Protein AF-A0A933PGY2-F1 (afdb_monomer)

pLDDT: mean 75.65, std 18.83, range [30.23, 98.25]

Structure (mmCIF, N/CA/C/O backbone):
data_AF-A0A933PGY2-F1
#
_entry.id   AF-A0A933PGY2-F1
#
loop_
_atom_site.group_PDB
_atom_site.id
_atom_site.type_symbol
_atom_site.label_atom_id
_atom_site.label_alt_id
_atom_site.label_comp_id
_atom_site.label_asym_id
_atom_site.label_entity_id
_atom_site.label_seq_id
_atom_site.pdbx_PDB_ins_code
_atom_site.Cartn_x
_atom_site.Cartn_y
_atom_site.Cartn_z
_atom_site.occupancy
_atom_site.B_iso_or_equiv
_atom_site.auth_seq_id
_atom_site.auth_comp_id
_atom_site.auth_asym_id
_atom_site.auth_atom_id
_atom_site.pdbx_PDB_model_num
ATOM 1 N N . MET A 1 1 ? 14.911 -67.496 -85.168 1.00 50.09 1 MET A N 1
ATOM 2 C CA . MET A 1 1 ? 14.099 -66.765 -84.172 1.00 50.09 1 MET A CA 1
ATOM 3 C C . MET A 1 1 ? 14.972 -66.452 -82.970 1.00 50.09 1 MET A C 1
ATOM 5 O O . MET A 1 1 ? 15.179 -67.343 -82.163 1.00 50.09 1 MET A O 1
ATOM 9 N N . ALA A 1 2 ? 15.544 -65.248 -82.934 1.00 53.12 2 ALA A N 1
ATOM 10 C CA . ALA A 1 2 ? 16.122 -64.556 -81.772 1.00 53.12 2 ALA A CA 1
ATOM 11 C C . ALA A 1 2 ? 16.938 -63.377 -82.325 1.00 53.12 2 ALA A C 1
ATOM 13 O O . ALA A 1 2 ? 18.155 -63.457 -82.453 1.00 53.12 2 ALA A O 1
ATOM 14 N N . ALA A 1 3 ? 16.253 -62.328 -82.763 1.00 49.09 3 ALA A N 1
ATOM 15 C CA . ALA A 1 3 ? 16.863 -61.045 -83.087 1.00 49.09 3 ALA A CA 1
ATOM 16 C C . ALA A 1 3 ? 15.791 -59.966 -82.898 1.00 49.09 3 ALA A C 1
ATOM 18 O O . ALA A 1 3 ? 14.620 -60.232 -83.158 1.00 49.09 3 ALA A O 1
ATOM 19 N N . ASP A 1 4 ? 16.222 -58.800 -82.427 1.00 50.91 4 ASP A N 1
ATOM 20 C CA . ASP A 1 4 ? 15.459 -57.554 -82.264 1.00 50.91 4 ASP A CA 1
ATOM 21 C C . ASP A 1 4 ? 14.580 -57.379 -81.023 1.00 50.91 4 ASP A C 1
ATOM 23 O O . ASP A 1 4 ? 13.499 -56.811 -81.082 1.00 50.91 4 ASP A O 1
ATOM 27 N N . THR A 1 5 ? 15.090 -57.740 -79.844 1.00 53.91 5 THR A N 1
ATOM 28 C CA . THR A 1 5 ? 14.630 -57.107 -78.587 1.00 53.91 5 THR A CA 1
ATOM 29 C C . THR A 1 5 ? 15.646 -56.125 -78.012 1.00 53.91 5 THR A C 1
ATOM 31 O O . THR A 1 5 ? 15.284 -55.235 -77.250 1.00 53.91 5 THR A O 1
ATOM 34 N N . THR A 1 6 ? 16.921 -56.203 -78.393 1.00 57.50 6 THR A N 1
ATOM 35 C CA . THR A 1 6 ? 17.972 -55.320 -77.867 1.00 57.50 6 THR A CA 1
ATOM 36 C C . THR A 1 6 ? 17.942 -53.918 -78.472 1.00 57.50 6 THR A C 1
ATOM 38 O O . THR A 1 6 ? 18.179 -52.960 -77.741 1.00 57.50 6 THR A O 1
ATOM 41 N N . PHE A 1 7 ? 17.608 -53.762 -79.758 1.00 59.28 7 PHE A N 1
ATOM 42 C CA . PHE A 1 7 ? 17.605 -52.446 -80.410 1.00 59.28 7 PHE A CA 1
ATOM 43 C C . PHE A 1 7 ? 16.474 -51.541 -79.900 1.00 59.28 7 PHE A C 1
ATOM 45 O O . PHE A 1 7 ? 16.749 -50.428 -79.455 1.00 59.28 7 PHE A O 1
ATOM 52 N N . ASP A 1 8 ? 15.237 -52.041 -79.837 1.00 57.66 8 ASP A N 1
ATOM 53 C CA . ASP A 1 8 ? 14.093 -51.271 -79.323 1.00 57.66 8 ASP A CA 1
ATOM 54 C C . ASP A 1 8 ? 14.241 -50.919 -77.842 1.00 57.66 8 ASP A C 1
ATOM 56 O O . ASP A 1 8 ? 13.862 -49.829 -77.409 1.00 57.66 8 ASP A O 1
ATOM 60 N N . THR A 1 9 ? 14.880 -51.796 -77.065 1.00 61.41 9 THR A N 1
ATOM 61 C CA . THR A 1 9 ? 15.191 -51.501 -75.665 1.00 61.41 9 THR A CA 1
ATOM 62 C C . THR A 1 9 ? 16.215 -50.365 -75.578 1.00 61.41 9 THR A C 1
ATOM 64 O O . THR A 1 9 ? 16.015 -49.416 -74.825 1.00 61.41 9 THR A O 1
ATOM 67 N N . VAL A 1 10 ? 17.278 -50.388 -76.390 1.00 64.75 10 VAL A N 1
ATOM 68 C CA . VAL A 1 10 ? 18.311 -49.333 -76.404 1.00 64.75 10 VAL A CA 1
ATOM 69 C C . VAL A 1 10 ? 17.759 -47.992 -76.906 1.00 64.75 10 VAL A C 1
ATOM 71 O O . VAL A 1 10 ? 18.058 -46.956 -76.310 1.00 64.75 10 VAL A O 1
ATOM 74 N N . VAL A 1 11 ? 16.915 -47.990 -77.941 1.00 64.00 11 VAL A N 1
ATOM 75 C CA . VAL A 1 11 ? 16.271 -46.770 -78.462 1.00 64.00 11 VAL A CA 1
ATOM 76 C C . VAL A 1 11 ? 15.262 -46.208 -77.456 1.00 64.00 11 VAL A C 1
ATOM 78 O O . VAL A 1 11 ? 15.238 -44.997 -77.223 1.00 64.00 11 VAL A O 1
ATOM 81 N N . GLY A 1 12 ? 14.499 -47.073 -76.780 1.00 67.69 12 GLY A N 1
ATOM 82 C CA . GLY A 1 12 ? 13.608 -46.683 -75.687 1.00 67.69 12 GLY A CA 1
ATOM 83 C C . GLY A 1 12 ? 14.360 -46.029 -74.525 1.00 67.69 12 GLY A C 1
ATOM 84 O O . GLY A 1 12 ? 13.977 -44.951 -74.065 1.00 67.69 12 GLY A O 1
ATOM 85 N N . TRP A 1 13 ? 15.486 -46.611 -74.100 1.00 67.75 13 TRP A N 1
ATOM 86 C CA . TRP A 1 13 ? 16.320 -46.032 -73.043 1.00 67.75 13 TRP A CA 1
ATOM 87 C C . TRP A 1 13 ? 16.969 -44.711 -73.459 1.00 67.75 13 TRP A C 1
ATOM 89 O O . TRP A 1 13 ? 16.995 -43.778 -72.659 1.00 67.75 13 TRP A O 1
ATOM 99 N N . ALA A 1 14 ? 17.431 -44.577 -74.704 1.00 67.56 14 ALA A N 1
ATOM 100 C CA . ALA A 1 14 ? 17.996 -43.325 -75.205 1.00 67.56 14 ALA A CA 1
ATOM 101 C C . ALA A 1 14 ? 16.957 -42.189 -75.242 1.00 67.56 14 ALA A C 1
ATOM 103 O O . ALA A 1 14 ? 17.268 -41.061 -74.853 1.00 67.56 14 ALA A O 1
ATOM 104 N N . GLY A 1 15 ? 15.711 -42.485 -75.633 1.00 68.25 15 GLY A N 1
ATOM 105 C CA . GLY A 1 15 ? 14.613 -41.515 -75.609 1.00 68.25 15 GLY A CA 1
ATOM 106 C C . GLY A 1 15 ? 14.244 -41.078 -74.190 1.00 68.25 15 GLY A C 1
ATOM 107 O O . GLY A 1 15 ? 14.079 -39.883 -73.924 1.00 68.25 15 GLY A O 1
ATOM 108 N N . ILE A 1 16 ? 14.195 -42.023 -73.248 1.00 70.44 16 ILE A N 1
ATOM 109 C CA . ILE A 1 16 ? 13.917 -41.731 -71.836 1.00 70.44 16 ILE A CA 1
ATOM 110 C C . ILE A 1 16 ? 15.044 -40.882 -71.235 1.00 70.44 16 ILE A C 1
ATOM 112 O O . ILE A 1 16 ? 14.775 -39.843 -70.631 1.00 70.44 16 ILE A O 1
ATOM 116 N N . ILE A 1 17 ? 16.307 -41.259 -71.458 1.00 73.62 17 ILE A N 1
ATOM 117 C CA . ILE A 1 17 ? 17.475 -40.519 -70.957 1.00 73.62 17 ILE A CA 1
ATOM 118 C C . ILE A 1 17 ? 17.525 -39.109 -71.558 1.00 73.62 17 ILE A C 1
ATOM 120 O O . ILE A 1 17 ? 17.730 -38.139 -70.827 1.00 73.62 17 ILE A O 1
ATOM 124 N N . GLY A 1 18 ? 17.276 -38.966 -72.863 1.00 74.31 18 GLY A N 1
ATOM 125 C CA . GLY A 1 18 ? 17.233 -37.663 -73.529 1.00 74.31 18 GLY A CA 1
ATOM 126 C C . GLY A 1 18 ? 16.149 -36.746 -72.959 1.00 74.31 18 GLY A C 1
ATOM 127 O O . GLY A 1 18 ? 16.407 -35.572 -72.689 1.00 74.31 18 GLY A O 1
ATOM 128 N N . THR A 1 19 ? 14.961 -37.290 -72.689 1.00 68.44 19 THR A N 1
ATOM 129 C CA . THR A 1 19 ? 13.838 -36.530 -72.115 1.00 68.44 19 THR A CA 1
ATOM 130 C C . THR A 1 19 ? 14.133 -36.091 -70.678 1.00 68.44 19 THR A C 1
ATOM 132 O O . THR A 1 19 ? 13.871 -34.945 -70.311 1.00 68.44 19 THR A O 1
ATOM 135 N N . VAL A 1 20 ? 14.748 -36.965 -69.874 1.00 68.50 20 VAL A N 1
ATOM 136 C CA . VAL A 1 20 ? 15.164 -36.656 -68.497 1.00 68.50 20 VAL A CA 1
ATOM 137 C C . VAL A 1 20 ? 16.230 -35.560 -68.472 1.00 68.50 20 VAL A C 1
ATOM 139 O O . VAL A 1 20 ? 16.123 -34.623 -67.681 1.00 68.50 20 VAL A O 1
ATOM 142 N N . LEU A 1 21 ? 17.222 -35.622 -69.364 1.00 72.19 21 LEU A N 1
ATOM 143 C CA . LEU A 1 21 ? 18.267 -34.600 -69.464 1.00 72.19 21 LEU A CA 1
ATOM 144 C C . LEU A 1 21 ? 17.712 -33.245 -69.923 1.00 72.19 21 LEU A C 1
ATOM 146 O O . LEU A 1 21 ? 18.096 -32.214 -69.370 1.00 72.19 21 LEU A O 1
ATOM 150 N N . ALA A 1 22 ? 16.775 -33.232 -70.875 1.00 67.12 22 ALA A N 1
ATOM 151 C CA . ALA A 1 22 ? 16.119 -32.007 -71.329 1.00 67.12 22 ALA A CA 1
ATOM 152 C C . ALA A 1 22 ? 15.271 -31.359 -70.219 1.00 67.12 22 ALA A C 1
ATOM 154 O O . ALA A 1 22 ? 15.345 -30.146 -70.014 1.00 67.12 22 ALA A O 1
ATOM 155 N N . ALA A 1 23 ? 14.522 -32.158 -69.453 1.00 66.19 23 ALA A N 1
ATOM 156 C CA . ALA A 1 23 ? 13.752 -31.671 -68.310 1.00 66.19 23 ALA A CA 1
ATOM 157 C C . ALA A 1 23 ? 14.662 -31.103 -67.204 1.00 66.19 23 ALA A C 1
ATOM 159 O O . ALA A 1 23 ? 14.397 -30.021 -66.680 1.00 66.19 23 ALA A O 1
ATOM 160 N N . LEU A 1 24 ? 15.778 -31.777 -66.902 1.00 68.38 24 LEU A N 1
ATOM 161 C CA . LEU A 1 24 ? 16.793 -31.289 -65.961 1.00 68.38 24 LEU A CA 1
ATOM 162 C C . LEU A 1 24 ? 17.409 -29.965 -66.420 1.00 68.38 24 LEU A C 1
ATOM 164 O O . LEU A 1 24 ? 17.522 -29.034 -65.623 1.00 68.38 24 LEU A O 1
ATOM 168 N N . ALA A 1 25 ? 17.752 -29.847 -67.704 1.00 67.19 25 ALA A N 1
ATOM 169 C CA . ALA A 1 25 ? 18.282 -28.612 -68.270 1.00 67.19 25 ALA A CA 1
ATOM 170 C C . ALA A 1 25 ? 17.274 -27.454 -68.169 1.00 67.19 25 ALA A C 1
ATOM 172 O O . ALA A 1 25 ? 17.662 -26.338 -67.825 1.00 67.19 25 ALA A O 1
ATOM 173 N N . LEU A 1 26 ? 15.981 -27.718 -68.391 1.00 64.12 26 LEU A N 1
ATOM 174 C CA . LEU A 1 26 ? 14.922 -26.713 -68.276 1.00 64.12 26 LEU A CA 1
ATOM 175 C C . LEU A 1 26 ? 14.722 -26.252 -66.823 1.00 64.12 26 LEU A C 1
ATOM 177 O O . LEU A 1 26 ? 14.612 -25.054 -66.569 1.00 64.12 26 LEU A O 1
ATOM 181 N N . VAL A 1 27 ? 14.738 -27.181 -65.862 1.00 63.28 27 VAL A N 1
ATOM 182 C CA . VAL A 1 27 ? 14.637 -26.876 -64.422 1.00 63.28 27 VAL A CA 1
ATOM 183 C C . VAL A 1 27 ? 15.848 -26.073 -63.948 1.00 63.28 27 VAL A C 1
ATOM 185 O O . VAL A 1 27 ? 15.691 -25.092 -63.221 1.00 63.28 27 VAL A O 1
ATOM 188 N N . VAL A 1 28 ? 17.054 -26.425 -64.403 1.00 65.31 28 VAL A N 1
ATOM 189 C CA . VAL A 1 28 ? 18.275 -25.662 -64.109 1.00 65.31 28 VAL A CA 1
ATOM 190 C C . VAL A 1 28 ? 18.210 -24.268 -64.739 1.00 65.31 28 VAL A C 1
ATOM 192 O O . VAL A 1 28 ? 18.498 -23.284 -64.060 1.00 65.31 28 VAL A O 1
ATOM 195 N N . ALA A 1 29 ? 17.770 -24.141 -65.994 1.00 53.88 29 ALA A N 1
ATOM 196 C CA . ALA A 1 29 ? 17.619 -22.849 -66.664 1.00 53.88 29 ALA A CA 1
ATOM 197 C C . ALA A 1 29 ? 16.578 -21.949 -65.970 1.00 53.88 29 ALA A C 1
ATOM 199 O O . ALA A 1 29 ? 16.827 -20.755 -65.775 1.00 53.88 29 ALA A O 1
ATOM 200 N N . LEU A 1 30 ? 15.451 -22.515 -65.525 1.00 54.88 30 LEU A N 1
ATOM 201 C CA . LEU A 1 30 ? 14.408 -21.807 -64.777 1.00 54.88 30 LEU A CA 1
ATOM 202 C C . LEU A 1 30 ? 14.895 -21.379 -63.380 1.00 54.88 30 LEU A C 1
ATOM 204 O O . LEU A 1 30 ? 14.650 -20.251 -62.949 1.00 54.88 30 LEU A O 1
ATOM 208 N N . ALA A 1 31 ? 15.656 -22.234 -62.691 1.00 53.50 31 ALA A N 1
ATOM 209 C CA . ALA A 1 31 ? 16.261 -21.917 -61.397 1.00 53.50 31 ALA A CA 1
ATOM 210 C C . ALA A 1 31 ? 17.336 -20.820 -61.513 1.00 53.50 31 ALA A C 1
ATOM 212 O O . ALA A 1 31 ? 17.415 -19.925 -60.669 1.00 53.50 31 ALA A O 1
ATOM 213 N N . VAL A 1 32 ? 18.143 -20.840 -62.578 1.00 55.09 32 VAL A N 1
ATOM 214 C CA . VAL A 1 32 ? 19.176 -19.825 -62.839 1.00 55.09 32 VAL A CA 1
ATOM 215 C C . VAL A 1 32 ? 18.550 -18.474 -63.206 1.00 55.09 32 VAL A C 1
ATOM 217 O O . VAL A 1 32 ? 18.981 -17.441 -62.689 1.00 55.09 32 VAL A O 1
ATOM 220 N N . THR A 1 33 ? 17.508 -18.456 -64.041 1.00 50.53 33 THR A N 1
ATOM 221 C CA . THR A 1 33 ? 16.830 -17.213 -64.462 1.00 50.53 33 THR A CA 1
ATOM 222 C C . THR A 1 33 ? 16.031 -16.554 -63.336 1.00 50.53 33 THR A C 1
ATOM 224 O O . THR A 1 33 ? 16.137 -15.339 -63.150 1.00 50.53 33 THR A O 1
ATOM 227 N N . THR A 1 34 ? 15.320 -17.327 -62.512 1.00 48.16 34 THR A N 1
ATOM 228 C CA . THR A 1 34 ? 14.623 -16.798 -61.322 1.00 48.16 34 THR A CA 1
ATOM 229 C C . THR A 1 34 ? 15.605 -16.285 -60.263 1.00 48.16 34 THR A C 1
ATOM 231 O O . THR A 1 34 ? 15.417 -15.188 -59.730 1.00 48.16 34 THR A O 1
ATOM 234 N N . SER A 1 35 ? 16.721 -16.989 -60.042 1.00 48.16 35 SER A N 1
ATOM 235 C CA . SER A 1 35 ? 17.784 -16.551 -59.124 1.00 48.16 35 SER A CA 1
ATOM 236 C C . SER A 1 35 ? 18.461 -15.254 -59.580 1.00 48.16 35 SER A C 1
ATOM 238 O O . SER A 1 35 ? 18.724 -14.372 -58.762 1.00 48.16 35 SER A O 1
ATOM 240 N N . LEU A 1 36 ? 18.718 -15.085 -60.884 1.00 49.12 36 LEU A N 1
ATOM 241 C CA . LEU A 1 36 ? 19.297 -13.853 -61.437 1.00 49.12 36 LEU A CA 1
ATOM 242 C C . LEU A 1 36 ? 18.333 -12.660 -61.353 1.00 49.12 36 LEU A C 1
ATOM 244 O O . LEU A 1 36 ? 18.772 -11.540 -61.073 1.00 49.12 36 LEU A O 1
ATOM 248 N N . PHE A 1 37 ? 17.029 -12.884 -61.537 1.00 48.38 37 PHE A N 1
ATOM 249 C CA . PHE A 1 37 ? 16.007 -11.842 -61.410 1.00 48.38 37 PHE A CA 1
ATOM 250 C C . PHE A 1 37 ? 15.837 -11.374 -59.956 1.00 48.38 37 PHE A C 1
ATOM 252 O O . PHE A 1 37 ? 15.903 -10.173 -59.679 1.00 48.38 37 PHE A O 1
ATOM 259 N N . GLN A 1 38 ? 15.726 -12.309 -59.006 1.00 47.50 38 GLN A N 1
ATOM 260 C CA . GLN A 1 38 ? 15.663 -12.007 -57.570 1.00 47.50 38 GLN A CA 1
ATOM 261 C C . GLN A 1 38 ? 16.933 -11.292 -57.087 1.00 47.50 38 GLN A C 1
ATOM 263 O O . GLN A 1 38 ? 16.863 -10.311 -56.340 1.00 47.50 38 GLN A O 1
ATOM 268 N N . TRP A 1 39 ? 18.101 -11.719 -57.579 1.00 46.25 39 TRP A N 1
ATOM 269 C CA . TRP A 1 39 ? 19.382 -11.081 -57.286 1.00 46.25 39 TRP A CA 1
ATOM 270 C C . TRP A 1 39 ? 19.435 -9.627 -57.789 1.00 46.25 39 TRP A C 1
ATOM 272 O O . TRP A 1 39 ? 19.853 -8.726 -57.057 1.00 46.25 39 TRP A O 1
ATOM 282 N N . SER A 1 40 ? 18.937 -9.374 -59.001 1.00 47.72 40 SER A N 1
ATOM 283 C CA . SER A 1 40 ? 18.881 -8.036 -59.608 1.00 47.72 40 SER A CA 1
ATOM 284 C C . SER A 1 40 ? 17.891 -7.110 -58.887 1.00 47.72 40 SER A C 1
ATOM 286 O O . SER A 1 40 ? 18.197 -5.939 -58.646 1.00 47.72 40 SER A O 1
ATOM 288 N N . ALA A 1 41 ? 16.738 -7.636 -58.465 1.00 48.88 41 ALA A N 1
ATOM 289 C CA . ALA A 1 41 ? 15.724 -6.894 -57.717 1.00 48.88 41 ALA A CA 1
ATOM 290 C C . ALA A 1 41 ? 16.208 -6.489 -56.312 1.00 48.88 41 ALA A C 1
ATOM 292 O O . ALA A 1 41 ? 16.012 -5.344 -55.894 1.00 48.88 41 ALA A O 1
ATOM 293 N N . LEU A 1 42 ? 16.901 -7.384 -55.597 1.00 46.81 42 LEU A N 1
ATOM 294 C CA . LEU A 1 42 ? 17.490 -7.089 -54.285 1.00 46.81 42 LEU A CA 1
ATOM 295 C C . LEU A 1 42 ? 18.633 -6.069 -54.381 1.00 46.81 42 LEU A C 1
ATOM 297 O O . LEU A 1 42 ? 18.724 -5.173 -53.536 1.00 46.81 42 LEU A O 1
ATOM 301 N N . LEU A 1 43 ? 19.461 -6.151 -55.428 1.00 47.94 43 LEU A N 1
ATOM 302 C CA . LEU A 1 43 ? 20.531 -5.186 -55.690 1.00 47.94 43 LEU A CA 1
ATOM 303 C C . LEU A 1 43 ? 19.961 -3.785 -55.974 1.00 47.94 43 LEU A C 1
ATOM 305 O O . LEU A 1 43 ? 20.381 -2.811 -55.347 1.00 47.94 43 LEU A O 1
ATOM 309 N N . LEU A 1 44 ? 18.956 -3.684 -56.851 1.00 49.84 44 LEU A N 1
ATOM 310 C CA . LEU A 1 44 ? 18.274 -2.424 -57.176 1.00 49.84 44 LEU A CA 1
ATOM 311 C C . LEU A 1 44 ? 17.541 -1.830 -55.965 1.00 49.84 44 LEU A C 1
ATOM 313 O O . LEU A 1 44 ? 17.537 -0.612 -55.780 1.00 49.84 44 LEU A O 1
ATOM 317 N N . ARG A 1 45 ? 16.956 -2.669 -55.104 1.00 54.03 45 ARG A N 1
ATOM 318 C CA . ARG A 1 45 ? 16.264 -2.229 -53.885 1.00 54.03 45 ARG A CA 1
ATOM 319 C C . ARG A 1 45 ? 17.246 -1.701 -52.839 1.00 54.03 45 ARG A C 1
ATOM 321 O O . ARG A 1 45 ? 17.021 -0.619 -52.304 1.00 54.03 45 ARG A O 1
ATOM 328 N N . ARG A 1 46 ? 18.373 -2.389 -52.620 1.00 46.19 46 ARG A N 1
ATOM 329 C CA . ARG A 1 46 ? 19.441 -1.935 -51.710 1.00 46.19 46 ARG A CA 1
ATOM 330 C C . ARG A 1 46 ? 20.103 -0.643 -52.210 1.00 46.19 46 ARG A C 1
ATOM 332 O O . ARG A 1 46 ? 20.382 0.239 -51.403 1.00 46.19 46 ARG A O 1
ATOM 339 N N . LEU A 1 47 ? 20.259 -0.489 -53.530 1.00 49.25 47 LEU A N 1
ATOM 340 C CA . LEU A 1 47 ? 20.715 0.752 -54.171 1.00 49.25 47 LEU A CA 1
ATOM 341 C C . LEU A 1 47 ? 19.740 1.924 -53.964 1.00 49.25 47 LEU A C 1
ATOM 343 O O . LEU A 1 47 ? 20.192 3.046 -53.755 1.00 49.25 47 LEU A O 1
ATOM 347 N N . ARG A 1 48 ? 18.417 1.695 -53.971 1.00 54.19 48 ARG A N 1
ATOM 348 C CA . ARG A 1 48 ? 17.418 2.749 -53.688 1.00 54.19 48 ARG A CA 1
ATOM 349 C C . ARG A 1 48 ? 17.405 3.169 -52.219 1.00 54.19 48 ARG A C 1
ATOM 351 O O . ARG A 1 48 ? 17.339 4.362 -51.941 1.00 54.19 48 ARG A O 1
ATOM 358 N N . THR A 1 49 ? 17.491 2.218 -51.289 1.00 48.09 49 THR A N 1
ATOM 359 C CA . THR A 1 49 ? 17.538 2.520 -49.849 1.00 48.09 49 THR A CA 1
ATOM 360 C C . THR A 1 49 ? 18.835 3.238 -49.477 1.00 48.09 49 THR A C 1
ATOM 362 O O . THR A 1 49 ? 18.798 4.216 -48.739 1.00 48.09 49 THR A O 1
ATOM 365 N N . MET A 1 50 ? 19.967 2.836 -50.065 1.00 44.97 50 MET A N 1
ATOM 366 C CA . MET A 1 50 ? 21.234 3.547 -49.877 1.00 44.97 50 MET A CA 1
ATOM 367 C C . MET A 1 50 ? 21.271 4.898 -50.578 1.00 44.97 50 MET A C 1
ATOM 369 O O . MET A 1 50 ? 21.800 5.824 -49.997 1.00 44.97 50 MET A O 1
ATOM 373 N N . ARG A 1 51 ? 20.661 5.086 -51.757 1.00 47.69 51 ARG A N 1
ATOM 374 C CA . ARG A 1 51 ? 20.533 6.435 -52.347 1.00 47.69 51 ARG A CA 1
ATOM 375 C C . ARG A 1 51 ? 19.797 7.412 -51.427 1.00 47.69 51 ARG A C 1
ATOM 377 O O . ARG A 1 51 ? 20.130 8.589 -51.429 1.00 47.69 51 ARG A O 1
ATOM 384 N N . ARG A 1 52 ? 18.837 6.929 -50.629 1.00 48.78 52 ARG A N 1
ATOM 385 C CA . ARG A 1 52 ? 18.151 7.741 -49.611 1.00 48.78 52 ARG A CA 1
ATOM 386 C C . ARG A 1 52 ? 19.029 7.993 -48.378 1.00 48.78 52 ARG A C 1
ATOM 388 O O . ARG A 1 52 ? 19.084 9.127 -47.932 1.00 48.78 52 ARG A O 1
ATOM 395 N N . ALA A 1 53 ? 19.768 6.987 -47.903 1.00 38.84 53 ALA A N 1
ATOM 396 C CA . ALA A 1 53 ? 20.689 7.120 -46.763 1.00 38.84 53 ALA A CA 1
ATOM 397 C C . ALA A 1 53 ? 21.985 7.908 -47.081 1.00 38.84 53 ALA A C 1
ATOM 399 O O . ALA A 1 53 ? 22.556 8.566 -46.221 1.00 38.84 53 ALA A O 1
ATOM 400 N N . ILE A 1 54 ? 22.441 7.879 -48.333 1.00 42.94 54 ILE A N 1
ATOM 401 C CA . ILE A 1 54 ? 23.569 8.673 -48.846 1.00 42.94 54 ILE A CA 1
ATOM 402 C C . ILE A 1 54 ? 23.105 10.107 -49.140 1.00 42.94 54 ILE A C 1
ATOM 404 O O . ILE A 1 54 ? 23.877 11.043 -48.990 1.00 42.94 54 ILE A O 1
ATOM 408 N N . GLY A 1 55 ? 21.822 10.312 -49.471 1.00 45.56 55 GLY A N 1
ATOM 409 C CA . GLY A 1 55 ? 21.219 11.648 -49.523 1.00 45.56 55 GLY A CA 1
ATOM 410 C C . GLY A 1 55 ? 21.222 12.373 -48.169 1.00 45.56 55 GLY A C 1
ATOM 411 O O . GLY A 1 55 ? 21.248 13.600 -48.151 1.00 45.56 55 GLY A O 1
ATOM 412 N N . THR A 1 56 ? 21.246 11.628 -47.057 1.00 42.44 56 THR A N 1
ATOM 413 C CA . THR A 1 56 ? 21.348 12.160 -45.686 1.00 42.44 56 THR A CA 1
ATOM 414 C C . THR A 1 56 ? 22.783 12.310 -45.172 1.00 42.44 56 THR A C 1
ATOM 416 O O . THR A 1 56 ? 22.990 13.014 -44.192 1.00 42.44 56 THR A O 1
ATOM 419 N N . VAL A 1 57 ? 23.780 11.712 -45.834 1.00 41.47 57 VAL A N 1
ATOM 420 C CA . VAL A 1 57 ? 25.206 11.842 -45.485 1.00 41.47 57 VAL A CA 1
ATOM 421 C C . VAL A 1 57 ? 25.927 12.496 -46.666 1.00 41.47 57 VAL A C 1
ATOM 423 O O . VAL A 1 57 ? 26.595 11.848 -47.471 1.00 41.47 57 VAL A O 1
ATOM 426 N N . ARG A 1 58 ? 25.726 13.810 -46.812 1.00 41.81 58 ARG A N 1
ATOM 427 C CA . ARG A 1 58 ? 26.539 14.662 -47.690 1.00 41.81 58 ARG A CA 1
ATOM 428 C C . ARG A 1 58 ? 27.914 14.815 -47.036 1.00 41.81 58 ARG A C 1
ATOM 430 O O . ARG A 1 58 ? 28.041 15.667 -46.175 1.00 41.81 58 ARG A O 1
ATOM 437 N N . ASP A 1 59 ? 28.876 13.951 -47.368 1.00 45.19 59 ASP A N 1
ATOM 438 C CA . ASP A 1 59 ? 30.245 14.400 -47.714 1.00 45.19 59 ASP A CA 1
ATOM 439 C C . ASP A 1 59 ? 31.280 13.291 -47.944 1.00 45.19 59 ASP A C 1
ATOM 441 O O . ASP A 1 59 ? 32.329 13.562 -48.525 1.00 45.19 59 ASP A O 1
ATOM 445 N N . GLU A 1 60 ? 31.002 12.022 -47.651 1.00 44.53 60 GLU A N 1
ATOM 446 C CA . GLU A 1 60 ? 31.976 10.968 -47.961 1.00 44.53 60 GLU A CA 1
ATOM 447 C C . GLU A 1 60 ? 31.668 10.276 -49.293 1.00 44.53 60 GLU A C 1
ATOM 449 O O . GLU A 1 60 ? 30.662 9.582 -49.467 1.00 44.53 60 GLU A O 1
ATOM 454 N N . ARG A 1 61 ? 32.565 10.463 -50.273 1.00 46.31 61 ARG A N 1
ATOM 455 C CA . ARG A 1 61 ? 32.562 9.750 -51.560 1.00 46.31 61 ARG A CA 1
ATOM 456 C C . ARG A 1 61 ? 32.868 8.268 -51.337 1.00 46.31 61 ARG A C 1
ATOM 458 O O . ARG A 1 61 ? 33.970 7.798 -51.609 1.00 46.31 61 ARG A O 1
ATOM 465 N N . ILE A 1 62 ? 31.877 7.509 -50.883 1.00 49.22 62 ILE A N 1
ATOM 466 C CA . ILE A 1 62 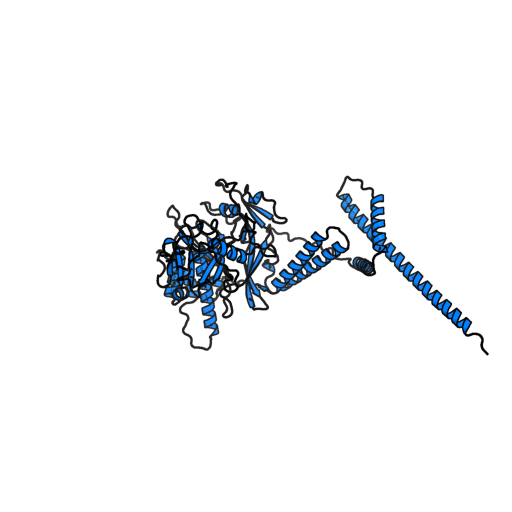? 31.956 6.051 -50.837 1.00 49.22 62 ILE A CA 1
ATOM 467 C C . ILE A 1 62 ? 32.113 5.550 -52.278 1.00 49.22 62 ILE A C 1
ATOM 469 O O . ILE A 1 62 ? 31.221 5.715 -53.118 1.00 49.22 62 ILE A O 1
ATOM 473 N N . ALA A 1 63 ? 33.256 4.931 -52.580 1.00 51.12 63 ALA A N 1
ATOM 474 C CA . ALA A 1 63 ? 33.501 4.307 -53.872 1.00 51.12 63 ALA A CA 1
ATOM 475 C C . ALA A 1 63 ? 32.524 3.130 -54.055 1.00 51.12 63 ALA A C 1
ATOM 477 O O . ALA A 1 63 ? 32.712 2.032 -53.532 1.00 51.12 63 ALA A O 1
ATOM 478 N N . LEU A 1 64 ? 31.449 3.372 -54.808 1.00 46.75 64 LEU A N 1
ATOM 479 C CA . LEU A 1 64 ? 30.337 2.437 -55.010 1.00 46.75 64 LEU A CA 1
ATOM 480 C C . LEU A 1 64 ? 30.791 1.088 -55.609 1.00 46.75 64 LEU A C 1
ATOM 482 O O . LEU A 1 64 ? 30.195 0.045 -55.352 1.00 46.75 64 LEU A O 1
ATOM 486 N N . GLY A 1 65 ? 31.856 1.099 -56.418 1.00 51.31 65 GLY A N 1
ATOM 487 C CA . GLY A 1 65 ? 32.349 -0.062 -57.166 1.00 51.31 65 GLY A CA 1
ATOM 488 C C . GLY A 1 65 ? 32.930 -1.195 -56.302 1.00 51.31 65 GLY A C 1
ATOM 489 O O . GLY A 1 65 ? 32.496 -2.338 -56.465 1.00 51.31 65 GLY A O 1
ATOM 490 N N . PRO A 1 66 ? 33.909 -0.927 -55.416 1.00 50.22 66 PRO A N 1
ATOM 491 C CA . PRO A 1 66 ? 34.445 -1.911 -54.467 1.00 50.22 66 PRO A CA 1
ATOM 492 C C . PRO A 1 66 ? 33.376 -2.513 -53.545 1.00 50.22 66 PRO A C 1
ATOM 494 O O . PRO A 1 66 ? 33.260 -3.732 -53.441 1.00 50.22 66 PRO A O 1
ATOM 497 N N . PHE A 1 67 ? 32.505 -1.672 -52.989 1.00 44.22 67 PHE A N 1
ATOM 498 C CA . PHE A 1 67 ? 31.430 -2.092 -52.090 1.00 44.22 67 PHE A CA 1
ATOM 499 C C . PHE A 1 67 ? 30.381 -2.991 -52.773 1.00 44.22 67 PHE A C 1
ATOM 501 O O . PHE A 1 67 ? 29.938 -4.006 -52.218 1.00 44.22 67 PHE A O 1
ATOM 508 N N . LEU A 1 68 ? 29.995 -2.662 -54.014 1.00 45.94 68 LEU A N 1
ATOM 509 C CA . LEU A 1 68 ? 29.106 -3.509 -54.815 1.00 45.94 68 LEU A CA 1
ATOM 510 C C . LEU A 1 68 ? 29.761 -4.850 -55.163 1.00 45.94 68 LEU A C 1
ATOM 512 O O . LEU A 1 68 ? 29.064 -5.864 -55.221 1.00 45.94 68 LEU A O 1
ATOM 516 N N . ARG A 1 69 ? 31.085 -4.879 -55.362 1.00 53.25 69 ARG A N 1
ATOM 517 C CA . ARG A 1 69 ? 31.846 -6.114 -55.595 1.00 53.25 69 ARG A CA 1
ATOM 518 C C . ARG A 1 69 ? 31.867 -7.017 -54.361 1.00 53.25 69 ARG A C 1
ATOM 520 O O . ARG A 1 69 ? 31.546 -8.196 -54.497 1.00 53.25 69 ARG A O 1
ATOM 527 N N . GLU A 1 70 ? 32.145 -6.479 -53.177 1.00 48.97 70 GLU A N 1
ATOM 528 C CA . GLU A 1 70 ? 32.150 -7.248 -51.922 1.00 48.97 70 GLU A CA 1
ATOM 529 C C . GLU A 1 70 ? 30.757 -7.760 -51.549 1.00 48.97 70 GLU A C 1
ATOM 531 O O . GLU A 1 70 ? 30.574 -8.938 -51.239 1.00 48.97 70 GLU A O 1
ATOM 536 N N . THR A 1 71 ? 29.734 -6.914 -51.692 1.00 44.34 71 THR A N 1
ATOM 537 C CA . THR A 1 71 ? 28.337 -7.307 -51.466 1.00 44.34 71 THR A CA 1
ATOM 538 C C . THR A 1 71 ? 27.896 -8.409 -52.438 1.00 44.34 71 THR A C 1
ATOM 540 O O . THR A 1 71 ? 27.199 -9.349 -52.048 1.00 44.34 71 THR A O 1
ATOM 543 N N . ARG A 1 72 ? 28.323 -8.326 -53.705 1.00 48.00 72 ARG A N 1
ATOM 544 C CA . ARG A 1 72 ? 28.055 -9.336 -54.740 1.00 48.00 72 ARG A CA 1
ATOM 545 C C . ARG A 1 72 ? 28.776 -10.653 -54.459 1.00 48.00 72 ARG A C 1
ATOM 547 O O . ARG A 1 72 ? 28.167 -11.703 -54.654 1.00 48.00 72 ARG A O 1
ATOM 554 N N . ALA A 1 73 ? 30.017 -10.611 -53.978 1.00 51.34 73 ALA A N 1
ATOM 555 C CA . ALA A 1 73 ? 30.774 -11.795 -53.578 1.00 51.34 73 ALA A CA 1
ATOM 556 C C . ALA A 1 73 ? 30.141 -12.494 -52.361 1.00 51.34 73 ALA A C 1
ATOM 558 O O . ALA A 1 73 ? 29.953 -13.709 -52.376 1.00 51.34 73 ALA A O 1
ATOM 559 N N . LEU A 1 74 ? 29.719 -11.726 -51.353 1.00 47.00 74 LEU A N 1
ATOM 560 C CA . LEU A 1 74 ? 29.116 -12.242 -50.122 1.00 47.00 74 LEU A CA 1
ATOM 561 C C . LEU A 1 74 ? 27.722 -12.851 -50.358 1.00 47.00 74 LEU A C 1
ATOM 563 O O . LEU A 1 74 ? 27.423 -13.931 -49.847 1.00 47.00 74 LEU A O 1
ATOM 567 N N . LEU A 1 75 ? 26.890 -12.210 -51.189 1.00 45.88 75 LEU A N 1
ATOM 568 C CA . LEU A 1 75 ? 25.589 -12.752 -51.601 1.00 45.88 75 LEU A CA 1
ATOM 569 C C . LEU A 1 75 ? 25.733 -13.998 -52.481 1.00 45.88 75 LEU A C 1
ATOM 571 O O . LEU A 1 75 ? 25.019 -14.969 -52.254 1.00 45.88 75 LEU A O 1
ATOM 575 N N . ARG A 1 76 ? 26.672 -14.015 -53.441 1.00 49.59 76 ARG A N 1
ATOM 576 C CA . ARG A 1 76 ? 26.954 -15.220 -54.245 1.00 49.59 76 ARG A CA 1
ATOM 577 C C . ARG A 1 76 ? 27.390 -16.392 -53.375 1.00 49.59 76 ARG A C 1
ATOM 579 O O . ARG A 1 76 ? 26.925 -17.502 -53.601 1.00 49.59 76 ARG A O 1
ATOM 586 N N . ARG A 1 77 ? 28.232 -16.143 -52.368 1.00 49.09 77 ARG A N 1
ATOM 587 C CA . ARG A 1 77 ? 28.697 -17.178 -51.439 1.00 49.09 77 ARG A CA 1
ATOM 588 C C . ARG A 1 77 ? 27.539 -17.751 -50.618 1.00 49.09 77 ARG A C 1
ATOM 590 O O . ARG A 1 77 ? 27.415 -18.961 -50.542 1.00 49.09 77 ARG A O 1
ATOM 597 N N . ARG A 1 78 ? 26.648 -16.903 -50.090 1.00 47.50 78 ARG A N 1
ATOM 598 C CA . ARG A 1 78 ? 25.483 -17.340 -49.293 1.00 47.50 78 ARG A CA 1
ATOM 599 C C . ARG A 1 78 ? 24.380 -18.022 -50.108 1.00 47.50 78 ARG A C 1
ATOM 601 O O . ARG A 1 78 ? 23.748 -18.940 -49.602 1.00 47.50 78 ARG A O 1
ATOM 608 N N . VAL A 1 79 ? 24.156 -17.598 -51.353 1.00 49.44 79 VAL A N 1
ATOM 609 C CA . VAL A 1 79 ? 23.189 -18.233 -52.268 1.00 49.44 79 VAL A CA 1
ATOM 610 C C . VAL A 1 79 ? 23.731 -19.560 -52.809 1.00 49.44 79 VAL A C 1
ATOM 612 O O . VAL A 1 79 ? 22.974 -20.514 -52.942 1.00 49.44 79 VAL A O 1
ATOM 615 N N . GLY A 1 80 ? 25.038 -19.650 -53.071 1.00 48.25 80 GLY A N 1
ATOM 616 C CA . GLY A 1 80 ? 25.677 -20.867 -53.579 1.00 48.25 80 GLY A CA 1
ATOM 617 C C . GLY A 1 80 ? 25.799 -22.005 -52.559 1.00 48.25 80 GLY A C 1
ATOM 618 O O . GLY A 1 80 ? 25.911 -23.155 -52.967 1.00 48.25 80 GLY A O 1
ATOM 619 N N . THR A 1 81 ? 25.766 -21.712 -51.254 1.00 46.28 81 THR A N 1
ATOM 620 C CA . THR A 1 81 ? 25.947 -22.712 -50.180 1.00 46.28 81 THR A CA 1
ATOM 621 C C . THR A 1 81 ? 24.717 -22.893 -49.280 1.00 46.28 81 THR A C 1
ATOM 623 O O . THR A 1 81 ? 24.785 -23.633 -48.302 1.00 46.28 81 THR A O 1
ATOM 626 N N . GLY A 1 82 ? 23.610 -22.194 -49.547 1.00 43.78 82 GLY A N 1
ATOM 627 C CA . GLY A 1 82 ? 22.393 -22.251 -48.731 1.00 43.78 82 GLY A CA 1
ATOM 628 C C . GLY A 1 82 ? 21.476 -23.421 -49.108 1.00 43.78 82 GLY A C 1
ATOM 629 O O . GLY A 1 82 ? 21.148 -23.602 -50.282 1.00 43.78 82 GLY A O 1
ATOM 630 N N . GLY A 1 83 ? 21.036 -24.200 -48.114 1.00 48.81 83 GLY A N 1
ATOM 631 C CA . GLY A 1 83 ? 20.057 -25.284 -48.287 1.00 48.81 83 GLY A CA 1
ATOM 632 C C . GLY A 1 83 ? 18.660 -24.799 -48.712 1.00 48.81 83 GLY A C 1
ATOM 633 O O . GLY A 1 83 ? 18.409 -23.598 -48.807 1.00 48.81 83 GLY A O 1
ATOM 634 N N . ALA A 1 84 ? 17.736 -25.736 -48.965 1.00 44.97 84 ALA A N 1
ATOM 635 C CA . ALA A 1 84 ? 16.383 -25.478 -49.491 1.00 44.97 84 ALA A CA 1
ATOM 636 C C . ALA A 1 84 ? 15.595 -24.395 -48.719 1.00 44.97 84 ALA A C 1
ATOM 638 O O . ALA A 1 84 ? 14.904 -23.581 -49.328 1.00 44.97 84 ALA A O 1
ATOM 639 N N . THR A 1 85 ? 15.818 -24.289 -47.410 1.00 39.97 85 THR A N 1
ATOM 640 C CA . THR A 1 85 ? 15.224 -23.288 -46.509 1.00 39.97 85 THR A CA 1
ATOM 641 C C . THR A 1 85 ? 15.583 -21.838 -46.875 1.00 39.97 85 THR A C 1
ATOM 643 O O . THR A 1 85 ? 14.793 -20.928 -46.654 1.00 39.97 85 THR A O 1
ATOM 646 N N . VAL A 1 86 ? 16.754 -21.601 -47.486 1.00 41.12 86 VAL A N 1
ATOM 647 C CA . VAL A 1 86 ? 17.189 -20.268 -47.958 1.00 41.12 86 VAL A CA 1
ATOM 648 C C . VAL A 1 86 ? 16.465 -19.870 -49.251 1.00 41.12 86 VAL A C 1
ATOM 650 O O . VAL A 1 86 ? 16.236 -18.685 -49.493 1.00 41.12 86 VAL A O 1
ATOM 653 N N . ARG A 1 87 ? 16.073 -20.853 -50.074 1.00 46.12 87 ARG A N 1
ATOM 654 C CA . ARG A 1 87 ? 15.273 -20.641 -51.291 1.00 46.12 87 ARG A CA 1
ATOM 655 C C . ARG A 1 87 ? 13.803 -20.357 -50.962 1.00 46.12 87 ARG A C 1
ATOM 657 O O . ARG A 1 87 ? 13.258 -19.413 -51.524 1.00 46.12 87 ARG A O 1
ATOM 664 N N . GLU A 1 88 ? 13.209 -21.072 -50.002 1.00 44.56 88 GLU A N 1
ATOM 665 C CA . GLU A 1 88 ? 11.838 -20.807 -49.521 1.00 44.56 88 GLU A CA 1
ATOM 666 C C . GLU A 1 88 ? 11.693 -19.424 -48.853 1.00 44.56 88 GLU A C 1
ATOM 668 O O . GLU A 1 88 ? 10.693 -18.735 -49.056 1.00 44.56 88 GLU A O 1
ATOM 673 N N . GLU A 1 89 ? 12.710 -18.961 -48.115 1.00 39.94 89 GLU A N 1
ATOM 674 C CA . GLU A 1 89 ? 12.740 -17.624 -47.492 1.00 39.94 89 GLU A CA 1
ATOM 675 C C . GLU A 1 89 ? 12.781 -16.491 -48.534 1.00 39.94 89 GLU A C 1
ATOM 677 O O . GLU A 1 89 ? 12.081 -15.488 -48.392 1.00 39.94 89 GLU A O 1
ATOM 682 N N . LEU A 1 90 ? 13.534 -16.657 -49.628 1.00 42.25 90 LEU A N 1
ATOM 683 C CA . LEU A 1 90 ? 13.561 -15.688 -50.734 1.00 42.25 90 LEU A CA 1
ATOM 684 C C . LEU A 1 90 ? 12.218 -15.625 -51.480 1.00 42.25 90 LEU A C 1
ATOM 686 O O . LEU A 1 90 ? 11.799 -14.548 -51.913 1.00 42.25 90 LEU A O 1
ATOM 690 N N . GLU A 1 91 ? 11.514 -16.753 -51.571 1.00 41.16 91 GLU A N 1
ATOM 691 C CA . GLU A 1 91 ? 10.180 -16.864 -52.165 1.00 41.16 91 GLU A CA 1
ATOM 692 C C . GLU A 1 91 ? 9.071 -16.307 -51.246 1.00 41.16 91 GLU A C 1
ATOM 694 O O . GLU A 1 91 ? 8.066 -15.771 -51.716 1.00 41.16 91 GLU A O 1
ATOM 699 N N . TRP A 1 92 ? 9.246 -16.372 -49.921 1.00 40.69 92 TRP A N 1
ATOM 700 C CA . TRP A 1 92 ? 8.349 -15.761 -48.930 1.00 40.69 92 TRP A CA 1
ATOM 701 C C . TRP A 1 92 ? 8.554 -14.240 -48.800 1.00 40.69 92 TRP A C 1
ATOM 703 O O . TRP A 1 92 ? 7.580 -13.486 -48.795 1.00 40.69 92 TRP A O 1
ATOM 713 N N . VAL A 1 93 ? 9.802 -13.752 -48.818 1.00 37.91 93 VAL A N 1
ATOM 714 C CA . VAL A 1 93 ? 10.135 -12.309 -48.863 1.00 37.91 93 VAL A CA 1
ATOM 715 C C . VAL A 1 93 ? 9.616 -11.641 -50.145 1.00 37.91 93 VAL A C 1
ATOM 717 O O . VAL A 1 93 ? 9.279 -10.455 -50.132 1.00 37.91 93 VAL A O 1
ATOM 720 N N . GLY A 1 94 ? 9.500 -12.395 -51.243 1.00 37.56 94 GLY A N 1
ATOM 721 C CA . GLY A 1 94 ? 8.840 -11.954 -52.475 1.00 37.56 94 GLY A CA 1
ATOM 722 C C . GLY A 1 94 ? 7.316 -11.796 -52.362 1.00 37.56 94 GLY A C 1
ATOM 723 O O . GLY A 1 94 ? 6.739 -11.032 -53.131 1.00 37.56 94 GLY A O 1
ATOM 724 N N . ARG A 1 95 ? 6.672 -12.466 -51.393 1.00 37.38 95 ARG A N 1
ATOM 725 C CA . ARG A 1 95 ? 5.210 -12.458 -51.184 1.00 37.38 95 ARG A CA 1
ATOM 726 C C . ARG A 1 95 ? 4.721 -11.385 -50.201 1.00 37.38 95 ARG A C 1
ATOM 728 O O . ARG A 1 95 ? 3.564 -10.992 -50.270 1.00 37.38 95 ARG A O 1
ATOM 735 N N . LEU A 1 96 ? 5.587 -10.850 -49.336 1.00 36.66 96 LEU A N 1
ATOM 736 C CA . LEU A 1 96 ? 5.253 -9.807 -48.348 1.00 36.66 96 LEU A CA 1
ATOM 737 C C . LEU A 1 96 ? 5.377 -8.378 -48.911 1.00 36.66 96 LEU A C 1
ATOM 739 O O . LEU A 1 96 ? 6.135 -7.535 -48.423 1.00 36.66 96 LEU A O 1
ATOM 743 N N . VAL A 1 97 ? 4.604 -8.101 -49.962 1.00 41.75 97 VAL A N 1
ATOM 744 C CA . VAL A 1 97 ? 4.228 -6.736 -50.349 1.00 41.75 97 VAL A CA 1
ATOM 745 C C . VAL A 1 97 ? 2.947 -6.388 -49.592 1.00 41.75 97 VAL A C 1
ATOM 747 O O . VAL A 1 97 ? 1.933 -7.043 -49.788 1.00 41.75 97 VAL A O 1
ATOM 750 N N . GLY A 1 98 ? 2.996 -5.354 -48.748 1.00 36.16 98 GLY A N 1
ATOM 751 C CA . GLY A 1 98 ? 1.796 -4.754 -48.151 1.00 36.16 98 GLY A CA 1
ATOM 752 C C . GLY A 1 98 ? 1.741 -4.767 -46.625 1.00 36.16 98 GLY A C 1
ATOM 753 O O . GLY A 1 98 ? 0.792 -5.278 -46.052 1.00 36.16 98 GLY A O 1
ATOM 754 N N . ALA A 1 99 ? 2.729 -4.181 -45.952 1.00 31.53 99 ALA A N 1
ATOM 755 C CA . ALA A 1 99 ? 2.560 -3.733 -44.567 1.00 31.53 99 ALA A CA 1
ATOM 756 C C . ALA A 1 99 ? 3.431 -2.494 -44.329 1.00 31.53 99 ALA A C 1
ATOM 758 O O . ALA A 1 99 ? 4.418 -2.512 -43.601 1.00 31.53 99 ALA A O 1
ATOM 759 N N . THR A 1 100 ? 3.105 -1.416 -45.035 1.00 36.12 100 THR A N 1
ATOM 760 C CA . THR A 1 100 ? 3.471 -0.061 -44.620 1.00 36.12 100 THR A CA 1
ATOM 761 C C . THR A 1 100 ? 2.250 0.533 -43.939 1.00 36.12 100 THR A C 1
ATOM 763 O O . THR A 1 100 ? 1.438 1.176 -44.598 1.00 36.12 100 THR A O 1
ATOM 766 N N . ALA A 1 101 ? 2.102 0.281 -42.643 1.00 32.38 101 ALA A N 1
ATOM 767 C CA . ALA A 1 101 ? 1.288 1.126 -41.785 1.00 32.38 101 ALA A CA 1
ATOM 768 C C . ALA A 1 101 ? 2.267 2.032 -41.034 1.00 32.38 101 ALA A C 1
ATOM 770 O O . ALA A 1 101 ? 3.042 1.568 -40.201 1.00 32.38 101 ALA A O 1
ATOM 771 N N . ALA A 1 102 ? 2.307 3.305 -41.417 1.00 31.84 102 ALA A N 1
ATOM 772 C CA . ALA A 1 102 ? 2.767 4.342 -40.512 1.00 31.84 102 ALA A CA 1
ATOM 773 C C . ALA A 1 102 ? 1.631 4.527 -39.505 1.00 31.84 102 ALA A C 1
ATOM 775 O O . ALA A 1 102 ? 0.534 4.908 -39.910 1.00 31.84 102 ALA A O 1
ATOM 776 N N . GLU A 1 103 ? 1.856 4.187 -38.239 1.00 30.23 103 GLU A N 1
ATOM 777 C CA . GLU A 1 103 ? 0.903 4.513 -37.182 1.00 30.23 103 GLU A CA 1
ATOM 778 C C . GLU A 1 103 ? 0.993 6.021 -36.909 1.00 30.23 103 GLU A C 1
ATOM 780 O O . GLU A 1 103 ? 2.068 6.512 -36.548 1.00 30.23 103 GLU A O 1
ATOM 785 N N . PRO A 1 104 ? -0.087 6.793 -37.115 1.00 30.44 104 PRO A N 1
ATOM 786 C CA . PRO A 1 104 ? -0.144 8.146 -36.601 1.00 30.44 104 PRO A CA 1
ATOM 787 C C . PRO A 1 104 ? -0.265 8.049 -35.079 1.00 30.44 104 PRO A C 1
ATOM 789 O O . PRO A 1 104 ? -1.245 7.518 -34.559 1.00 30.44 104 PRO A O 1
ATOM 792 N N . GLY A 1 105 ? 0.754 8.531 -34.366 1.00 32.53 105 GLY A N 1
ATOM 793 C CA . GLY A 1 105 ? 0.695 8.656 -32.913 1.00 32.53 105 GLY A CA 1
ATOM 794 C C . GLY A 1 105 ? -0.478 9.555 -32.493 1.00 32.53 105 GLY A C 1
ATOM 795 O O . GLY A 1 105 ? -0.805 10.501 -33.217 1.00 32.53 105 GLY A O 1
ATOM 796 N N . PRO A 1 106 ? -1.127 9.285 -31.349 1.00 31.92 106 PRO A N 1
ATOM 797 C CA . PRO A 1 106 ? -2.196 10.135 -30.849 1.00 31.92 106 PRO A CA 1
ATOM 798 C C . PRO A 1 106 ? -1.654 11.535 -30.541 1.00 31.92 106 PRO A C 1
ATOM 800 O O . PRO A 1 106 ? -0.798 11.734 -29.683 1.00 31.92 106 PRO A O 1
ATOM 803 N N . THR A 1 107 ? -2.172 12.519 -31.267 1.00 33.56 107 THR A N 1
ATOM 804 C CA . THR A 1 107 ? -2.014 13.943 -30.982 1.00 33.56 107 THR A CA 1
ATOM 805 C C . THR A 1 107 ? -3.000 14.347 -29.886 1.00 33.56 107 THR A C 1
ATOM 807 O O . THR A 1 107 ? -4.197 14.455 -30.145 1.00 33.56 107 THR A O 1
ATOM 810 N N . GLY A 1 108 ? -2.506 14.579 -28.670 1.00 37.06 108 GLY A N 1
ATOM 811 C CA . GLY A 1 108 ? -3.277 15.152 -27.563 1.00 37.06 108 GLY A CA 1
ATOM 812 C C . GLY A 1 108 ? -2.508 15.036 -26.251 1.00 37.06 108 GLY A C 1
ATOM 813 O O . GLY A 1 108 ? -2.198 13.936 -25.811 1.00 37.06 108 GLY A O 1
ATOM 814 N N . ALA A 1 109 ? -2.134 16.172 -25.667 1.00 39.44 109 ALA A N 1
ATOM 815 C CA . ALA A 1 109 ? -1.166 16.267 -24.583 1.00 39.44 109 ALA A CA 1
ATOM 816 C C . ALA A 1 109 ? -1.702 15.755 -23.232 1.00 39.44 109 ALA A C 1
ATOM 818 O O . ALA A 1 109 ? -2.317 16.491 -22.468 1.00 39.44 109 ALA A O 1
ATOM 819 N N . THR A 1 110 ? -1.350 14.517 -22.903 1.00 38.41 110 THR A N 1
ATOM 820 C CA . THR A 1 110 ? -0.664 14.206 -21.640 1.00 38.41 110 THR A CA 1
ATOM 821 C C . THR A 1 110 ? 0.786 13.921 -22.018 1.00 38.41 110 THR A C 1
ATOM 823 O O . THR A 1 110 ? 1.018 13.089 -22.892 1.00 38.41 110 THR A O 1
ATOM 826 N N . THR A 1 111 ? 1.765 14.621 -21.439 1.00 51.47 111 THR A N 1
ATOM 827 C CA . THR A 1 111 ? 3.181 14.551 -21.871 1.00 51.47 111 THR A CA 1
ATOM 828 C C . THR A 1 111 ? 3.780 13.146 -21.780 1.00 51.47 111 THR A C 1
ATOM 830 O O . THR A 1 111 ? 4.776 12.868 -22.441 1.00 51.47 111 THR A O 1
ATOM 833 N N . VAL A 1 112 ? 3.151 12.247 -21.018 1.00 50.69 112 VAL A N 1
ATOM 834 C CA . VAL A 1 112 ? 3.518 10.839 -20.914 1.00 50.69 112 VAL A CA 1
ATOM 835 C C . VAL A 1 112 ? 2.238 9.991 -20.878 1.00 50.69 112 VAL A C 1
ATOM 837 O O . VAL A 1 112 ? 1.376 10.212 -20.030 1.00 50.69 112 VAL A O 1
ATOM 840 N N . ALA A 1 113 ? 2.080 9.052 -21.816 1.00 55.59 113 ALA A N 1
ATOM 841 C CA . ALA A 1 113 ? 0.909 8.174 -21.877 1.00 55.59 113 ALA A CA 1
ATOM 842 C C . ALA A 1 113 ? 0.943 7.126 -20.753 1.00 55.59 113 ALA A C 1
ATOM 844 O O . ALA A 1 113 ? 1.992 6.527 -20.527 1.00 55.59 113 ALA A O 1
ATOM 845 N N . VAL A 1 114 ? -0.202 6.881 -20.102 1.00 56.34 114 VAL A N 1
ATOM 846 C CA . VAL A 1 114 ? -0.393 5.780 -19.136 1.00 56.34 114 VAL A CA 1
ATOM 847 C C . VAL A 1 114 ? -0.061 4.444 -19.817 1.00 56.34 114 VAL A C 1
ATOM 849 O O . VAL A 1 114 ? -0.421 4.278 -20.991 1.00 56.34 114 VAL A O 1
ATOM 852 N N . PRO A 1 115 ? 0.572 3.470 -19.128 1.00 59.38 115 PRO A N 1
ATOM 853 C CA . PRO A 1 115 ? 0.902 2.190 -19.741 1.00 59.38 115 PRO A CA 1
ATOM 854 C C . PRO A 1 115 ? -0.355 1.532 -20.311 1.00 59.38 115 PRO A C 1
ATOM 856 O O . PRO A 1 115 ? -1.405 1.533 -19.671 1.00 59.38 115 PRO A O 1
ATOM 859 N N . PHE A 1 116 ? -0.265 0.935 -21.502 1.00 57.25 116 PHE A N 1
ATOM 860 C CA . PHE A 1 116 ? -1.408 0.274 -22.151 1.00 57.25 116 PHE A CA 1
ATOM 861 C C . PHE A 1 116 ? -2.064 -0.782 -21.246 1.00 57.25 116 PHE A C 1
ATOM 863 O O . PHE A 1 116 ? -3.282 -0.925 -21.215 1.00 57.25 116 PHE A O 1
ATOM 870 N N . THR A 1 117 ? -1.248 -1.471 -20.449 1.00 57.94 117 THR A N 1
ATOM 871 C CA . THR A 1 117 ? -1.658 -2.463 -19.446 1.00 57.94 117 THR A CA 1
ATOM 872 C C . THR A 1 117 ? -2.544 -1.878 -18.353 1.00 57.94 117 THR A C 1
ATOM 874 O O . THR A 1 117 ? -3.305 -2.616 -17.731 1.00 57.94 117 THR A O 1
ATOM 877 N N . PHE A 1 118 ? -2.499 -0.561 -18.167 1.00 65.19 118 PHE A N 1
ATOM 878 C CA . PHE A 1 118 ? -3.229 0.202 -17.165 1.00 65.19 118 PHE A CA 1
ATOM 879 C C . PHE A 1 118 ? -4.258 1.181 -17.762 1.00 65.19 118 PHE A C 1
ATOM 881 O O . PHE A 1 118 ? -5.102 1.708 -17.043 1.00 65.19 118 PHE A O 1
ATOM 888 N N . ALA A 1 119 ? -4.243 1.408 -19.077 1.00 58.81 119 ALA A N 1
ATOM 889 C CA . ALA A 1 119 ? -5.096 2.390 -19.738 1.00 58.81 119 ALA A CA 1
ATOM 890 C C . ALA A 1 119 ? -6.597 2.126 -19.491 1.00 58.81 119 ALA A C 1
ATOM 892 O O . ALA A 1 119 ? -7.148 1.100 -19.896 1.00 58.81 119 ALA A O 1
ATOM 893 N N . ALA A 1 120 ? -7.271 3.095 -18.863 1.00 53.31 120 ALA A N 1
ATOM 894 C CA . ALA A 1 120 ? -8.684 3.013 -18.485 1.00 53.31 120 ALA A CA 1
ATOM 895 C C . ALA A 1 120 ? -9.637 2.842 -19.688 1.00 53.31 120 ALA A C 1
ATOM 897 O O . ALA A 1 120 ? -10.687 2.218 -19.569 1.00 53.31 120 ALA A O 1
ATOM 898 N N . GLY A 1 121 ? -9.249 3.329 -20.874 1.00 52.16 121 GLY A N 1
ATOM 899 C CA . GLY A 1 121 ? -10.066 3.271 -22.096 1.00 52.16 121 GLY A CA 1
ATOM 900 C C . GLY A 1 121 ? -10.278 1.872 -22.691 1.00 52.16 121 GLY A C 1
ATOM 901 O O . GLY A 1 121 ? -11.053 1.727 -23.634 1.00 52.16 121 GLY A O 1
ATOM 902 N N . LEU A 1 122 ? -9.612 0.842 -22.159 1.00 56.38 122 LEU A N 1
ATOM 903 C CA . LEU A 1 122 ? -9.810 -0.554 -22.564 1.00 56.38 122 LEU A CA 1
ATOM 904 C C . LEU A 1 122 ? -10.799 -1.312 -21.669 1.00 56.38 122 LEU A C 1
ATOM 906 O O . LEU A 1 122 ? -11.031 -2.490 -21.928 1.00 56.38 122 LEU A O 1
ATOM 910 N N . ALA A 1 123 ? -11.370 -0.669 -20.643 1.00 58.12 123 ALA A N 1
ATOM 911 C CA . ALA A 1 123 ? -12.225 -1.311 -19.647 1.00 58.12 123 ALA A CA 1
ATOM 912 C C . ALA A 1 123 ? -13.343 -2.184 -20.260 1.00 58.12 123 ALA A C 1
ATOM 914 O O . ALA A 1 123 ? -13.942 -1.864 -21.290 1.00 58.12 12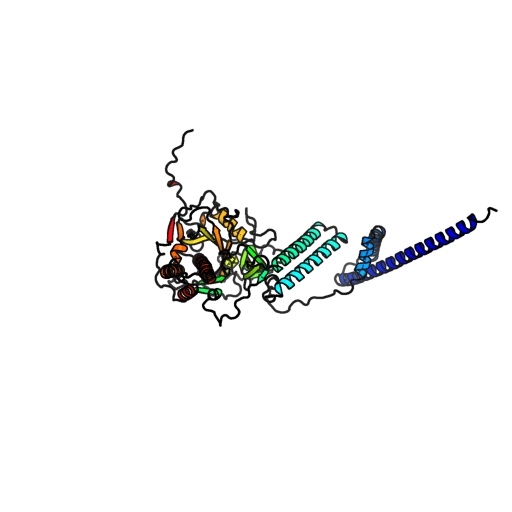3 ALA A O 1
ATOM 915 N N . GLY A 1 124 ? -13.624 -3.311 -19.599 1.00 65.44 124 GLY A N 1
ATOM 916 C CA . GLY A 1 124 ? -14.648 -4.276 -20.004 1.00 65.44 124 GLY A CA 1
ATOM 917 C C . GLY A 1 124 ? -14.136 -5.373 -20.943 1.00 65.44 124 GLY A C 1
ATOM 918 O O . GLY A 1 124 ? -12.986 -5.804 -20.875 1.00 65.44 124 GLY A O 1
ATOM 919 N N . THR A 1 125 ? -15.004 -5.863 -21.831 1.00 67.06 125 THR A N 1
ATOM 920 C CA . THR A 1 125 ? -14.746 -7.059 -22.661 1.00 67.06 125 THR A CA 1
ATOM 921 C C . THR A 1 125 ? -13.612 -6.894 -23.677 1.00 67.06 125 THR A C 1
ATOM 923 O O . THR A 1 125 ? -13.102 -7.889 -24.189 1.00 67.06 125 THR A O 1
ATOM 926 N N . ARG A 1 126 ? -13.186 -5.656 -23.961 1.00 76.75 126 ARG A N 1
ATOM 927 C CA . ARG A 1 126 ? -12.078 -5.360 -24.883 1.00 76.75 126 ARG A CA 1
ATOM 928 C C . ARG A 1 126 ? -10.699 -5.457 -24.229 1.00 76.75 126 ARG A C 1
ATOM 930 O O . ARG A 1 126 ? -9.724 -5.615 -24.958 1.00 76.75 126 ARG A O 1
ATOM 937 N N . TYR A 1 127 ? -10.610 -5.415 -22.897 1.00 79.50 127 TYR A N 1
ATOM 938 C CA . TYR A 1 127 ? -9.332 -5.458 -22.183 1.00 79.50 127 TYR A CA 1
ATOM 939 C C . TYR A 1 127 ? -8.572 -6.782 -22.407 1.00 79.50 127 TYR A C 1
ATOM 941 O O . TYR A 1 127 ? -7.455 -6.729 -22.933 1.00 79.50 127 TYR A O 1
ATOM 949 N N . PRO A 1 128 ? -9.166 -7.972 -22.155 1.00 82.81 128 PRO A N 1
ATOM 950 C CA . PRO A 1 128 ? -8.492 -9.248 -22.419 1.00 82.81 128 PRO A CA 1
ATOM 951 C C . PRO A 1 128 ? -8.087 -9.432 -23.884 1.00 82.81 128 PRO A C 1
ATOM 953 O O . PRO A 1 128 ? -7.003 -9.939 -24.183 1.00 82.81 128 PRO A O 1
ATOM 956 N N . ALA A 1 129 ? -8.955 -9.005 -24.807 1.00 83.06 129 ALA A N 1
ATOM 957 C CA . ALA A 1 129 ? -8.716 -9.114 -26.241 1.00 83.06 129 ALA A CA 1
ATOM 958 C C . ALA A 1 129 ? -7.525 -8.245 -26.672 1.00 83.06 129 ALA A C 1
ATOM 960 O O . ALA A 1 129 ? -6.603 -8.753 -27.307 1.00 83.06 129 ALA A O 1
ATOM 961 N N . GLY A 1 130 ? -7.489 -6.976 -26.251 1.00 80.44 130 GLY A N 1
ATOM 962 C CA . GLY A 1 130 ? -6.394 -6.057 -26.566 1.00 80.44 130 GLY A CA 1
ATOM 963 C C . GLY A 1 130 ? -5.042 -6.527 -26.022 1.00 80.44 130 GLY A C 1
ATOM 964 O O . GLY A 1 130 ? -4.044 -6.495 -26.740 1.00 80.44 130 GLY A O 1
ATOM 965 N N . LEU A 1 131 ? -4.999 -7.038 -24.785 1.00 81.50 131 LEU A N 1
ATOM 966 C CA . LEU A 1 131 ? -3.773 -7.617 -24.222 1.00 81.50 131 LEU A CA 1
ATOM 967 C C . LEU A 1 131 ? -3.323 -8.881 -24.964 1.00 81.50 131 LEU A C 1
ATOM 969 O O . LEU A 1 131 ? -2.130 -9.059 -25.210 1.00 81.50 131 LEU A O 1
ATOM 973 N N . SER A 1 132 ? -4.264 -9.740 -25.360 1.00 82.88 132 SER A N 1
ATOM 974 C CA . SER A 1 132 ? -3.969 -10.955 -26.131 1.00 82.88 132 SER A CA 1
ATOM 975 C C . SER A 1 132 ? -3.432 -10.632 -27.529 1.00 82.88 132 SER A C 1
ATOM 977 O O . SER A 1 132 ? -2.474 -11.258 -27.991 1.00 82.88 132 SER A O 1
ATOM 979 N N . GLU A 1 133 ? -4.008 -9.631 -28.196 1.00 79.94 133 GLU A N 1
ATOM 980 C CA . GLU A 1 133 ? -3.537 -9.134 -29.491 1.00 79.94 133 GLU A CA 1
ATOM 981 C C . GLU A 1 133 ? -2.131 -8.531 -29.389 1.00 79.94 133 GLU A C 1
ATOM 983 O O . GLU A 1 133 ? -1.269 -8.836 -30.224 1.00 79.94 133 GLU A O 1
ATOM 988 N N . LEU A 1 134 ? -1.870 -7.742 -28.341 1.00 75.94 134 LEU A N 1
ATOM 989 C CA . LEU A 1 134 ? -0.554 -7.166 -28.071 1.00 75.94 134 LEU A CA 1
ATOM 990 C C . LEU A 1 134 ? 0.481 -8.253 -27.750 1.00 75.94 134 LEU A C 1
ATOM 992 O O . LEU A 1 134 ? 1.591 -8.222 -28.282 1.00 75.94 134 LEU A O 1
ATOM 996 N N . ALA A 1 135 ? 0.112 -9.267 -26.964 1.00 77.50 135 ALA A N 1
ATOM 997 C CA . ALA A 1 135 ? 0.972 -10.417 -26.703 1.00 77.50 135 ALA A CA 1
ATOM 998 C C . ALA A 1 135 ? 1.359 -11.136 -28.004 1.00 77.50 135 ALA A C 1
ATOM 1000 O O . ALA A 1 135 ? 2.536 -11.404 -28.249 1.00 77.50 135 ALA A O 1
ATOM 1001 N N . ALA A 1 136 ? 0.385 -11.386 -28.884 1.00 75.44 136 ALA A N 1
ATOM 1002 C CA . ALA A 1 136 ? 0.640 -11.981 -30.192 1.00 75.44 136 ALA A CA 1
ATOM 1003 C C . ALA A 1 136 ? 1.534 -11.087 -31.075 1.00 75.44 136 ALA A C 1
ATOM 1005 O O . ALA A 1 136 ? 2.330 -11.597 -31.868 1.00 75.44 136 ALA A O 1
ATOM 1006 N N . ALA A 1 137 ? 1.435 -9.759 -30.955 1.00 71.00 137 ALA A N 1
ATOM 1007 C CA . ALA A 1 137 ? 2.324 -8.827 -31.645 1.00 71.00 137 ALA A CA 1
ATOM 1008 C C . ALA A 1 137 ? 3.776 -8.929 -31.146 1.00 71.00 137 ALA A C 1
ATOM 1010 O O . ALA A 1 137 ? 4.685 -9.016 -31.975 1.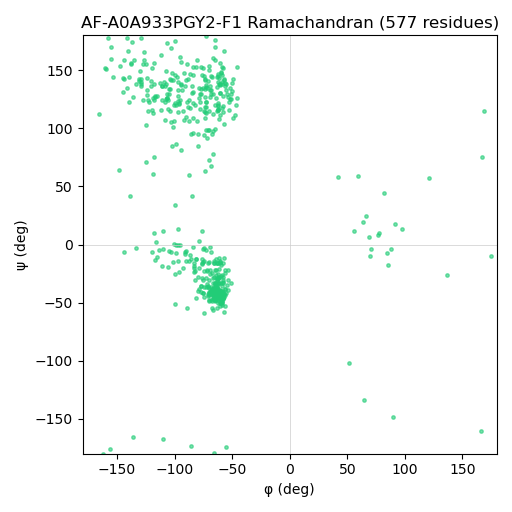00 71.00 137 ALA A O 1
ATOM 1011 N N . TYR A 1 138 ? 3.996 -9.009 -29.829 1.00 73.50 138 TYR A N 1
ATOM 1012 C CA . TYR A 1 138 ? 5.326 -9.214 -29.243 1.00 73.50 138 TYR A CA 1
ATOM 1013 C C . TYR A 1 138 ? 5.951 -10.556 -29.636 1.00 73.50 138 TYR A C 1
ATOM 1015 O O . TYR A 1 138 ? 7.146 -10.621 -29.913 1.00 73.50 138 TYR A O 1
ATOM 1023 N N . GLU A 1 139 ? 5.166 -11.625 -29.765 1.00 75.06 139 GLU A N 1
ATOM 1024 C CA . GLU A 1 139 ? 5.692 -12.890 -30.289 1.00 75.06 139 GLU A CA 1
ATOM 1025 C C . GLU A 1 139 ? 6.133 -12.780 -31.746 1.00 75.06 139 GLU A C 1
ATOM 1027 O O . GLU A 1 139 ? 7.223 -13.235 -32.103 1.00 75.06 139 GLU A O 1
ATOM 1032 N N . ARG A 1 140 ? 5.317 -12.141 -32.598 1.00 75.88 140 ARG A N 1
ATOM 1033 C CA . ARG A 1 140 ? 5.696 -11.876 -33.994 1.00 75.88 140 ARG A CA 1
ATOM 1034 C C . ARG A 1 140 ? 6.965 -11.029 -34.063 1.00 75.88 140 ARG A C 1
ATOM 1036 O O . ARG A 1 140 ? 7.832 -11.311 -34.894 1.00 75.88 140 ARG A O 1
ATOM 1043 N N . TYR A 1 141 ? 7.096 -10.040 -33.177 1.00 69.12 141 TYR A N 1
ATOM 1044 C CA . TYR A 1 141 ? 8.303 -9.234 -33.027 1.00 69.12 141 TYR A CA 1
ATOM 1045 C C . TYR A 1 141 ? 9.515 -10.089 -32.646 1.00 69.12 141 TYR A C 1
ATOM 1047 O O . TYR A 1 141 ? 10.512 -10.089 -33.368 1.00 69.12 141 TYR A O 1
ATOM 1055 N N . GLY A 1 142 ? 9.407 -10.896 -31.589 1.00 70.00 142 GLY A N 1
ATOM 1056 C CA . GLY A 1 142 ? 10.469 -11.794 -31.144 1.00 70.00 142 GLY A CA 1
ATOM 1057 C C . GLY A 1 142 ? 10.906 -12.768 -32.242 1.00 70.00 142 GLY A C 1
ATOM 1058 O O . GLY A 1 142 ? 12.105 -12.961 -32.456 1.00 70.00 142 GLY A O 1
ATOM 1059 N N . VAL A 1 143 ? 9.965 -13.347 -32.996 1.00 71.56 143 VAL A N 1
ATOM 1060 C CA . VAL A 1 143 ? 10.273 -14.200 -34.158 1.00 71.56 143 VAL A CA 1
ATOM 1061 C C . VAL A 1 143 ? 11.032 -13.412 -35.229 1.00 71.56 143 VAL A C 1
ATOM 1063 O O . VAL A 1 143 ? 12.012 -13.918 -35.780 1.00 71.56 143 VAL A O 1
ATOM 1066 N N . ALA A 1 144 ? 10.628 -12.174 -35.519 1.00 67.81 144 ALA A N 1
ATOM 1067 C CA . ALA A 1 144 ? 11.304 -11.321 -36.493 1.00 67.81 144 ALA A CA 1
ATOM 1068 C C . ALA A 1 144 ? 12.732 -10.942 -36.056 1.00 67.81 144 ALA A C 1
ATOM 1070 O O . ALA A 1 144 ? 13.652 -10.998 -36.875 1.00 67.81 144 ALA A O 1
ATOM 1071 N N . VAL A 1 145 ? 12.930 -10.610 -34.779 1.00 66.69 145 VAL A N 1
ATOM 1072 C CA . VAL A 1 145 ? 14.230 -10.327 -34.150 1.00 66.69 145 VAL A CA 1
ATOM 1073 C C . VAL A 1 145 ? 15.162 -11.538 -34.282 1.00 66.69 145 VAL A C 1
ATOM 1075 O O . VAL A 1 145 ? 16.250 -11.432 -34.858 1.00 66.69 145 VAL A O 1
ATOM 1078 N N . ARG A 1 146 ? 14.683 -12.734 -33.919 1.00 67.88 146 ARG A N 1
ATOM 1079 C CA . ARG A 1 146 ? 15.435 -13.991 -34.065 1.00 67.88 146 ARG A CA 1
ATOM 1080 C C . ARG A 1 146 ? 15.787 -14.304 -35.525 1.00 67.88 146 ARG A C 1
ATOM 1082 O O . ARG A 1 146 ? 16.921 -14.685 -35.813 1.00 67.88 146 ARG A O 1
ATOM 1089 N N . ARG A 1 147 ? 14.858 -14.091 -36.468 1.00 64.50 147 ARG A N 1
ATOM 1090 C CA . ARG A 1 147 ? 15.118 -14.245 -37.916 1.00 64.50 147 ARG A CA 1
ATOM 1091 C C . ARG A 1 147 ? 16.182 -13.261 -38.416 1.00 64.50 147 ARG A C 1
ATOM 1093 O O . ARG A 1 147 ? 17.060 -13.652 -39.181 1.00 64.50 147 ARG A O 1
ATOM 1100 N N . ARG A 1 148 ? 16.156 -11.997 -37.972 1.00 60.75 148 ARG A N 1
ATOM 1101 C CA . ARG A 1 148 ? 17.171 -10.987 -38.337 1.00 60.75 148 ARG A CA 1
ATOM 1102 C C . ARG A 1 148 ? 18.575 -11.392 -37.888 1.00 60.75 148 ARG A C 1
ATOM 1104 O O . ARG A 1 148 ? 19.512 -11.195 -38.662 1.00 60.75 148 ARG A O 1
ATOM 1111 N N . TRP A 1 149 ? 18.722 -11.987 -36.703 1.00 58.53 149 TRP A N 1
ATOM 1112 C CA . TRP A 1 149 ? 20.011 -12.501 -36.225 1.00 58.53 149 TRP A CA 1
ATOM 1113 C C . TRP A 1 149 ? 20.568 -13.616 -37.102 1.00 58.53 149 TRP A C 1
ATOM 1115 O O . TRP A 1 149 ? 21.691 -13.485 -37.591 1.00 58.53 149 TRP A O 1
ATOM 1125 N N . VAL A 1 150 ? 19.753 -14.636 -37.397 1.00 53.72 150 VAL A N 1
ATOM 1126 C CA . VAL A 1 150 ? 20.128 -15.749 -38.291 1.00 53.72 150 VAL A CA 1
ATOM 1127 C C . VAL A 1 150 ? 20.615 -15.231 -39.654 1.00 53.72 150 VAL A C 1
ATOM 1129 O O . VAL A 1 150 ? 21.489 -15.825 -40.283 1.00 53.72 150 VAL A O 1
ATOM 1132 N N . LEU A 1 151 ? 20.088 -14.088 -40.104 1.00 46.97 151 LEU A N 1
ATOM 1133 C CA . LEU A 1 151 ? 20.359 -13.540 -41.427 1.00 46.97 151 LEU A CA 1
ATOM 1134 C C . LEU A 1 151 ? 21.479 -12.476 -41.480 1.00 46.97 151 LEU A C 1
ATOM 1136 O O . LEU A 1 151 ? 22.030 -12.285 -42.574 1.00 46.97 151 LEU A O 1
ATOM 1140 N N . ARG A 1 152 ? 21.838 -11.747 -40.399 1.00 48.03 152 ARG A N 1
ATOM 1141 C CA . ARG A 1 152 ? 22.588 -10.469 -40.556 1.00 48.03 152 ARG A CA 1
ATOM 1142 C C . ARG A 1 152 ? 23.682 -10.011 -39.562 1.00 48.03 152 ARG A C 1
ATOM 1144 O O . ARG A 1 152 ? 24.306 -9.022 -39.936 1.00 48.03 152 ARG A O 1
ATOM 1151 N N . SER A 1 153 ? 24.007 -10.603 -38.401 1.00 47.47 153 SER A N 1
ATOM 1152 C CA . SER A 1 153 ? 24.975 -9.912 -37.496 1.00 47.47 153 SER A CA 1
ATOM 1153 C C . SER A 1 153 ? 25.706 -10.763 -36.442 1.00 47.47 153 SER A C 1
ATOM 1155 O O . SER A 1 153 ? 25.153 -11.725 -35.922 1.00 47.47 153 SER A O 1
ATOM 1157 N N . SER A 1 154 ? 26.928 -10.332 -36.088 1.00 44.44 154 SER A N 1
ATOM 1158 C CA . SER A 1 154 ? 27.771 -10.754 -34.953 1.00 44.44 154 SER A CA 1
ATOM 1159 C C . SER A 1 154 ? 27.247 -10.321 -33.569 1.00 44.44 154 SER A C 1
ATOM 1161 O O . SER A 1 154 ? 27.826 -10.698 -32.557 1.00 44.44 154 SER A O 1
ATOM 1163 N N . ALA A 1 155 ? 26.138 -9.578 -33.498 1.00 54.19 155 ALA A N 1
ATOM 1164 C CA . ALA A 1 155 ? 25.494 -9.129 -32.256 1.00 54.19 155 ALA A CA 1
ATOM 1165 C C . ALA A 1 155 ? 24.534 -10.177 -31.648 1.00 54.19 155 ALA A C 1
ATOM 1167 O O . ALA A 1 155 ? 23.426 -9.851 -31.230 1.00 54.19 155 ALA A O 1
ATOM 1168 N N . GLY A 1 156 ? 24.928 -11.455 -31.644 1.00 61.16 156 GLY A N 1
ATOM 1169 C CA . GLY A 1 156 ? 24.073 -12.547 -31.162 1.00 61.16 156 GLY A CA 1
ATOM 1170 C C . GLY A 1 156 ? 23.540 -12.403 -29.735 1.00 61.16 156 GLY A C 1
ATOM 1171 O O . GLY A 1 156 ? 22.353 -12.659 -29.549 1.00 61.16 156 GLY A O 1
ATOM 1172 N N . PRO A 1 157 ? 24.348 -11.941 -28.763 1.00 60.50 157 PRO A N 1
ATOM 1173 C CA . PRO A 1 157 ? 23.879 -11.742 -27.392 1.00 60.50 157 PRO A CA 1
ATOM 1174 C C . PRO A 1 157 ? 22.733 -10.726 -27.275 1.00 60.50 157 PRO A C 1
ATOM 1176 O O . PRO A 1 157 ? 21.696 -11.061 -26.717 1.00 60.50 157 PRO A O 1
ATOM 1179 N N . LEU A 1 158 ? 22.860 -9.544 -27.893 1.00 54.44 158 LEU A N 1
ATOM 1180 C CA . LEU A 1 158 ? 21.832 -8.490 -27.842 1.00 54.44 158 LEU A CA 1
ATOM 1181 C C . LEU A 1 158 ? 20.513 -8.926 -28.495 1.00 54.44 158 LEU A C 1
ATOM 1183 O O . LEU A 1 158 ? 19.432 -8.607 -28.016 1.00 54.44 158 LEU A O 1
ATOM 1187 N N . VAL A 1 159 ? 20.587 -9.687 -29.590 1.00 64.12 159 VAL A N 1
ATOM 1188 C CA . VAL A 1 159 ? 19.381 -10.197 -30.257 1.00 64.12 159 VAL A CA 1
ATOM 1189 C C . VAL A 1 159 ? 18.717 -11.318 -29.451 1.00 64.12 159 VAL A C 1
ATOM 1191 O O . VAL A 1 159 ? 17.490 -11.423 -29.432 1.00 64.12 159 VAL A O 1
ATOM 1194 N N . ALA A 1 160 ? 19.506 -12.171 -28.794 1.00 67.56 160 ALA A N 1
ATOM 1195 C CA . ALA A 1 160 ? 18.969 -13.185 -27.893 1.00 67.56 160 ALA A CA 1
ATOM 1196 C C . ALA A 1 160 ? 18.257 -12.536 -26.697 1.00 67.56 160 ALA A C 1
ATOM 1198 O O . ALA A 1 160 ? 17.155 -12.958 -26.353 1.00 67.56 160 ALA A O 1
ATOM 1199 N N . GLU A 1 161 ? 18.847 -11.484 -26.131 1.00 64.19 161 GLU A N 1
ATOM 1200 C CA . GLU A 1 161 ? 18.261 -10.678 -25.061 1.00 64.19 161 GLU A CA 1
ATOM 1201 C C . GLU A 1 161 ? 16.948 -10.019 -25.502 1.00 64.19 161 GLU A C 1
ATOM 1203 O O . GLU A 1 161 ? 15.915 -10.214 -24.868 1.00 64.19 161 GLU A O 1
ATOM 1208 N N . GLU A 1 162 ? 16.931 -9.339 -26.649 1.00 67.62 162 GLU A N 1
ATOM 1209 C CA . GLU A 1 162 ? 15.724 -8.697 -27.177 1.00 67.62 162 GLU A CA 1
ATOM 1210 C C . GLU A 1 162 ? 14.605 -9.703 -27.514 1.00 67.62 162 GLU A C 1
ATOM 1212 O O . GLU A 1 162 ? 13.423 -9.445 -27.270 1.00 67.62 162 GLU A O 1
ATOM 1217 N N . HIS A 1 163 ? 14.959 -10.879 -28.047 1.00 75.25 163 HIS A N 1
ATOM 1218 C CA . HIS A 1 163 ? 14.006 -11.968 -28.272 1.00 75.25 163 HIS A CA 1
ATOM 1219 C C . HIS A 1 163 ? 13.400 -12.473 -26.960 1.00 75.25 163 HIS A C 1
ATOM 1221 O O . HIS A 1 163 ? 12.191 -12.709 -26.888 1.00 75.25 163 HIS A O 1
ATOM 1227 N N . GLU A 1 164 ? 14.235 -12.646 -25.938 1.00 74.38 164 GLU A N 1
ATOM 1228 C CA . GLU A 1 164 ? 13.812 -13.111 -24.624 1.00 74.38 164 GLU A CA 1
ATOM 1229 C C . GLU A 1 164 ? 12.917 -12.081 -23.929 1.00 74.38 164 GLU A C 1
ATOM 1231 O O . GLU A 1 164 ? 11.865 -12.459 -23.413 1.00 74.38 164 GLU A O 1
ATOM 1236 N N . ILE A 1 165 ? 13.253 -10.789 -24.008 1.00 70.56 165 ILE A N 1
ATOM 1237 C CA . ILE A 1 165 ? 12.400 -9.691 -23.533 1.00 70.56 165 ILE A CA 1
ATOM 1238 C C . ILE A 1 165 ? 11.035 -9.764 -24.220 1.00 70.56 165 ILE A C 1
ATOM 1240 O O . ILE A 1 165 ? 10.015 -9.849 -23.543 1.00 70.56 165 ILE A O 1
ATOM 1244 N N . ALA A 1 166 ? 10.996 -9.830 -25.555 1.00 68.81 166 ALA A N 1
ATOM 1245 C CA . ALA A 1 166 ? 9.739 -9.894 -26.299 1.00 68.81 166 ALA A CA 1
ATOM 1246 C C . ALA A 1 166 ? 8.877 -11.108 -25.902 1.00 68.81 166 ALA A C 1
ATOM 1248 O O . ALA A 1 166 ? 7.659 -10.994 -25.749 1.00 68.81 166 ALA A O 1
ATOM 1249 N N . ARG A 1 167 ? 9.506 -12.272 -25.699 1.00 84.12 167 ARG A N 1
ATOM 1250 C CA . ARG A 1 167 ? 8.835 -13.500 -25.254 1.00 84.12 167 ARG A CA 1
ATOM 1251 C C . ARG A 1 167 ? 8.276 -13.363 -23.835 1.00 84.12 167 ARG A C 1
ATOM 1253 O O . ARG A 1 167 ? 7.130 -13.749 -23.602 1.00 84.12 167 ARG A O 1
ATOM 1260 N N . ARG A 1 168 ? 9.054 -12.808 -22.900 1.00 77.56 168 ARG A N 1
ATOM 1261 C CA . ARG A 1 168 ? 8.621 -12.546 -21.517 1.00 77.56 168 ARG A CA 1
ATOM 1262 C C . ARG A 1 168 ? 7.473 -11.545 -21.479 1.00 77.56 168 ARG A C 1
ATOM 1264 O O . ARG A 1 168 ? 6.450 -11.839 -20.868 1.00 77.56 168 ARG A O 1
ATOM 1271 N N . THR A 1 169 ? 7.576 -10.436 -22.212 1.00 76.88 169 THR A N 1
ATOM 1272 C CA . THR A 1 169 ? 6.502 -9.441 -22.333 1.00 76.88 169 THR A CA 1
ATOM 1273 C C . THR A 1 169 ? 5.219 -10.067 -22.875 1.00 76.88 169 THR A C 1
ATOM 1275 O O . THR A 1 169 ? 4.158 -9.874 -22.289 1.00 76.88 169 THR A O 1
ATOM 1278 N N . ALA A 1 170 ? 5.290 -10.879 -23.936 1.00 76.31 170 ALA A N 1
ATOM 1279 C CA . ALA A 1 170 ? 4.117 -11.588 -24.450 1.00 76.31 170 ALA A CA 1
ATOM 1280 C C . ALA A 1 170 ? 3.491 -12.531 -23.405 1.00 76.31 170 ALA A C 1
ATOM 1282 O O . ALA A 1 170 ? 2.268 -12.599 -23.282 1.00 76.31 170 ALA A O 1
ATOM 1283 N N . SER A 1 171 ? 4.319 -13.241 -22.634 1.00 84.81 171 SER A N 1
ATOM 1284 C CA . SER A 1 171 ? 3.856 -14.111 -21.549 1.00 84.81 171 SER A CA 1
ATOM 1285 C C . SER A 1 171 ? 3.148 -13.324 -20.440 1.00 84.81 171 SER A C 1
ATOM 1287 O O . SER A 1 171 ? 2.073 -13.730 -20.000 1.00 84.81 171 SER A O 1
ATOM 1289 N N . LEU A 1 172 ? 3.711 -12.187 -20.016 1.00 81.38 172 LEU A N 1
ATOM 1290 C CA . LEU A 1 172 ? 3.108 -11.302 -19.013 1.00 81.38 172 LEU A CA 1
ATOM 1291 C C . LEU A 1 172 ? 1.775 -10.727 -19.498 1.00 81.38 172 LEU A C 1
ATOM 1293 O O . LEU A 1 172 ? 0.781 -10.802 -18.783 1.00 81.38 172 LEU A O 1
ATOM 1297 N N . LEU A 1 173 ? 1.718 -10.243 -20.741 1.00 80.81 173 LEU A N 1
ATOM 1298 C CA . LEU A 1 173 ? 0.492 -9.715 -21.343 1.00 80.81 173 LEU A CA 1
ATOM 1299 C C . LEU A 1 173 ? -0.622 -10.767 -21.415 1.00 80.81 173 LEU A C 1
ATOM 1301 O O . LEU A 1 173 ? -1.772 -10.456 -21.124 1.00 80.81 173 LEU A O 1
ATOM 1305 N N . ARG A 1 174 ? -0.297 -12.024 -21.748 1.00 86.62 174 ARG A N 1
ATOM 1306 C CA . ARG A 1 174 ? -1.272 -13.129 -21.704 1.00 86.62 174 ARG A CA 1
ATOM 1307 C C . ARG A 1 174 ? -1.753 -13.431 -20.300 1.00 86.62 174 ARG A C 1
ATOM 1309 O O . ARG A 1 174 ? -2.935 -13.692 -20.117 1.00 86.62 174 ARG A O 1
ATOM 1316 N N . ARG A 1 175 ? -0.842 -13.415 -19.325 1.00 86.00 175 ARG A N 1
ATOM 1317 C CA . ARG A 1 175 ? -1.210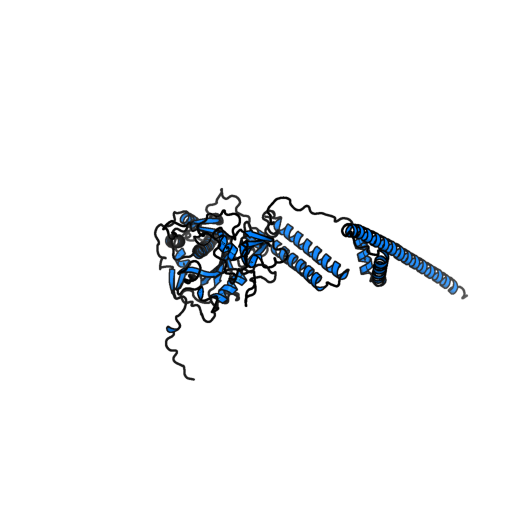 -13.588 -17.922 1.00 86.00 175 ARG A CA 1
ATOM 1318 C C . ARG A 1 175 ? -2.189 -12.492 -17.512 1.00 86.00 175 ARG A C 1
ATOM 1320 O O . ARG A 1 175 ? -3.253 -12.822 -17.011 1.00 86.00 175 ARG A O 1
ATOM 1327 N N . TRP A 1 176 ? -1.883 -11.228 -17.806 1.00 84.00 176 TRP A N 1
ATOM 1328 C CA . TRP A 1 176 ? -2.769 -10.091 -17.533 1.00 84.00 176 TRP A CA 1
ATOM 1329 C C . TRP A 1 176 ? -4.090 -10.143 -18.308 1.00 84.00 176 TRP A C 1
ATOM 1331 O O . TRP A 1 176 ? -5.112 -9.717 -17.786 1.00 84.00 176 TRP A O 1
ATOM 1341 N N . ALA A 1 177 ? -4.119 -10.733 -19.507 1.00 86.50 177 ALA A N 1
ATOM 1342 C CA . ALA A 1 177 ? -5.363 -10.952 -20.246 1.00 86.50 177 ALA A CA 1
ATOM 1343 C C . ALA A 1 177 ? -6.331 -11.910 -19.526 1.00 86.50 177 ALA A C 1
ATOM 1345 O O . ALA A 1 177 ? -7.530 -11.860 -19.784 1.00 86.50 177 ALA A O 1
ATOM 1346 N N . GLY A 1 178 ? -5.831 -12.755 -18.617 1.00 87.06 178 GLY A N 1
ATOM 1347 C CA . GLY A 1 178 ? -6.653 -13.598 -17.746 1.00 87.06 178 GLY A CA 1
ATOM 1348 C C . GLY A 1 178 ? -7.345 -12.839 -16.612 1.00 87.06 178 GLY A C 1
ATOM 1349 O O . GLY A 1 178 ? -8.101 -13.448 -15.861 1.00 87.06 178 GLY A O 1
ATOM 1350 N N . TYR A 1 179 ? -7.112 -11.533 -16.475 1.00 86.88 179 TYR A N 1
ATOM 1351 C CA . TYR A 1 179 ? -7.714 -10.701 -15.443 1.00 86.88 179 TYR A CA 1
ATOM 1352 C C . TYR A 1 179 ? -8.745 -9.745 -16.041 1.00 86.88 179 TYR A C 1
ATOM 1354 O O . TYR A 1 179 ? -8.552 -9.156 -17.108 1.00 86.88 179 TYR A O 1
ATOM 1362 N N . LEU A 1 180 ? -9.861 -9.578 -15.334 1.00 86.06 180 LEU A N 1
ATOM 1363 C CA . LEU A 1 180 ? -10.892 -8.604 -15.665 1.00 86.06 180 LEU A CA 1
ATOM 1364 C C . LEU A 1 180 ? -10.860 -7.447 -14.673 1.00 86.06 180 LEU A C 1
ATOM 1366 O O . LEU A 1 180 ? -11.013 -7.689 -13.475 1.00 86.06 180 LEU A O 1
ATOM 1370 N N . PRO A 1 181 ? -10.734 -6.199 -15.152 1.00 83.94 181 PRO A N 1
ATOM 1371 C CA . PRO A 1 181 ? -11.025 -5.026 -14.348 1.00 83.94 181 PRO A CA 1
ATOM 1372 C C . PRO A 1 181 ? -12.398 -5.129 -13.688 1.00 83.94 181 PRO A C 1
ATOM 1374 O O . PRO A 1 181 ? -13.396 -5.375 -14.373 1.00 83.94 181 PRO A O 1
ATOM 1377 N N . VAL A 1 182 ? -12.454 -4.903 -12.378 1.00 81.44 182 VAL A N 1
ATOM 1378 C CA . VAL A 1 182 ? -13.722 -4.639 -11.703 1.00 81.44 182 VAL A CA 1
ATOM 1379 C C . VAL A 1 182 ? -14.145 -3.226 -12.105 1.00 81.44 182 VAL A C 1
ATOM 1381 O O . VAL A 1 182 ? -13.340 -2.304 -11.950 1.00 81.44 182 VAL A O 1
ATOM 1384 N N . PRO A 1 183 ? -15.341 -3.041 -12.692 1.00 72.69 183 PRO A N 1
ATOM 1385 C CA . PRO A 1 183 ? -15.812 -1.711 -13.041 1.00 72.69 183 PRO A CA 1
ATOM 1386 C C . PRO A 1 183 ? -15.882 -0.848 -11.784 1.00 72.69 183 PRO A C 1
ATOM 1388 O O . PRO A 1 183 ? -16.318 -1.316 -10.733 1.00 72.69 183 PRO A O 1
ATOM 1391 N N . GLU A 1 184 ? -15.457 0.407 -11.904 1.00 68.06 184 GLU A N 1
ATOM 1392 C CA . GLU A 1 184 ? -15.751 1.396 -10.874 1.00 68.06 184 GLU A CA 1
ATOM 1393 C C . GLU A 1 184 ? -17.280 1.554 -10.762 1.00 68.06 184 GLU A C 1
ATOM 1395 O O . GLU A 1 184 ? -17.981 1.458 -11.780 1.00 68.06 184 GLU A O 1
ATOM 1400 N N . PRO A 1 185 ? -17.818 1.755 -9.549 1.00 61.09 185 PRO A N 1
ATOM 1401 C CA . PRO A 1 185 ? -19.249 1.940 -9.326 1.00 61.09 185 PRO A CA 1
ATOM 1402 C C . PRO A 1 185 ? -19.784 3.065 -10.218 1.00 61.09 185 PRO A C 1
ATOM 1404 O O . PRO A 1 185 ? -19.253 4.174 -10.260 1.00 61.09 185 PRO A O 1
ATOM 1407 N N . SER A 1 186 ? -20.838 2.761 -10.974 1.00 47.34 186 SER A N 1
ATOM 1408 C CA . SER A 1 186 ? -21.221 3.532 -12.161 1.00 47.34 186 SER A CA 1
ATOM 1409 C C . SER A 1 186 ? -21.969 4.849 -11.911 1.00 47.34 186 SER A C 1
ATOM 1411 O O . SER A 1 186 ? -22.324 5.507 -12.883 1.00 47.34 186 SER A O 1
ATOM 1413 N N . ASP A 1 187 ? -22.195 5.277 -10.667 1.00 52.84 187 ASP A N 1
ATOM 1414 C CA . ASP A 1 187 ? -22.689 6.629 -10.368 1.00 52.84 187 ASP A CA 1
ATOM 1415 C C . ASP A 1 187 ? -22.528 6.962 -8.869 1.00 52.84 187 ASP A C 1
ATOM 1417 O O . ASP A 1 187 ? -23.254 6.395 -8.048 1.00 52.84 187 ASP A O 1
ATOM 1421 N N . PRO A 1 188 ? -21.650 7.905 -8.474 1.00 54.44 188 PRO A N 1
ATOM 1422 C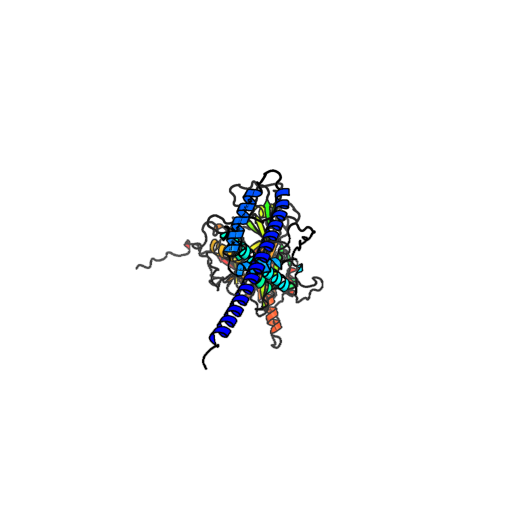 CA . PRO A 1 188 ? -21.550 8.341 -7.079 1.00 54.44 188 PRO A CA 1
ATOM 1423 C C . PRO A 1 188 ? -22.846 8.990 -6.554 1.00 54.44 188 PRO A C 1
ATOM 1425 O O . PRO A 1 188 ? -23.015 9.120 -5.343 1.00 54.44 188 PRO A O 1
ATOM 1428 N N . ASN A 1 189 ? -23.775 9.384 -7.438 1.00 51.22 189 ASN A N 1
ATOM 1429 C CA . ASN A 1 189 ? -25.029 10.048 -7.071 1.00 51.22 189 ASN A CA 1
ATOM 1430 C C . ASN A 1 189 ? -26.200 9.088 -6.823 1.00 51.22 189 ASN A C 1
ATOM 1432 O O . ASN A 1 189 ? -27.240 9.533 -6.333 1.00 51.22 189 ASN A O 1
ATOM 1436 N N . THR A 1 190 ? -26.039 7.785 -7.085 1.00 51.16 190 THR A N 1
ATOM 1437 C CA . THR A 1 190 ? -27.066 6.773 -6.781 1.00 51.16 190 THR A CA 1
ATOM 1438 C C . THR A 1 190 ? -26.543 5.724 -5.789 1.00 51.16 190 THR A C 1
ATOM 1440 O O . THR A 1 190 ? -26.461 4.541 -6.116 1.00 51.16 190 THR A O 1
ATOM 1443 N N . PRO A 1 191 ? -26.148 6.124 -4.567 1.00 52.94 191 PRO A N 1
ATOM 1444 C CA . PRO A 1 191 ? -25.447 5.223 -3.672 1.00 52.94 191 PRO A CA 1
ATOM 1445 C C . PRO A 1 191 ? -26.435 4.246 -3.013 1.00 52.94 191 PRO A C 1
ATOM 1447 O O . PRO A 1 191 ? -27.288 4.659 -2.222 1.00 52.94 191 PRO A O 1
ATOM 1450 N N . ASP A 1 192 ? -26.307 2.943 -3.268 1.00 56.66 192 ASP A N 1
ATOM 1451 C CA . ASP A 1 192 ? -26.989 1.921 -2.464 1.00 56.66 192 ASP A CA 1
ATOM 1452 C C . ASP A 1 192 ? -26.428 1.999 -1.025 1.00 56.66 192 ASP A C 1
ATOM 1454 O O . ASP A 1 192 ? -25.210 2.011 -0.843 1.00 56.66 192 ASP A O 1
ATOM 1458 N N . PRO A 1 193 ? -27.261 2.145 0.026 1.00 49.97 193 PRO A N 1
ATOM 1459 C CA . PRO A 1 193 ? -26.806 2.196 1.420 1.00 49.97 193 PRO A CA 1
ATOM 1460 C C . PRO A 1 193 ? -26.024 0.964 1.885 1.00 49.97 193 PRO A C 1
ATOM 1462 O O . PRO A 1 193 ? -25.355 1.039 2.913 1.00 49.97 193 PRO A O 1
ATOM 1465 N N . ARG A 1 194 ? -26.085 -0.146 1.148 1.00 54.16 194 ARG A N 1
ATOM 1466 C CA . ARG A 1 194 ? -25.305 -1.363 1.399 1.00 54.16 194 ARG A CA 1
ATOM 1467 C C . ARG A 1 194 ? -24.058 -1.466 0.527 1.00 54.16 194 ARG A C 1
ATOM 1469 O O . ARG A 1 194 ? -23.330 -2.445 0.660 1.00 54.16 194 ARG A O 1
ATOM 1476 N N . ASP A 1 195 ? -23.817 -0.491 -0.347 1.00 66.38 195 ASP A N 1
ATOM 1477 C CA . ASP A 1 195 ? -22.690 -0.515 -1.265 1.00 66.38 195 ASP A CA 1
ATOM 1478 C C . ASP A 1 195 ? -21.374 -0.259 -0.510 1.00 66.38 195 ASP A C 1
ATOM 1480 O O . ASP A 1 195 ? -21.170 0.852 0.002 1.00 66.38 195 ASP A O 1
ATOM 1484 N N . PRO A 1 196 ? -20.469 -1.253 -0.422 1.00 59.28 196 PRO A N 1
ATOM 1485 C CA . PRO A 1 196 ? -19.144 -1.064 0.162 1.00 59.28 196 PRO A CA 1
ATOM 1486 C C . PRO A 1 196 ? -18.351 0.063 -0.515 1.00 59.28 196 PRO A C 1
ATOM 1488 O O . PRO A 1 196 ? -17.466 0.643 0.120 1.00 59.28 196 PRO A O 1
ATOM 1491 N N . ASP A 1 197 ? -18.690 0.420 -1.755 1.00 69.06 197 ASP A N 1
ATOM 1492 C CA . ASP A 1 197 ? -18.026 1.483 -2.496 1.00 69.06 197 ASP A CA 1
ATOM 1493 C C . ASP A 1 197 ? -18.309 2.888 -1.953 1.00 69.06 197 ASP A C 1
ATOM 1495 O O . ASP A 1 197 ? -17.533 3.804 -2.217 1.00 69.06 197 ASP A O 1
ATOM 1499 N N . ARG A 1 198 ? -19.326 3.073 -1.095 1.00 72.38 198 ARG A N 1
ATOM 1500 C CA . ARG A 1 198 ? -19.573 4.357 -0.403 1.00 72.38 198 ARG A CA 1
ATOM 1501 C C . ARG A 1 198 ? -18.393 4.838 0.439 1.00 72.38 198 ARG A C 1
ATOM 1503 O O . ARG A 1 198 ? -18.262 6.034 0.696 1.00 72.38 198 ARG A O 1
ATOM 1510 N N . LEU A 1 199 ? -17.581 3.909 0.937 1.00 78.75 199 LEU A N 1
ATOM 1511 C CA . LEU A 1 199 ? -16.398 4.234 1.725 1.00 78.75 199 LEU A CA 1
ATOM 1512 C C . LEU A 1 199 ? -15.165 4.465 0.831 1.00 78.75 199 LEU A C 1
ATOM 1514 O O . LEU A 1 199 ? -14.154 4.955 1.328 1.00 78.75 199 LEU A O 1
ATOM 1518 N N . ARG A 1 200 ? -15.194 4.086 -0.458 1.00 82.50 200 ARG A N 1
ATOM 1519 C CA . ARG A 1 200 ? -14.039 4.252 -1.353 1.00 82.50 200 ARG A CA 1
ATOM 1520 C C . ARG A 1 200 ? -13.880 5.716 -1.719 1.00 82.50 200 ARG A C 1
ATOM 1522 O O . ARG A 1 200 ? -14.849 6.445 -1.898 1.00 82.50 200 ARG A O 1
ATOM 1529 N N . HIS A 1 201 ? -12.632 6.151 -1.792 1.00 83.88 201 HIS A N 1
ATOM 1530 C CA . HIS A 1 201 ? -12.216 7.545 -1.925 1.00 83.88 201 HIS A CA 1
ATOM 1531 C C . HIS A 1 201 ? -12.757 8.473 -0.834 1.00 83.88 201 HIS A C 1
ATOM 1533 O O . HIS A 1 201 ? -12.619 9.695 -0.940 1.00 83.88 201 HIS A O 1
ATOM 1539 N N . ARG A 1 202 ? -13.329 7.918 0.236 1.00 86.56 202 ARG A N 1
ATOM 1540 C CA . ARG A 1 202 ? -13.875 8.699 1.330 1.00 86.56 202 ARG A CA 1
ATOM 1541 C C . ARG A 1 202 ? -12.753 9.307 2.149 1.00 86.56 202 ARG A C 1
ATOM 1543 O O . ARG A 1 202 ? -11.766 8.646 2.460 1.00 86.56 202 ARG A O 1
ATOM 1550 N N . SER A 1 203 ? -12.932 10.577 2.483 1.00 89.06 203 SER A N 1
ATOM 1551 C CA . SER A 1 203 ? -11.998 11.355 3.291 1.00 89.06 203 SER A CA 1
ATOM 1552 C C . SER A 1 203 ? -12.414 11.291 4.751 1.00 89.06 203 SER A C 1
ATOM 1554 O O . SER A 1 203 ? -13.591 11.455 5.060 1.00 89.06 203 SER A O 1
ATOM 1556 N N . VAL A 1 204 ? -11.453 11.036 5.625 1.00 90.56 204 VAL A N 1
ATOM 1557 C CA . VAL A 1 204 ? -11.616 10.972 7.071 1.00 90.56 204 VAL A CA 1
ATOM 1558 C C . VAL A 1 204 ? -10.735 12.053 7.671 1.00 90.56 204 VAL A C 1
ATOM 1560 O O . VAL A 1 204 ? -9.508 11.977 7.582 1.00 90.56 204 VAL A O 1
ATOM 1563 N N . ASP A 1 205 ? -11.370 13.054 8.268 1.00 90.19 205 ASP A N 1
ATOM 1564 C CA . ASP A 1 205 ? -10.673 14.115 8.985 1.00 90.19 205 ASP A CA 1
ATOM 1565 C C . ASP A 1 205 ? -10.218 13.605 10.359 1.00 90.19 205 ASP A C 1
ATOM 1567 O O . ASP A 1 205 ? -10.998 12.975 11.089 1.00 90.19 205 ASP A O 1
ATOM 1571 N N . LEU A 1 206 ? -8.960 13.886 10.700 1.00 87.44 206 LEU A N 1
ATOM 1572 C CA . LEU A 1 206 ? -8.351 13.580 11.993 1.00 87.44 206 LEU A CA 1
ATOM 1573 C C . LEU A 1 206 ? -8.228 14.880 12.805 1.00 87.44 206 LEU A C 1
ATOM 1575 O O . LEU A 1 206 ? -7.732 15.889 12.305 1.00 87.44 206 LEU A O 1
ATOM 1579 N N . SER A 1 207 ? -8.698 14.885 14.053 1.00 70.00 207 SER A N 1
ATOM 1580 C CA . SER A 1 207 ? -9.018 16.123 14.785 1.00 70.00 207 SER A CA 1
ATOM 1581 C C . SER A 1 207 ? -7.853 16.831 15.493 1.00 70.00 207 SER A C 1
ATOM 1583 O O . SER A 1 207 ? -8.085 17.886 16.084 1.00 70.00 207 SER A O 1
ATOM 1585 N N . HIS A 1 208 ? -6.617 16.310 15.479 1.00 64.50 208 HIS A N 1
ATOM 1586 C CA . HIS A 1 208 ? -5.619 16.724 16.489 1.00 64.50 208 HIS A CA 1
ATOM 1587 C C . HIS A 1 208 ? -4.189 16.958 16.021 1.00 64.50 208 HIS A C 1
ATOM 1589 O O . HIS A 1 208 ? -3.248 16.656 16.755 1.00 64.50 208 HIS A O 1
ATOM 1595 N N . VAL A 1 209 ? -3.990 17.601 14.879 1.00 60.12 209 VAL A N 1
ATOM 1596 C CA . VAL A 1 209 ? -2.713 18.288 14.684 1.00 60.12 209 VAL A CA 1
ATOM 1597 C C . VAL A 1 209 ? -2.987 19.767 14.769 1.00 60.12 209 VAL A C 1
ATOM 1599 O O . VAL A 1 209 ? -3.610 20.329 13.885 1.00 60.12 209 VAL A O 1
ATOM 1602 N N . THR A 1 210 ? -2.567 20.402 15.857 1.00 62.81 210 THR A N 1
ATOM 1603 C CA . THR A 1 210 ? -2.328 21.842 15.836 1.00 62.81 210 THR A CA 1
ATOM 1604 C C . THR A 1 210 ? -0.854 22.060 15.550 1.00 62.81 210 THR A C 1
ATOM 1606 O O . THR A 1 210 ? -0.014 21.356 16.111 1.00 62.81 210 THR A O 1
ATOM 1609 N N . ASP A 1 211 ? -0.524 23.012 14.690 1.00 65.81 211 ASP A N 1
ATOM 1610 C CA . ASP A 1 211 ? 0.861 23.401 14.469 1.00 65.81 211 ASP A CA 1
ATOM 1611 C C . ASP A 1 211 ? 1.462 24.048 15.731 1.00 65.81 211 ASP A C 1
ATOM 1613 O O . ASP A 1 211 ? 0.817 24.212 16.773 1.00 65.81 211 ASP A O 1
ATOM 1617 N N . THR A 1 212 ? 2.724 24.458 15.636 1.00 60.88 212 THR A N 1
ATOM 1618 C CA . THR A 1 212 ? 3.432 25.159 16.716 1.00 60.88 212 THR A CA 1
ATOM 1619 C C . THR A 1 212 ? 2.799 26.503 17.100 1.00 60.88 212 THR A C 1
ATOM 1621 O O . THR A 1 212 ? 3.153 27.061 18.137 1.00 60.88 212 THR A O 1
ATOM 1624 N N . THR A 1 213 ? 1.860 27.022 16.302 1.00 71.19 213 THR A N 1
ATOM 1625 C CA . THR A 1 213 ? 1.096 28.250 16.565 1.00 71.19 213 THR A CA 1
ATOM 1626 C C . THR A 1 213 ? -0.275 27.977 17.193 1.00 71.19 213 THR A C 1
ATOM 1628 O O . THR A 1 213 ? -1.016 28.915 17.495 1.00 71.19 213 THR A O 1
ATOM 1631 N N . GLY A 1 214 ? -0.615 26.705 17.425 1.00 68.69 214 GLY A N 1
ATOM 1632 C CA . GLY A 1 214 ? -1.913 26.287 17.947 1.00 68.69 214 GLY A CA 1
ATOM 1633 C C . GLY A 1 214 ? -3.029 26.301 16.898 1.00 68.69 214 GLY A C 1
ATOM 1634 O O . GLY A 1 214 ? -4.194 26.153 17.266 1.00 68.69 214 GLY A O 1
ATOM 1635 N N . GLN A 1 215 ? -2.709 26.485 15.612 1.00 72.94 215 GLN A N 1
ATOM 1636 C CA . GLN A 1 215 ? -3.693 26.422 14.532 1.00 72.94 215 GLN A CA 1
ATOM 1637 C C . GLN A 1 215 ? -3.890 24.975 14.081 1.00 72.94 215 GLN A C 1
ATOM 1639 O O . GLN A 1 215 ? -2.904 24.262 13.915 1.00 72.94 215 GLN A O 1
ATOM 1644 N N . PRO A 1 216 ? -5.132 24.520 13.855 1.00 68.94 216 PRO A N 1
ATOM 1645 C CA . PRO A 1 216 ? -5.384 23.182 13.343 1.00 68.94 216 PRO A CA 1
ATOM 1646 C C . PRO A 1 216 ? -4.757 23.017 11.953 1.00 68.94 216 PRO A C 1
ATOM 1648 O O . PRO A 1 216 ? -5.096 23.730 11.008 1.00 68.94 216 PRO A O 1
ATOM 1651 N N . VAL A 1 217 ? -3.849 22.056 11.832 1.00 70.62 217 VAL A N 1
ATOM 1652 C CA . VAL A 1 217 ? -3.344 21.543 10.568 1.00 70.62 217 VAL A CA 1
ATOM 1653 C C . VAL A 1 217 ? -4.327 20.488 10.076 1.00 70.62 217 VAL A C 1
ATOM 1655 O O . VAL A 1 217 ? -4.568 19.504 10.783 1.00 70.62 217 VAL A O 1
ATOM 1658 N N . PRO A 1 218 ? -4.904 20.660 8.877 1.00 73.31 218 PRO A N 1
ATOM 1659 C CA . PRO A 1 218 ? -5.794 19.662 8.312 1.00 73.31 218 PRO A CA 1
ATOM 1660 C C . PRO A 1 218 ? -5.016 18.360 8.112 1.00 73.31 218 PRO A C 1
ATOM 1662 O O . PRO A 1 218 ? -4.162 18.265 7.235 1.00 73.31 218 PRO A O 1
ATOM 1665 N N . THR A 1 219 ? -5.313 17.371 8.954 1.00 87.50 219 THR A N 1
ATOM 1666 C CA . THR A 1 219 ? -4.808 16.008 8.819 1.00 87.50 219 THR A CA 1
ATOM 1667 C C . THR A 1 219 ? -5.952 15.138 8.339 1.00 87.50 219 THR A C 1
ATOM 1669 O O . THR A 1 219 ? -7.033 15.131 8.931 1.00 87.50 219 THR A O 1
ATOM 1672 N N . ARG A 1 220 ? -5.730 14.416 7.250 1.00 91.50 220 ARG A N 1
ATOM 1673 C CA . ARG A 1 220 ? -6.747 13.633 6.566 1.00 91.50 220 ARG A CA 1
ATOM 1674 C C . ARG A 1 220 ? -6.178 12.301 6.119 1.00 91.50 220 ARG A C 1
ATOM 1676 O O . ARG A 1 220 ? -5.048 12.198 5.648 1.00 91.50 220 ARG A O 1
ATOM 1683 N N . VAL A 1 221 ? -7.031 11.293 6.190 1.00 94.00 221 VAL A N 1
ATOM 1684 C CA . VAL A 1 221 ? -6.818 9.995 5.559 1.00 94.00 221 VAL A CA 1
ATOM 1685 C C . VAL A 1 221 ? -7.914 9.784 4.532 1.00 94.00 221 VAL A C 1
ATOM 1687 O O . VAL A 1 221 ? -9.094 9.893 4.847 1.00 94.00 221 VAL A O 1
ATOM 1690 N N . GLN A 1 222 ? -7.553 9.458 3.301 1.00 94.00 222 GLN A N 1
ATOM 1691 C CA . GLN A 1 222 ? -8.492 9.052 2.271 1.00 94.00 222 GLN A CA 1
ATOM 1692 C C . GLN A 1 222 ? -8.378 7.550 2.012 1.00 94.00 222 GLN A C 1
ATOM 1694 O O . GLN A 1 222 ? -7.306 7.029 1.716 1.00 94.00 222 GLN A O 1
ATOM 1699 N N . LEU A 1 223 ? -9.501 6.842 2.104 1.00 93.31 223 LEU A N 1
ATOM 1700 C CA . LEU A 1 223 ? -9.577 5.400 1.880 1.00 93.31 223 LEU A CA 1
ATOM 1701 C C . LEU A 1 223 ? -9.607 5.126 0.372 1.00 93.31 223 LEU A C 1
ATOM 1703 O O . LEU A 1 223 ? -10.666 5.201 -0.240 1.00 93.31 223 LEU A O 1
ATOM 1707 N N . VAL A 1 224 ? -8.467 4.851 -0.263 1.00 90.38 224 VAL A N 1
ATOM 1708 C CA . VAL A 1 224 ? -8.391 4.758 -1.733 1.00 90.38 224 VAL A CA 1
ATOM 1709 C C . VAL A 1 224 ? -9.020 3.459 -2.233 1.00 90.38 224 VAL A C 1
ATOM 1711 O O . VAL A 1 224 ? -9.959 3.495 -3.023 1.00 90.38 224 VAL A O 1
ATOM 1714 N N . THR A 1 225 ? -8.519 2.302 -1.789 1.00 89.62 225 THR A N 1
ATOM 1715 C CA . THR A 1 225 ? -9.013 1.004 -2.277 1.00 89.62 225 THR A CA 1
ATOM 1716 C C . THR A 1 225 ? -8.667 -0.158 -1.347 1.00 89.62 225 THR A C 1
ATOM 1718 O O . THR A 1 225 ? -7.656 -0.113 -0.657 1.00 89.62 225 THR A O 1
ATOM 1721 N N . TRP A 1 226 ? -9.487 -1.209 -1.352 1.00 89.12 226 TRP A N 1
ATOM 1722 C CA . TRP A 1 226 ? -9.299 -2.503 -0.670 1.00 89.12 226 TRP A CA 1
ATOM 1723 C C . TRP A 1 226 ? -10.116 -3.593 -1.413 1.00 89.12 226 TRP A C 1
ATOM 1725 O O . TRP A 1 226 ? -10.866 -3.243 -2.340 1.00 89.12 226 TRP A O 1
ATOM 1735 N N . PRO A 1 227 ? -9.971 -4.904 -1.123 1.00 84.06 227 PRO A N 1
ATOM 1736 C CA . PRO A 1 227 ? -10.677 -5.940 -1.878 1.00 84.06 227 PRO A CA 1
ATOM 1737 C C . PRO A 1 227 ? -12.179 -5.928 -1.588 1.00 84.06 227 PRO A C 1
ATOM 1739 O O . PRO A 1 227 ? -12.612 -5.642 -0.478 1.00 84.06 227 PRO A O 1
ATOM 1742 N N . PHE A 1 228 ? -12.986 -6.325 -2.569 1.00 81.19 228 PHE A N 1
ATOM 1743 C CA . PHE A 1 228 ? -14.383 -6.678 -2.335 1.00 81.19 228 PHE A CA 1
ATOM 1744 C C . PHE A 1 228 ? -14.430 -7.983 -1.547 1.00 81.19 228 PHE A C 1
ATOM 1746 O O . PHE A 1 228 ? -14.246 -9.073 -2.101 1.00 81.19 228 PHE A O 1
ATOM 1753 N N . VAL A 1 229 ? -14.615 -7.896 -0.236 1.00 74.44 229 VAL A N 1
ATOM 1754 C CA . VAL A 1 229 ? -14.512 -9.087 0.598 1.00 74.44 229 VAL A CA 1
ATOM 1755 C C . VAL A 1 229 ? -15.742 -9.968 0.396 1.00 74.44 229 VAL A C 1
ATOM 1757 O O . VAL A 1 229 ? -16.848 -9.639 0.806 1.00 74.44 229 VAL A O 1
ATOM 1760 N N . THR A 1 230 ? -15.545 -11.112 -0.263 1.00 69.00 230 THR A N 1
ATOM 1761 C CA . THR A 1 230 ? -16.572 -12.149 -0.380 1.00 69.00 230 THR A CA 1
ATOM 1762 C C . THR A 1 230 ? -16.362 -13.201 0.709 1.00 69.00 230 THR A C 1
ATOM 1764 O O . THR A 1 230 ? -15.246 -13.377 1.187 1.00 69.00 230 THR A O 1
ATOM 1767 N N . ALA A 1 231 ? -17.378 -14.009 1.031 1.00 60.56 231 ALA A N 1
ATOM 1768 C CA . ALA A 1 231 ? -17.232 -15.115 1.993 1.00 60.56 231 ALA A CA 1
ATOM 1769 C C . ALA A 1 231 ? -16.135 -16.153 1.642 1.00 60.56 231 ALA A C 1
ATOM 1771 O O . ALA A 1 231 ? -15.827 -17.008 2.467 1.00 60.56 231 ALA A O 1
ATOM 1772 N N . ARG A 1 232 ? -15.582 -16.123 0.420 1.00 59.03 232 ARG A N 1
ATOM 1773 C CA . ARG A 1 232 ? -14.473 -16.985 -0.027 1.00 59.03 232 ARG A CA 1
ATOM 1774 C C . ARG A 1 232 ? -13.154 -16.224 -0.220 1.00 59.03 232 ARG A C 1
ATOM 1776 O O . ARG A 1 232 ? -12.154 -16.849 -0.567 1.00 59.03 232 ARG A O 1
ATOM 1783 N N . SER A 1 233 ? -13.155 -14.904 -0.049 1.00 59.91 233 SER A N 1
ATOM 1784 C CA . SER A 1 233 ? -11.977 -14.056 -0.221 1.00 59.91 233 SER A CA 1
ATOM 1785 C C . SER A 1 233 ? -11.136 -14.047 1.054 1.00 59.91 233 SER A C 1
ATOM 1787 O O . SER A 1 233 ? -11.673 -14.074 2.160 1.00 59.91 233 SER A O 1
ATOM 1789 N N . ALA A 1 234 ? -9.815 -13.962 0.901 1.00 66.00 234 ALA A N 1
ATOM 1790 C CA . ALA A 1 234 ? -8.955 -13.519 1.992 1.00 66.00 234 ALA A CA 1
ATOM 1791 C C . ALA A 1 234 ? -9.273 -12.050 2.341 1.00 66.00 234 ALA A C 1
ATOM 1793 O O . ALA A 1 234 ? -9.815 -11.320 1.509 1.00 66.00 234 ALA A O 1
ATOM 1794 N N . LEU A 1 235 ? -8.913 -11.613 3.554 1.00 76.81 235 LEU A N 1
ATOM 1795 C CA . LEU A 1 235 ? -9.087 -10.220 3.998 1.00 76.81 235 LEU A CA 1
ATOM 1796 C C . LEU A 1 235 ? -8.266 -9.209 3.172 1.00 76.81 235 LEU A C 1
ATOM 1798 O O . LEU A 1 235 ? -8.556 -8.021 3.218 1.00 76.81 235 LEU A O 1
ATOM 1802 N N . GLY A 1 236 ? -7.275 -9.674 2.406 1.00 84.88 236 GLY A N 1
ATOM 1803 C CA . GLY A 1 236 ? -6.424 -8.861 1.539 1.00 84.88 236 GLY A CA 1
ATOM 1804 C C . GLY A 1 236 ? -6.183 -9.498 0.166 1.00 84.88 236 GLY A C 1
ATOM 1805 O O . GLY A 1 236 ? -6.555 -10.644 -0.100 1.00 84.88 236 GLY A O 1
ATOM 1806 N N . PHE A 1 237 ? -5.519 -8.750 -0.709 1.00 84.25 237 PHE A N 1
ATOM 1807 C CA . PHE A 1 237 ? -4.946 -9.204 -1.965 1.00 84.25 237 PHE A CA 1
ATOM 1808 C C . PHE A 1 237 ? -3.701 -10.065 -1.702 1.00 84.25 237 PHE A C 1
ATOM 1810 O O . PHE A 1 237 ? -2.735 -9.581 -1.111 1.00 84.25 237 PHE A O 1
ATOM 1817 N N . PRO A 1 238 ? -3.666 -11.317 -2.184 1.00 80.56 238 PRO A N 1
ATOM 1818 C CA . PRO A 1 238 ? -2.479 -12.164 -2.066 1.00 80.56 238 PRO A CA 1
ATOM 1819 C C . PRO A 1 238 ? -1.363 -11.759 -3.041 1.00 80.56 238 PRO A C 1
ATOM 1821 O O . PRO A 1 238 ? -0.245 -12.246 -2.937 1.00 80.56 238 PRO A O 1
ATOM 1824 N N . THR A 1 239 ? -1.674 -10.925 -4.036 1.00 82.94 239 THR A N 1
ATOM 1825 C CA . THR A 1 239 ? -0.741 -10.502 -5.081 1.00 82.94 239 THR A CA 1
ATOM 1826 C C . THR A 1 239 ? -1.011 -9.060 -5.476 1.00 82.94 239 THR A C 1
ATOM 1828 O O . THR A 1 239 ? -2.174 -8.670 -5.608 1.00 82.94 239 THR A O 1
ATOM 1831 N N . VAL A 1 240 ? 0.054 -8.315 -5.770 1.00 90.75 240 VAL A N 1
ATOM 1832 C CA . VAL A 1 240 ? -0.010 -6.973 -6.356 1.00 90.75 240 VAL A CA 1
ATOM 1833 C C . VAL A 1 240 ? 0.619 -7.012 -7.744 1.00 90.75 240 VAL A C 1
ATOM 1835 O O . VAL A 1 240 ? 1.719 -7.529 -7.911 1.00 90.75 240 VAL A O 1
ATOM 1838 N N . ALA A 1 241 ? -0.095 -6.522 -8.756 1.00 90.62 241 ALA A N 1
ATOM 1839 C CA . ALA A 1 241 ? 0.480 -6.252 -10.072 1.00 90.62 241 ALA A CA 1
ATOM 1840 C C . ALA A 1 241 ? 0.971 -4.807 -10.134 1.00 90.62 241 ALA A C 1
ATOM 1842 O O . ALA A 1 241 ? 0.356 -3.913 -9.554 1.00 90.62 241 ALA A O 1
ATOM 1843 N N . VAL A 1 242 ? 2.038 -4.569 -10.892 1.00 90.00 242 VAL A N 1
ATOM 1844 C CA . VAL A 1 242 ? 2.593 -3.232 -11.100 1.00 90.00 242 VAL A CA 1
ATOM 1845 C C . VAL A 1 242 ? 2.728 -2.963 -12.595 1.00 90.00 242 VAL A C 1
ATOM 1847 O O . VAL A 1 242 ? 3.384 -3.706 -13.321 1.00 90.00 242 VAL A O 1
ATOM 1850 N N . SER A 1 243 ? 2.125 -1.867 -13.048 1.00 86.62 243 SER A N 1
ATOM 1851 C CA . SER A 1 243 ? 2.430 -1.224 -14.321 1.00 86.62 243 SER A CA 1
ATOM 1852 C C . SER A 1 243 ? 3.363 -0.052 -14.051 1.00 86.62 243 SER A C 1
ATOM 1854 O O . SER A 1 243 ? 3.021 0.875 -13.317 1.00 86.62 243 SER A O 1
ATOM 1856 N N . TYR A 1 244 ? 4.552 -0.097 -14.641 1.00 85.12 244 TYR A N 1
ATOM 1857 C CA . TYR A 1 244 ? 5.571 0.926 -14.451 1.00 85.12 244 TYR A CA 1
ATOM 1858 C C . TYR A 1 244 ? 5.542 1.946 -15.590 1.00 85.12 244 TYR A C 1
ATOM 1860 O O . TYR A 1 244 ? 5.624 1.587 -16.767 1.00 85.12 244 TYR A O 1
ATOM 1868 N N . GLN A 1 245 ? 5.463 3.222 -15.227 1.00 84.56 245 GLN A N 1
ATOM 1869 C CA . GLN A 1 245 ? 5.649 4.341 -16.132 1.00 84.56 245 GLN A CA 1
ATOM 1870 C C . GLN A 1 245 ? 7.095 4.843 -16.027 1.00 84.56 245 GLN A C 1
ATOM 1872 O O . GLN A 1 245 ? 7.494 5.260 -14.936 1.00 84.56 245 GLN A O 1
ATOM 1877 N N . PRO A 1 246 ? 7.862 4.888 -17.134 1.00 82.44 246 PRO A N 1
ATOM 1878 C CA . PRO A 1 246 ? 9.223 5.426 -17.158 1.00 82.44 246 PRO A CA 1
ATOM 1879 C C . PRO A 1 246 ? 9.229 6.962 -17.065 1.00 82.44 246 PRO A C 1
ATOM 1881 O O . PRO A 1 246 ? 9.638 7.665 -17.985 1.00 82.44 246 PRO A O 1
ATOM 1884 N N . LEU A 1 247 ? 8.734 7.484 -15.947 1.00 84.94 247 LEU A N 1
ATOM 1885 C CA . LEU A 1 247 ? 8.746 8.887 -15.558 1.00 84.94 247 LEU A CA 1
ATOM 1886 C C . LEU A 1 247 ? 9.429 8.988 -14.194 1.00 84.94 247 LEU A C 1
ATOM 1888 O O . LEU A 1 247 ? 9.074 8.243 -13.281 1.00 84.94 247 LEU A O 1
ATOM 1892 N N . ARG A 1 248 ? 10.354 9.932 -14.038 1.00 89.62 248 ARG A N 1
ATOM 1893 C CA . ARG A 1 248 ? 10.989 10.251 -12.760 1.00 89.62 248 ARG A CA 1
ATOM 1894 C C . ARG A 1 248 ? 10.815 11.723 -12.425 1.00 89.62 248 ARG A C 1
ATOM 1896 O O . ARG A 1 248 ? 11.180 12.567 -13.234 1.00 89.62 248 ARG A O 1
ATOM 1903 N N . VAL A 1 249 ? 10.330 12.018 -11.223 1.00 88.25 249 VAL A N 1
ATOM 1904 C CA . VAL A 1 249 ? 10.288 13.386 -10.683 1.00 88.25 249 VAL A CA 1
ATOM 1905 C C . VAL A 1 249 ? 11.517 13.632 -9.802 1.00 88.25 249 VAL A C 1
ATOM 1907 O O . VAL A 1 249 ? 11.762 12.871 -8.866 1.00 88.25 249 VAL A O 1
ATOM 1910 N N . VAL A 1 250 ? 12.296 14.675 -10.097 1.00 89.56 250 VAL A N 1
ATOM 1911 C CA . VAL A 1 250 ? 13.511 15.064 -9.345 1.00 89.56 250 VAL A CA 1
ATOM 1912 C C . VAL A 1 250 ? 13.543 16.569 -9.094 1.00 89.56 250 VAL A C 1
ATOM 1914 O O . VAL A 1 250 ? 12.924 17.329 -9.834 1.00 89.56 250 VAL A O 1
ATOM 1917 N N . VAL A 1 251 ? 14.302 17.019 -8.093 1.00 85.69 251 VAL A N 1
ATOM 1918 C CA . VAL A 1 251 ? 14.537 18.457 -7.859 1.00 85.69 251 VAL A CA 1
ATOM 1919 C C . VAL A 1 251 ? 15.740 18.931 -8.662 1.00 85.69 251 VAL A C 1
ATOM 1921 O O . VAL A 1 251 ? 16.743 18.221 -8.770 1.00 85.69 251 VAL A O 1
ATOM 1924 N N . ASP A 1 252 ? 15.662 20.145 -9.196 1.00 83.62 252 ASP A N 1
ATOM 1925 C CA . ASP A 1 252 ? 16.792 20.773 -9.877 1.00 83.62 252 ASP A CA 1
ATOM 1926 C C . ASP A 1 252 ? 18.044 20.864 -8.978 1.00 83.62 252 ASP A C 1
ATOM 1928 O O . ASP A 1 252 ? 17.972 21.190 -7.793 1.00 83.62 252 ASP A O 1
ATOM 1932 N N . GLY A 1 253 ? 19.208 20.546 -9.538 1.00 79.19 253 GLY A N 1
ATOM 1933 C CA . GLY A 1 253 ? 20.513 20.558 -8.880 1.00 79.19 253 GLY A CA 1
ATOM 1934 C C . GLY A 1 253 ? 20.888 19.304 -8.078 1.00 79.19 253 GLY A C 1
ATOM 1935 O O . GLY A 1 253 ? 22.045 19.213 -7.648 1.00 79.19 253 GLY A O 1
ATOM 1936 N N . THR A 1 254 ? 19.978 18.339 -7.896 1.00 81.00 254 THR A N 1
ATOM 1937 C CA . THR A 1 254 ? 20.171 17.173 -7.005 1.00 81.00 254 THR A CA 1
ATOM 1938 C C . THR A 1 254 ? 21.012 16.033 -7.602 1.00 81.00 254 THR A C 1
ATOM 1940 O O . THR A 1 254 ? 21.139 15.922 -8.827 1.00 81.00 254 THR A O 1
ATOM 1943 N N . PRO A 1 255 ? 21.598 15.144 -6.767 1.00 79.31 255 PRO A N 1
ATOM 1944 C CA . PRO A 1 255 ? 22.360 13.985 -7.247 1.00 79.31 255 PRO A CA 1
ATOM 1945 C C . PRO A 1 255 ? 21.562 13.064 -8.185 1.00 79.31 255 PRO A C 1
ATOM 1947 O O . PRO A 1 255 ? 22.099 12.588 -9.192 1.00 79.31 255 PRO A O 1
ATOM 1950 N N . SER A 1 256 ? 20.269 12.853 -7.913 1.00 78.12 256 SER A N 1
ATOM 1951 C CA . SER A 1 256 ? 19.402 12.013 -8.752 1.00 78.12 256 SER A CA 1
ATOM 1952 C C . SER A 1 256 ? 19.148 12.604 -10.143 1.00 78.12 256 SER A C 1
ATOM 1954 O O . SER A 1 256 ? 18.987 11.844 -11.100 1.00 78.12 256 SER A O 1
ATOM 1956 N N . GLN A 1 257 ? 19.183 13.935 -10.287 1.00 78.25 257 GLN A N 1
ATOM 1957 C CA . GLN A 1 257 ? 19.111 14.621 -11.581 1.00 78.25 257 GLN A CA 1
ATOM 1958 C C . GLN A 1 257 ? 20.396 14.433 -12.406 1.00 78.25 257 GLN A C 1
ATOM 1960 O O . GLN A 1 257 ? 20.334 14.318 -13.628 1.00 78.25 257 GLN A O 1
ATOM 1965 N N . ARG A 1 258 ? 21.566 14.414 -11.751 1.00 72.12 258 ARG A N 1
ATOM 1966 C CA . ARG A 1 258 ? 22.883 14.287 -12.412 1.00 72.12 258 ARG A CA 1
ATOM 1967 C C . ARG A 1 258 ? 23.223 12.858 -12.817 1.00 72.12 258 ARG A C 1
ATOM 1969 O O . ARG A 1 258 ? 24.095 12.650 -13.659 1.00 72.12 258 ARG A O 1
ATOM 1976 N N . SER A 1 259 ? 22.569 11.884 -12.195 1.00 67.75 259 SER A N 1
ATOM 1977 C CA . SER A 1 259 ? 22.691 10.482 -12.576 1.00 67.75 259 SER A CA 1
ATOM 1978 C C . SER A 1 259 ? 22.228 10.323 -14.022 1.00 67.75 259 SER A C 1
ATOM 1980 O O . SER A 1 259 ? 21.162 10.824 -14.378 1.00 67.75 259 SER A O 1
ATOM 1982 N N . ALA A 1 260 ? 23.027 9.650 -14.860 1.00 56.12 260 ALA A N 1
ATOM 1983 C CA . ALA A 1 260 ? 22.656 9.419 -16.252 1.00 56.12 260 ALA A CA 1
ATOM 1984 C C . ALA A 1 260 ? 21.237 8.822 -16.290 1.00 56.12 260 ALA A C 1
ATOM 1986 O O . ALA A 1 260 ? 20.993 7.832 -15.585 1.00 56.12 260 ALA A O 1
ATOM 1987 N N . PRO A 1 261 ? 20.289 9.425 -17.032 1.00 59.56 261 PRO A N 1
ATOM 1988 C CA . PRO A 1 261 ? 18.959 8.854 -17.141 1.00 59.56 261 PRO A CA 1
ATOM 1989 C C . PRO A 1 261 ? 19.114 7.412 -17.618 1.00 59.56 261 PRO A C 1
ATOM 1991 O O . PRO A 1 261 ? 19.846 7.146 -18.573 1.00 59.56 261 PRO A O 1
ATOM 1994 N N . ARG A 1 262 ? 18.468 6.468 -16.923 1.00 63.47 262 ARG A N 1
ATOM 1995 C CA . ARG A 1 262 ? 18.338 5.113 -17.464 1.00 63.47 262 ARG A CA 1
ATOM 1996 C C . ARG A 1 262 ? 17.664 5.234 -18.826 1.00 63.47 262 ARG A C 1
ATOM 1998 O O . ARG A 1 262 ? 16.731 6.029 -18.968 1.00 63.47 262 ARG A O 1
ATOM 2005 N N . ASP A 1 263 ? 18.134 4.458 -19.797 1.00 58.62 263 ASP A N 1
ATOM 2006 C CA . ASP A 1 263 ? 17.591 4.472 -21.153 1.00 58.62 263 ASP A CA 1
ATOM 2007 C C . ASP A 1 263 ? 16.054 4.418 -21.117 1.00 58.62 263 ASP A C 1
ATOM 2009 O O . ASP A 1 263 ? 15.456 3.496 -20.564 1.00 58.62 263 ASP A O 1
ATOM 2013 N N . GLY A 1 264 ? 15.414 5.448 -21.676 1.00 66.69 264 GLY A N 1
ATOM 2014 C CA . GLY A 1 264 ? 13.958 5.530 -21.803 1.00 66.69 264 GLY A CA 1
ATOM 2015 C C . GLY A 1 264 ? 13.185 6.133 -20.623 1.00 66.69 264 GLY A C 1
ATOM 2016 O O . GLY A 1 264 ? 11.979 6.313 -20.776 1.00 66.69 264 GLY A O 1
ATOM 2017 N N . VAL A 1 265 ? 13.818 6.491 -19.495 1.00 78.88 265 VAL A N 1
ATOM 2018 C CA . VAL A 1 265 ? 13.139 7.205 -18.392 1.00 78.88 265 VAL A CA 1
ATOM 2019 C C . VAL A 1 265 ? 13.080 8.705 -18.680 1.00 78.88 265 VAL A C 1
ATOM 2021 O O . VAL A 1 265 ? 14.105 9.368 -18.821 1.00 78.88 265 VAL A O 1
ATOM 2024 N N . VAL A 1 266 ? 11.865 9.248 -18.753 1.00 82.62 266 VAL A N 1
ATOM 2025 C CA . VAL A 1 266 ? 11.613 10.688 -18.879 1.00 82.62 266 VAL A CA 1
ATOM 2026 C C . VAL A 1 266 ? 11.773 11.336 -17.508 1.00 82.62 266 VAL A C 1
ATOM 2028 O O . VAL A 1 266 ? 11.118 10.924 -16.555 1.00 82.62 266 VAL A O 1
ATOM 2031 N N . THR A 1 267 ? 12.610 12.366 -17.399 1.00 85.12 267 THR A N 1
ATOM 2032 C CA . THR A 1 267 ? 12.797 13.105 -16.143 1.00 85.12 267 THR A CA 1
ATOM 2033 C C . THR A 1 267 ? 11.993 14.402 -16.158 1.00 85.12 267 THR A C 1
ATOM 2035 O O . THR A 1 267 ? 12.197 15.255 -17.020 1.00 85.12 267 THR A O 1
ATOM 2038 N N . GLU A 1 268 ? 11.105 14.561 -15.183 1.00 86.50 268 GLU A N 1
ATOM 2039 C CA . GLU A 1 268 ? 10.433 15.814 -14.849 1.00 86.50 268 GLU A CA 1
ATOM 2040 C C . GLU A 1 268 ? 11.204 16.489 -13.710 1.00 86.50 268 GLU A C 1
ATOM 2042 O O . GLU A 1 268 ? 11.396 15.909 -12.640 1.00 86.50 268 GLU A O 1
ATOM 2047 N N . VAL A 1 269 ? 11.680 17.708 -13.956 1.00 83.62 269 VAL A N 1
ATOM 2048 C CA . VAL A 1 269 ? 12.452 18.477 -12.978 1.00 83.62 269 VAL A CA 1
ATOM 2049 C C . VAL A 1 269 ? 11.531 19.499 -12.328 1.00 83.62 269 VAL A C 1
ATOM 2051 O O . VAL A 1 269 ? 10.992 20.368 -13.014 1.00 83.62 269 VAL A O 1
ATOM 2054 N N . ILE A 1 270 ? 11.370 19.411 -11.010 1.00 83.62 270 ILE A N 1
ATOM 2055 C CA . ILE A 1 270 ? 10.692 20.438 -10.222 1.00 83.62 270 ILE A CA 1
ATOM 2056 C C . ILE A 1 270 ? 11.709 21.482 -9.740 1.00 83.62 270 ILE A C 1
ATOM 2058 O O . ILE A 1 270 ? 12.841 21.127 -9.387 1.00 83.62 270 ILE A O 1
ATOM 2062 N N . PRO A 1 271 ? 11.342 22.775 -9.732 1.00 78.81 271 PRO A N 1
ATOM 2063 C CA . PRO A 1 271 ? 12.229 23.816 -9.239 1.00 78.81 271 PRO A CA 1
ATOM 2064 C C . PRO A 1 271 ? 12.538 23.579 -7.759 1.00 78.81 271 PRO A C 1
ATOM 2066 O O . PRO A 1 271 ? 11.650 23.223 -6.980 1.00 78.81 271 PRO A O 1
ATOM 2069 N N . ALA A 1 272 ? 13.791 23.804 -7.360 1.00 71.25 272 ALA A N 1
ATOM 2070 C CA . ALA A 1 272 ? 14.120 23.924 -5.947 1.00 71.25 272 ALA A CA 1
ATOM 2071 C C . ALA A 1 272 ? 13.282 25.075 -5.360 1.00 71.25 272 ALA A C 1
ATOM 2073 O O . ALA A 1 272 ? 13.232 26.162 -5.939 1.00 71.25 272 ALA A O 1
ATOM 2074 N N . GLY A 1 273 ? 12.559 24.821 -4.265 1.00 67.00 273 GLY A N 1
ATOM 2075 C CA . GLY A 1 273 ? 11.712 25.831 -3.628 1.00 67.00 273 GLY A CA 1
ATOM 2076 C C . GLY A 1 273 ? 12.496 27.096 -3.229 1.00 67.00 273 GLY A C 1
ATOM 2077 O O . GLY A 1 273 ? 13.724 27.073 -3.204 1.00 67.00 273 GLY A O 1
ATOM 2078 N N .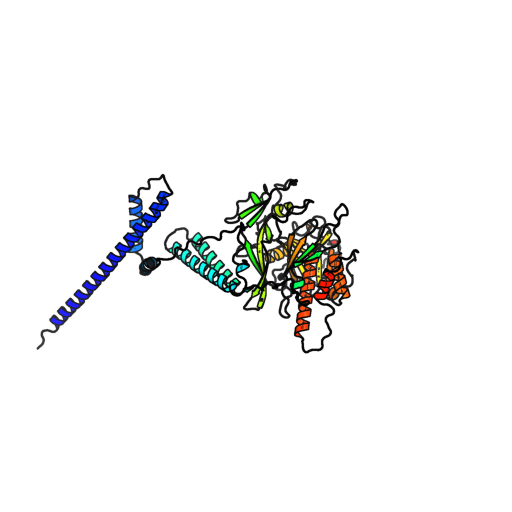 PRO A 1 274 ? 11.808 28.202 -2.888 1.00 57.94 274 PRO A N 1
ATOM 2079 C CA . PRO A 1 274 ? 12.435 29.497 -2.589 1.00 57.94 274 PRO A CA 1
ATOM 2080 C C . PRO A 1 274 ? 13.358 29.489 -1.358 1.00 57.94 274 PRO A C 1
ATOM 2082 O O . PRO A 1 274 ? 14.165 30.402 -1.210 1.00 57.94 274 PRO A O 1
ATOM 2085 N N . ASP A 1 275 ? 13.259 28.465 -0.507 1.00 57.56 275 ASP A N 1
ATOM 2086 C CA . ASP A 1 275 ? 14.140 28.233 0.638 1.00 57.56 275 ASP A CA 1
ATOM 2087 C C . ASP A 1 275 ? 14.746 26.820 0.542 1.00 57.56 275 ASP A C 1
ATOM 2089 O O . ASP A 1 275 ? 14.316 25.892 1.241 1.00 57.56 275 A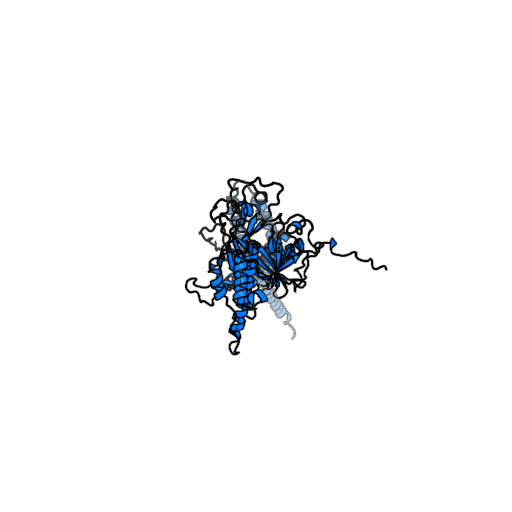SP A O 1
ATOM 2093 N N . PRO A 1 276 ? 15.676 26.586 -0.405 1.00 55.69 276 PRO A N 1
ATOM 2094 C CA . PRO A 1 276 ? 16.317 25.296 -0.517 1.00 55.69 276 PRO A CA 1
ATOM 2095 C C . PRO A 1 276 ? 17.236 25.180 0.691 1.00 55.69 276 PRO A C 1
ATOM 2097 O O . PRO A 1 276 ? 18.351 25.706 0.686 1.00 55.69 276 PRO A O 1
ATOM 2100 N N . ARG A 1 277 ? 16.781 24.486 1.744 1.00 59.91 277 ARG A N 1
ATOM 2101 C CA . ARG A 1 277 ? 17.713 23.980 2.756 1.00 59.91 277 ARG A CA 1
ATOM 2102 C C . ARG A 1 277 ? 18.869 23.350 1.978 1.00 59.91 277 ARG A C 1
ATOM 2104 O O . ARG A 1 277 ? 18.577 22.554 1.079 1.00 59.91 277 ARG A O 1
ATOM 2111 N N . PRO A 1 278 ? 20.129 23.745 2.236 1.00 58.16 278 PRO A N 1
ATOM 2112 C CA . PRO A 1 278 ? 21.249 23.271 1.444 1.00 58.16 278 PRO A CA 1
ATOM 2113 C C . PRO A 1 278 ? 21.192 21.749 1.431 1.00 58.16 278 PRO A C 1
ATOM 2115 O O . PRO A 1 278 ? 21.232 21.111 2.482 1.00 58.16 278 PRO A O 1
ATOM 2118 N N . VAL A 1 279 ? 20.985 21.191 0.237 1.00 62.25 279 VAL A N 1
ATOM 2119 C CA . VAL A 1 279 ? 20.988 19.749 0.035 1.00 62.25 279 VAL A CA 1
ATOM 2120 C C . VAL A 1 279 ? 22.387 19.299 0.408 1.00 62.25 279 VAL A C 1
ATOM 2122 O O . VAL A 1 279 ? 23.345 19.737 -0.232 1.00 62.25 279 VAL A O 1
ATOM 2125 N N . ASP A 1 280 ? 22.506 18.490 1.460 1.00 63.94 280 ASP A N 1
ATOM 2126 C CA . ASP A 1 280 ? 23.784 17.892 1.817 1.00 63.94 280 ASP A CA 1
ATOM 2127 C C . ASP A 1 280 ? 24.264 17.089 0.600 1.00 63.94 280 ASP A C 1
ATOM 2129 O O . ASP A 1 280 ? 23.599 16.124 0.212 1.00 63.94 280 ASP A O 1
ATOM 2133 N N . PRO A 1 281 ? 25.369 17.486 -0.055 1.00 59.94 281 PRO A N 1
ATOM 2134 C CA . PRO A 1 281 ? 25.859 16.783 -1.232 1.00 59.94 281 PRO A CA 1
ATOM 2135 C C . PRO A 1 281 ? 26.330 15.358 -0.910 1.00 59.94 281 PRO A C 1
ATOM 2137 O O . PRO A 1 281 ? 26.532 14.579 -1.840 1.00 59.94 281 PRO A O 1
ATOM 2140 N N . LEU A 1 282 ? 26.518 15.027 0.373 1.00 63.88 282 LEU A N 1
ATOM 2141 C CA . LEU A 1 282 ? 26.814 13.679 0.857 1.00 63.88 282 LEU A CA 1
ATOM 2142 C C . LEU A 1 282 ? 25.547 12.887 1.218 1.00 63.88 282 LEU A C 1
ATOM 2144 O O . LEU A 1 282 ? 25.635 11.689 1.476 1.00 63.88 282 LEU A O 1
ATOM 2148 N N . GLY A 1 283 ? 24.377 13.531 1.222 1.00 70.50 283 GLY A N 1
ATOM 2149 C CA . GLY A 1 283 ? 23.099 12.886 1.482 1.00 70.50 283 GLY A CA 1
ATOM 2150 C C . GLY A 1 283 ? 22.693 11.948 0.346 1.00 70.50 283 GLY A C 1
ATOM 2151 O O . GLY A 1 283 ? 22.782 12.291 -0.836 1.00 70.50 283 GLY A O 1
ATOM 2152 N N . PHE A 1 284 ? 22.208 10.762 0.707 1.00 80.88 284 PHE A N 1
ATOM 2153 C CA . PHE A 1 284 ? 21.659 9.806 -0.247 1.00 80.88 284 PHE A CA 1
ATOM 2154 C C . PHE A 1 284 ? 20.287 10.280 -0.757 1.00 80.88 284 PHE A C 1
ATOM 2156 O O . PHE A 1 284 ? 19.338 10.428 0.012 1.00 80.88 284 PHE A O 1
ATOM 2163 N N . ASP A 1 285 ? 20.179 10.525 -2.066 1.00 84.50 285 ASP A N 1
ATOM 2164 C CA . ASP A 1 285 ? 18.915 10.854 -2.740 1.00 84.50 285 ASP A CA 1
ATOM 2165 C C . ASP A 1 285 ? 18.300 9.577 -3.321 1.00 84.50 285 ASP A C 1
ATOM 2167 O O . ASP A 1 285 ? 18.489 9.254 -4.500 1.00 84.50 285 ASP A O 1
ATOM 2171 N N . GLY A 1 286 ? 17.613 8.817 -2.466 1.00 88.50 286 GLY A N 1
ATOM 2172 C CA . GLY A 1 286 ? 16.970 7.563 -2.852 1.00 88.50 286 GLY A CA 1
ATOM 2173 C C . GLY A 1 286 ? 15.968 7.754 -3.995 1.00 88.50 286 GLY A C 1
ATOM 2174 O O . GLY A 1 286 ? 15.245 8.750 -4.047 1.00 88.50 286 GLY A O 1
ATOM 2175 N N . VAL A 1 287 ? 15.909 6.793 -4.923 1.00 92.94 287 VAL A N 1
ATOM 2176 C CA . VAL A 1 287 ? 14.868 6.744 -5.963 1.00 92.94 287 VAL A CA 1
ATOM 2177 C C . VAL A 1 287 ? 13.737 5.873 -5.443 1.00 92.94 287 VAL A C 1
ATOM 2179 O O . VAL A 1 287 ? 13.925 4.681 -5.243 1.00 92.94 287 VAL A O 1
ATOM 2182 N N . LEU A 1 288 ? 12.572 6.465 -5.234 1.00 95.56 288 LEU A N 1
ATOM 2183 C CA . LEU A 1 288 ? 11.423 5.859 -4.577 1.00 95.56 288 LEU A CA 1
ATOM 2184 C C . LEU A 1 288 ? 10.279 5.631 -5.564 1.00 95.56 288 LEU A C 1
ATOM 2186 O O . LEU A 1 288 ? 10.214 6.231 -6.645 1.00 95.56 288 LEU A O 1
ATOM 2190 N N . THR A 1 289 ? 9.339 4.783 -5.162 1.00 96.06 289 THR A N 1
ATOM 2191 C CA . THR A 1 289 ? 8.118 4.541 -5.931 1.00 96.06 289 THR A CA 1
ATOM 2192 C C . THR A 1 289 ? 7.145 5.715 -5.792 1.00 96.06 289 THR A C 1
ATOM 2194 O O . THR A 1 289 ? 6.901 6.229 -4.704 1.00 96.06 289 THR A O 1
ATOM 2197 N N . ARG A 1 290 ? 6.567 6.146 -6.913 1.00 94.12 290 ARG A N 1
ATOM 2198 C CA . ARG A 1 290 ? 5.596 7.242 -7.005 1.00 94.12 290 ARG A CA 1
ATOM 2199 C C . ARG A 1 290 ? 4.259 6.736 -7.526 1.00 94.12 290 ARG A C 1
ATOM 2201 O O . ARG A 1 290 ? 4.218 5.999 -8.506 1.00 94.12 290 ARG A O 1
ATOM 2208 N N . TRP A 1 291 ? 3.163 7.207 -6.946 1.00 91.00 291 TRP A N 1
ATOM 2209 C CA . TRP A 1 291 ? 1.817 6.973 -7.464 1.00 91.00 291 TRP A CA 1
ATOM 2210 C C . TRP A 1 291 ? 1.583 7.724 -8.785 1.00 91.00 291 TRP A C 1
ATOM 2212 O O . TRP A 1 291 ? 1.780 8.943 -8.863 1.00 91.00 291 TRP A O 1
ATOM 2222 N N . HIS A 1 292 ? 1.146 7.023 -9.838 1.00 85.06 292 HIS A N 1
ATOM 2223 C CA . HIS A 1 292 ? 0.992 7.594 -11.180 1.00 85.06 292 HIS A CA 1
ATOM 2224 C C . HIS A 1 292 ? -0.465 7.589 -11.676 1.00 85.06 292 HIS A C 1
ATOM 2226 O O . HIS A 1 292 ? -1.112 6.549 -11.745 1.00 85.06 292 HIS A O 1
ATOM 2232 N N . GLY A 1 293 ? -0.974 8.750 -12.109 1.00 75.88 293 GLY A N 1
ATOM 2233 C CA . GLY A 1 293 ? -2.336 8.882 -12.645 1.00 75.88 293 GLY A CA 1
ATOM 2234 C C . GLY A 1 293 ? -3.419 8.594 -11.596 1.00 75.88 293 GLY A C 1
ATOM 2235 O O . GLY A 1 293 ? -3.331 9.095 -10.469 1.00 75.88 293 GLY A O 1
ATOM 2236 N N . THR A 1 294 ? -4.427 7.796 -11.975 1.00 71.75 294 THR A N 1
ATOM 2237 C CA . THR A 1 294 ? -5.425 7.223 -11.047 1.00 71.75 294 THR A CA 1
ATOM 2238 C C . THR A 1 294 ? -4.801 6.168 -10.126 1.00 71.75 294 THR A C 1
ATOM 2240 O O . THR A 1 294 ? -5.261 5.990 -9.006 1.00 71.75 294 THR A O 1
ATOM 2243 N N . GLY A 1 295 ? -3.710 5.535 -10.574 1.00 76.12 295 GLY A N 1
ATOM 2244 C CA . GLY A 1 295 ? -2.714 4.795 -9.792 1.00 76.12 295 GLY A CA 1
ATOM 2245 C C . GLY A 1 295 ? -3.114 3.468 -9.155 1.00 76.12 295 GLY A C 1
ATOM 2246 O O . GLY A 1 295 ? -2.217 2.714 -8.784 1.00 76.12 295 GLY A O 1
ATOM 2247 N N . CYS A 1 296 ? -4.391 3.085 -9.148 1.00 88.88 296 CYS A N 1
ATOM 2248 C CA . CYS A 1 296 ? -4.778 1.693 -8.903 1.00 88.88 296 CYS A CA 1
ATOM 2249 C C . CYS A 1 296 ? -5.983 1.233 -9.725 1.00 88.88 296 CYS A C 1
ATOM 2251 O O . CYS A 1 296 ? -6.797 2.037 -10.171 1.00 88.88 296 CYS A O 1
ATOM 2253 N N . ARG A 1 297 ? -6.095 -0.084 -9.887 1.00 86.56 297 ARG A N 1
ATOM 2254 C CA . ARG A 1 297 ? -7.252 -0.783 -10.434 1.00 86.56 297 ARG A CA 1
ATOM 2255 C C . ARG A 1 297 ? -7.435 -2.107 -9.708 1.00 86.56 297 ARG A C 1
ATOM 2257 O O . ARG A 1 297 ? -6.459 -2.781 -9.382 1.00 86.56 297 ARG A O 1
ATOM 2264 N N . LEU A 1 298 ? -8.687 -2.482 -9.479 1.00 87.06 298 LEU A N 1
ATOM 2265 C CA . LEU A 1 298 ? -9.033 -3.806 -8.982 1.00 87.06 298 LEU A CA 1
ATOM 2266 C C . LEU A 1 298 ? -9.289 -4.751 -10.142 1.00 87.06 298 LEU A C 1
ATOM 2268 O O . LEU A 1 298 ? -9.960 -4.400 -11.111 1.00 87.06 298 LEU A O 1
ATOM 2272 N N . GLU A 1 299 ? -8.753 -5.954 -10.030 1.00 87.38 299 GLU A N 1
ATOM 2273 C CA . GLU A 1 299 ? -8.845 -6.982 -11.053 1.00 87.38 299 GLU A CA 1
ATOM 2274 C C . GLU A 1 299 ? -9.305 -8.300 -10.442 1.00 87.38 299 GLU A C 1
ATOM 2276 O O . GLU A 1 299 ? -9.018 -8.596 -9.284 1.00 87.38 299 GLU A O 1
ATOM 2281 N N . VAL A 1 300 ? -10.020 -9.103 -11.224 1.00 87.56 300 VAL A N 1
ATOM 2282 C CA . VAL A 1 300 ? -10.431 -10.460 -10.862 1.00 87.56 300 VAL A CA 1
ATOM 2283 C C . VAL A 1 300 ? -9.808 -11.427 -11.852 1.00 87.56 300 VAL A C 1
ATOM 2285 O O . VAL A 1 300 ? -10.016 -11.305 -13.059 1.00 87.56 300 VAL A O 1
ATOM 2288 N N . ASP A 1 301 ? -9.067 -12.401 -11.339 1.00 88.12 301 ASP A N 1
ATOM 2289 C CA . ASP A 1 301 ? -8.600 -13.545 -12.115 1.00 88.12 301 ASP A CA 1
ATOM 2290 C C . ASP A 1 301 ? -9.810 -14.345 -12.615 1.00 88.12 301 ASP A C 1
ATOM 2292 O O . ASP A 1 301 ? -10.595 -14.868 -11.821 1.00 88.12 301 ASP A O 1
ATOM 2296 N N . GLN A 1 302 ? -9.957 -14.464 -13.933 1.00 85.25 302 GLN A N 1
ATOM 2297 C CA . GLN A 1 302 ? -11.055 -15.193 -14.562 1.00 85.25 302 GLN A CA 1
ATOM 2298 C C . GLN A 1 302 ? -11.062 -16.685 -14.213 1.00 85.25 302 GLN A C 1
ATOM 2300 O O . GLN A 1 302 ? -12.127 -17.301 -14.214 1.00 85.25 302 GLN A O 1
ATOM 2305 N N . ALA A 1 303 ? -9.898 -17.280 -13.933 1.00 86.75 303 ALA A N 1
ATOM 2306 C CA . ALA A 1 303 ? -9.789 -18.704 -13.646 1.00 86.75 303 ALA A CA 1
ATOM 2307 C C . ALA A 1 303 ? -10.145 -19.024 -12.190 1.00 86.75 303 ALA A C 1
ATOM 2309 O O . ALA A 1 303 ? -10.879 -19.976 -11.924 1.00 86.75 303 ALA A O 1
ATOM 2310 N N . SER A 1 304 ? -9.621 -18.244 -11.240 1.00 84.88 304 SER A N 1
ATOM 2311 C CA . SER A 1 304 ? -9.787 -18.520 -9.806 1.00 84.88 304 SER A CA 1
ATOM 2312 C C . SER A 1 304 ? -10.857 -17.671 -9.115 1.00 84.88 304 SER A C 1
ATOM 2314 O O . SER A 1 304 ? -11.252 -17.986 -7.991 1.00 84.88 304 SER A O 1
ATOM 2316 N N . GLY A 1 305 ? -11.310 -16.585 -9.745 1.00 84.56 305 GLY A N 1
ATOM 2317 C CA . GLY A 1 305 ? -12.162 -15.568 -9.126 1.00 84.56 305 GLY A CA 1
ATOM 2318 C C . GLY A 1 305 ? -11.452 -14.744 -8.046 1.00 84.56 305 GLY A C 1
ATOM 2319 O O . GLY A 1 305 ? -12.102 -13.964 -7.349 1.00 84.56 305 GLY A O 1
ATOM 2320 N N . ARG A 1 306 ? -10.137 -14.925 -7.858 1.00 85.94 306 ARG A N 1
ATOM 2321 C CA . ARG A 1 306 ? -9.359 -14.183 -6.860 1.00 85.94 306 ARG A CA 1
ATOM 2322 C C . ARG A 1 306 ? -9.147 -12.751 -7.315 1.00 85.94 306 ARG A C 1
ATOM 2324 O O . ARG A 1 306 ? -8.909 -12.490 -8.490 1.00 85.94 306 ARG A O 1
ATOM 2331 N N . GLN A 1 307 ? -9.197 -11.839 -6.356 1.00 88.19 307 GLN A N 1
ATOM 2332 C CA . GLN A 1 307 ? -8.945 -10.431 -6.611 1.00 88.19 307 GLN A CA 1
ATOM 2333 C C . GLN A 1 307 ? -7.457 -10.103 -6.539 1.00 88.19 307 GLN A C 1
ATOM 2335 O O . GLN A 1 307 ? -6.717 -10.674 -5.735 1.00 88.19 307 GLN A O 1
ATOM 2340 N N . GLN A 1 308 ? -7.053 -9.143 -7.358 1.00 90.19 308 GLN A N 1
ATOM 2341 C CA . GLN A 1 308 ? -5.716 -8.584 -7.422 1.00 90.19 308 GLN A CA 1
ATOM 2342 C C . GLN A 1 308 ? -5.803 -7.058 -7.406 1.00 90.19 308 GLN A C 1
ATOM 2344 O O . GLN A 1 308 ? -6.668 -6.460 -8.050 1.00 90.19 308 GLN A O 1
ATOM 2349 N N . LEU A 1 309 ? -4.876 -6.435 -6.683 1.00 92.31 309 LEU A N 1
ATOM 2350 C CA . LEU A 1 309 ? -4.627 -5.005 -6.778 1.00 92.31 309 LEU A CA 1
ATOM 2351 C C . LEU A 1 309 ? -3.579 -4.766 -7.862 1.00 92.31 309 LEU A C 1
ATOM 2353 O O . LEU A 1 309 ? -2.476 -5.303 -7.785 1.00 92.31 309 LEU A O 1
ATOM 2357 N N . HIS A 1 310 ? -3.912 -3.961 -8.861 1.00 92.06 310 HIS A N 1
ATOM 2358 C CA . HIS A 1 310 ? -2.981 -3.528 -9.893 1.00 92.06 310 HIS A CA 1
ATOM 2359 C C . HIS A 1 310 ? -2.661 -2.051 -9.678 1.00 92.06 310 HIS A C 1
ATOM 2361 O O . HIS A 1 310 ? -3.562 -1.218 -9.664 1.00 92.06 310 HIS A O 1
ATOM 2367 N N . LEU A 1 311 ? -1.386 -1.716 -9.510 1.00 93.31 311 LEU A N 1
ATOM 2368 C CA . LEU A 1 311 ? -0.905 -0.356 -9.293 1.00 93.31 311 LEU A CA 1
ATOM 2369 C C . LEU A 1 311 ? -0.254 0.212 -10.553 1.00 93.31 311 LEU A C 1
ATOM 2371 O O . LEU A 1 311 ? 0.462 -0.500 -11.256 1.00 93.31 311 LEU A O 1
ATOM 2375 N N . CYS A 1 312 ? -0.463 1.501 -10.815 1.00 90.38 312 CYS A N 1
ATOM 2376 C CA . CYS A 1 312 ? 0.318 2.245 -11.800 1.00 90.38 312 CYS A CA 1
ATOM 2377 C C . CYS A 1 312 ? 1.279 3.164 -11.070 1.00 90.38 312 CYS A C 1
ATOM 2379 O O . CYS A 1 312 ? 0.863 4.091 -10.370 1.00 90.38 312 CYS A O 1
ATOM 2381 N N . VAL A 1 313 ? 2.567 2.918 -11.260 1.00 94.25 313 VAL A N 1
ATOM 2382 C CA . VAL A 1 313 ? 3.617 3.609 -10.519 1.00 94.25 313 VAL A CA 1
ATOM 2383 C C . VAL A 1 313 ? 4.633 4.234 -11.459 1.00 94.25 313 VAL A C 1
ATOM 2385 O O . VAL A 1 313 ? 4.770 3.837 -12.612 1.00 94.25 313 VAL A O 1
ATOM 2388 N N . SER A 1 314 ? 5.350 5.226 -10.958 1.00 92.12 314 SER A N 1
ATOM 2389 C CA . SER A 1 314 ? 6.504 5.846 -11.600 1.00 92.12 314 SER A CA 1
ATOM 2390 C C . SER A 1 314 ? 7.610 6.038 -10.558 1.00 92.12 314 SER A C 1
ATOM 2392 O O . SER A 1 314 ? 7.533 5.470 -9.469 1.00 92.12 314 SER A O 1
ATOM 2394 N N . GLU A 1 315 ? 8.626 6.844 -10.851 1.00 93.94 315 GLU A N 1
ATOM 2395 C CA . GLU A 1 315 ? 9.712 7.143 -9.913 1.00 93.94 315 GLU A CA 1
ATOM 2396 C C . GLU A 1 315 ? 9.611 8.577 -9.370 1.00 93.94 315 GLU A C 1
ATOM 2398 O O . GLU A 1 315 ? 9.150 9.499 -10.052 1.00 93.94 315 GLU A O 1
ATOM 2403 N N . THR A 1 316 ? 10.075 8.776 -8.142 1.00 93.44 316 THR A N 1
ATOM 2404 C CA . THR A 1 316 ? 10.377 10.090 -7.557 1.00 93.44 316 THR A CA 1
ATOM 2405 C C . THR A 1 316 ? 11.681 9.998 -6.776 1.00 93.44 316 THR A C 1
ATOM 2407 O O . THR A 1 316 ? 12.045 8.911 -6.346 1.00 93.44 316 THR A O 1
ATOM 2410 N N . SER A 1 317 ? 12.399 11.098 -6.573 1.00 92.38 317 SER A N 1
ATOM 2411 C CA . SER A 1 317 ? 13.525 11.109 -5.630 1.00 92.38 317 SER A CA 1
ATOM 2412 C C . SER A 1 317 ? 13.073 11.479 -4.215 1.00 92.38 317 SER A C 1
ATOM 2414 O O . SER A 1 317 ? 12.053 12.159 -4.046 1.00 92.38 317 SER A O 1
ATOM 2416 N N . TYR A 1 318 ? 13.823 11.059 -3.195 1.00 90.56 318 TYR A N 1
ATOM 2417 C CA . TYR A 1 318 ? 13.575 11.445 -1.805 1.00 90.56 318 TYR A CA 1
ATOM 2418 C C . TYR A 1 318 ? 13.612 12.969 -1.638 1.00 90.56 318 TYR A C 1
ATOM 2420 O O . TYR A 1 318 ? 12.738 13.554 -0.995 1.00 90.56 318 TYR A O 1
ATOM 2428 N N . PHE A 1 319 ? 14.554 13.649 -2.292 1.00 88.06 319 PHE A N 1
ATOM 2429 C CA . PHE A 1 319 ? 14.596 15.110 -2.273 1.00 88.06 319 PHE A CA 1
ATOM 2430 C C . PHE A 1 319 ? 13.389 15.750 -2.960 1.00 88.06 319 PHE A C 1
ATOM 2432 O O . PHE A 1 319 ? 12.906 16.770 -2.474 1.00 88.06 319 PHE A O 1
ATOM 2439 N N . ALA A 1 320 ? 12.838 15.148 -4.019 1.00 88.56 320 ALA A N 1
ATOM 2440 C CA . ALA A 1 320 ? 11.593 15.624 -4.626 1.00 88.56 320 ALA A CA 1
ATOM 2441 C C . ALA A 1 320 ? 10.391 15.460 -3.696 1.00 88.56 320 ALA A C 1
ATOM 2443 O O . ALA A 1 320 ? 9.558 16.365 -3.610 1.00 88.56 320 ALA A O 1
ATOM 2444 N N . VAL A 1 321 ? 10.328 14.358 -2.942 1.00 89.06 321 VAL A N 1
ATOM 2445 C CA . VAL A 1 321 ? 9.340 14.201 -1.868 1.00 89.06 321 VAL A CA 1
ATOM 2446 C C . VAL A 1 321 ? 9.496 15.353 -0.882 1.00 89.06 321 VAL A C 1
ATOM 2448 O O . VAL A 1 321 ? 8.582 16.158 -0.746 1.00 89.06 321 VAL A O 1
ATOM 2451 N N . ARG A 1 322 ? 10.683 15.523 -0.292 1.00 85.75 322 ARG A N 1
ATOM 2452 C CA . ARG A 1 322 ? 10.973 16.578 0.695 1.00 85.75 322 ARG A CA 1
ATOM 2453 C C . ARG A 1 322 ? 10.685 17.995 0.191 1.00 85.75 322 ARG A C 1
ATOM 2455 O O . ARG A 1 322 ? 10.198 18.812 0.965 1.00 85.75 322 ARG A O 1
ATOM 2462 N N . ALA A 1 323 ? 10.977 18.287 -1.074 1.00 80.62 323 ALA A N 1
ATOM 2463 C CA . ALA A 1 323 ? 10.756 19.601 -1.677 1.00 80.62 323 ALA A CA 1
ATOM 2464 C C . ALA A 1 323 ? 9.279 19.895 -1.978 1.00 80.62 323 ALA A C 1
ATOM 2466 O O . ALA A 1 323 ? 8.908 21.061 -2.088 1.00 80.62 323 ALA A O 1
ATOM 2467 N N . THR A 1 324 ? 8.446 18.859 -2.119 1.00 79.19 324 THR A N 1
ATOM 2468 C CA . THR A 1 324 ? 7.004 19.003 -2.381 1.00 79.19 324 THR A CA 1
ATOM 2469 C C . THR A 1 324 ? 6.139 18.860 -1.132 1.00 79.19 324 THR A C 1
ATOM 2471 O O . THR A 1 324 ? 4.942 19.140 -1.211 1.00 79.19 324 THR A O 1
ATOM 2474 N N . GLN A 1 325 ? 6.726 18.482 0.012 1.00 80.00 325 GLN A N 1
ATOM 2475 C CA . GLN A 1 325 ? 6.030 18.489 1.296 1.00 80.00 325 GLN A CA 1
ATOM 2476 C C . GLN A 1 325 ? 5.854 19.915 1.840 1.00 80.00 325 GLN A C 1
ATOM 2478 O O . GLN A 1 325 ? 6.725 20.773 1.646 1.00 80.00 325 GLN A O 1
ATOM 2483 N N . PRO A 1 326 ? 4.738 20.202 2.530 1.00 63.91 326 PRO A N 1
ATOM 2484 C CA . PRO A 1 326 ? 4.475 21.525 3.070 1.00 63.91 326 PRO A CA 1
ATOM 2485 C C . PRO A 1 326 ? 5.476 21.873 4.179 1.00 63.91 326 PRO A C 1
ATOM 2487 O O . PRO A 1 326 ? 5.421 21.349 5.280 1.00 63.91 326 PRO A O 1
ATOM 2490 N N . ASN A 1 327 ? 6.342 22.853 3.920 1.00 56.94 327 ASN A N 1
ATOM 2491 C CA . ASN A 1 327 ? 6.999 23.645 4.970 1.00 56.94 327 ASN A CA 1
ATOM 2492 C C . ASN A 1 327 ? 6.286 25.004 5.151 1.00 56.94 327 ASN A C 1
ATOM 2494 O O . ASN A 1 327 ? 6.929 26.022 5.387 1.00 56.94 327 ASN A O 1
ATOM 2498 N N . GLY A 1 328 ? 4.958 25.044 4.976 1.00 47.28 328 GLY A N 1
ATOM 2499 C CA . GLY A 1 328 ? 4.158 26.270 5.121 1.00 47.28 328 GLY A CA 1
ATOM 2500 C C . GLY A 1 328 ? 3.940 27.093 3.843 1.00 47.28 328 GLY A C 1
ATOM 2501 O O . GLY A 1 328 ? 3.550 28.253 3.933 1.00 47.28 328 GLY A O 1
ATOM 2502 N N . THR A 1 329 ? 4.145 26.528 2.648 1.00 40.84 329 THR A N 1
ATOM 2503 C CA . THR A 1 329 ? 3.723 27.177 1.393 1.00 40.84 329 THR A CA 1
ATOM 2504 C C . THR A 1 329 ? 2.704 26.314 0.658 1.00 40.84 329 THR A C 1
ATOM 2506 O O . THR A 1 329 ? 2.917 25.132 0.402 1.00 40.84 329 THR A O 1
ATOM 2509 N N . SER A 1 330 ? 1.560 26.921 0.349 1.00 45.69 330 SER A N 1
ATOM 2510 C CA . SER A 1 330 ? 0.439 26.369 -0.408 1.00 45.69 330 SER A CA 1
ATOM 2511 C C . SER A 1 330 ? 0.820 26.164 -1.878 1.00 45.69 330 SER A C 1
ATOM 2513 O O . SER A 1 330 ? 0.342 26.860 -2.773 1.00 45.69 330 SER A O 1
ATOM 2515 N N . ALA A 1 331 ? 1.725 25.224 -2.149 1.00 45.69 331 ALA A N 1
ATOM 2516 C CA . ALA A 1 331 ? 2.061 24.869 -3.517 1.00 45.69 331 ALA A CA 1
ATOM 2517 C C . ALA A 1 331 ? 0.863 24.150 -4.182 1.00 45.69 331 ALA A C 1
ATOM 2519 O O . ALA A 1 331 ? 0.266 23.249 -3.576 1.00 45.69 331 ALA A O 1
ATOM 2520 N N . PRO A 1 332 ? 0.484 24.534 -5.416 1.00 47.19 332 PRO A N 1
ATOM 2521 C CA . PRO A 1 332 ? -0.604 23.893 -6.151 1.00 47.19 332 PRO A CA 1
ATOM 2522 C C . PRO A 1 332 ? -0.351 22.388 -6.352 1.00 47.19 332 PRO A C 1
ATOM 2524 O O . PRO A 1 332 ? 0.785 21.932 -6.430 1.00 47.19 332 PRO A O 1
ATOM 2527 N N . HIS A 1 333 ? -1.428 21.602 -6.460 1.00 51.34 333 HIS A N 1
ATOM 2528 C CA . HIS A 1 333 ? -1.391 20.131 -6.562 1.00 51.34 333 HIS A CA 1
ATOM 2529 C C . HIS A 1 333 ? -0.627 19.575 -7.785 1.00 51.34 333 HIS A C 1
ATOM 2531 O O . HIS A 1 333 ? -0.292 18.389 -7.824 1.00 51.34 333 HIS A O 1
ATOM 2537 N N . THR A 1 334 ? -0.351 20.398 -8.795 1.00 49.25 334 THR A N 1
ATOM 2538 C CA . THR A 1 334 ? 0.378 20.014 -10.010 1.00 49.25 334 THR A CA 1
ATOM 2539 C C . THR A 1 334 ? 1.885 19.947 -9.747 1.00 49.25 334 THR A C 1
ATOM 2541 O O . THR A 1 334 ? 2.470 20.948 -9.347 1.00 49.25 334 THR A O 1
ATOM 2544 N N . GLY A 1 335 ? 2.514 18.791 -10.001 1.00 58.34 335 GLY A N 1
ATOM 2545 C CA . GLY A 1 335 ? 3.963 18.587 -9.814 1.00 58.34 335 GLY A CA 1
ATOM 2546 C C . GLY A 1 335 ? 4.370 17.925 -8.489 1.00 58.34 335 GLY A C 1
ATOM 2547 O O . GLY A 1 335 ? 5.545 17.925 -8.138 1.00 58.34 335 GLY A O 1
ATOM 2548 N N . ARG A 1 336 ? 3.426 17.347 -7.732 1.00 72.44 336 ARG A N 1
ATOM 2549 C CA . ARG A 1 336 ? 3.748 16.626 -6.488 1.00 72.44 336 ARG A CA 1
ATOM 2550 C C . ARG A 1 336 ? 4.513 15.323 -6.744 1.00 72.44 336 ARG A C 1
ATOM 2552 O O . ARG A 1 336 ? 4.214 14.575 -7.688 1.00 72.44 336 ARG A O 1
ATOM 2559 N N . ALA A 1 337 ? 5.429 15.013 -5.826 1.00 80.06 337 ALA A N 1
ATOM 2560 C CA . ALA A 1 337 ? 6.177 13.761 -5.813 1.00 80.06 337 ALA A CA 1
ATOM 2561 C C . ALA A 1 337 ? 5.283 12.529 -5.604 1.00 80.06 337 ALA A C 1
ATOM 2563 O O . ALA A 1 337 ? 5.643 11.465 -6.091 1.00 80.06 337 ALA A O 1
ATOM 2564 N N . ARG A 1 338 ? 4.114 12.676 -4.948 1.00 88.44 338 ARG A N 1
ATOM 2565 C CA . ARG A 1 338 ? 3.103 11.617 -4.717 1.00 88.44 338 ARG A CA 1
ATOM 2566 C C . ARG A 1 338 ? 3.743 10.275 -4.336 1.00 88.44 338 ARG A C 1
ATOM 2568 O O . ARG A 1 338 ? 3.586 9.283 -5.050 1.00 88.44 338 ARG A O 1
ATOM 2575 N N . LEU A 1 339 ? 4.520 10.276 -3.254 1.00 94.69 339 LEU A N 1
ATOM 2576 C CA . LEU A 1 339 ? 5.215 9.089 -2.756 1.00 94.69 339 LEU A CA 1
ATOM 2577 C C . LEU A 1 339 ? 4.230 7.923 -2.592 1.00 94.69 339 LEU A C 1
ATOM 2579 O O . LEU A 1 339 ? 3.149 8.122 -2.046 1.00 94.69 339 LEU A O 1
ATOM 2583 N N . LEU A 1 340 ? 4.604 6.730 -3.055 1.00 96.94 340 LEU A N 1
ATOM 2584 C CA . LEU A 1 340 ? 3.967 5.479 -2.657 1.00 96.94 340 LEU A CA 1
ATOM 2585 C C . LEU A 1 340 ? 4.874 4.799 -1.626 1.00 96.94 340 LEU A C 1
ATOM 2587 O O . LEU A 1 340 ? 5.890 4.205 -1.985 1.00 96.94 340 LEU A O 1
ATOM 2591 N N . THR A 1 341 ? 4.502 4.923 -0.358 1.00 96.56 341 THR A N 1
ATOM 2592 C CA . THR A 1 341 ? 5.170 4.286 0.782 1.00 96.56 341 THR A CA 1
ATOM 2593 C C . THR A 1 341 ? 4.404 3.033 1.216 1.00 96.56 341 THR A C 1
ATOM 2595 O O . THR A 1 341 ? 3.347 2.716 0.659 1.00 96.56 341 THR A O 1
ATOM 2598 N N . MET A 1 342 ? 4.934 2.285 2.178 1.00 97.69 342 MET A N 1
ATOM 2599 C CA . MET A 1 342 ? 4.368 1.017 2.630 1.00 97.69 342 MET A CA 1
ATOM 2600 C C . MET A 1 342 ? 4.266 1.005 4.150 1.00 97.69 342 MET A C 1
ATOM 2602 O O . MET A 1 342 ? 5.152 1.487 4.849 1.00 97.69 342 MET A O 1
ATOM 2606 N N . VAL A 1 343 ? 3.191 0.414 4.663 1.00 97.75 343 VAL A N 1
ATOM 2607 C CA . VAL A 1 343 ? 3.032 0.123 6.089 1.00 97.75 343 VAL A CA 1
ATOM 2608 C C . VAL A 1 343 ? 2.639 -1.337 6.247 1.00 97.75 343 VAL A C 1
ATOM 2610 O O . VAL A 1 343 ? 1.797 -1.835 5.503 1.00 97.75 343 VAL A O 1
ATOM 2613 N N . LEU A 1 344 ? 3.240 -2.028 7.207 1.00 97.81 344 LEU A N 1
ATOM 2614 C CA . LEU A 1 344 ? 2.923 -3.412 7.530 1.00 97.81 344 LEU A CA 1
ATOM 2615 C C . LEU A 1 344 ? 2.144 -3.476 8.841 1.00 97.81 344 LEU A C 1
ATOM 2617 O O . LEU A 1 344 ? 2.581 -2.940 9.856 1.00 97.81 344 LEU A O 1
ATOM 2621 N N . LEU A 1 345 ? 1.018 -4.183 8.836 1.00 97.62 345 LEU A N 1
ATOM 2622 C CA . LEU A 1 345 ? 0.310 -4.608 10.037 1.00 97.62 345 LEU A CA 1
ATOM 2623 C C . LEU A 1 345 ? 0.592 -6.088 10.293 1.00 97.62 345 LEU A C 1
ATOM 2625 O O . LEU A 1 345 ? 0.053 -6.963 9.610 1.00 97.62 345 LEU A O 1
ATOM 2629 N N . CYS A 1 346 ? 1.419 -6.385 11.286 1.00 96.50 346 CYS A N 1
ATOM 2630 C CA . CYS A 1 346 ? 1.588 -7.753 11.738 1.00 96.50 346 CYS A CA 1
ATOM 2631 C C . CYS A 1 346 ? 0.403 -8.154 12.627 1.00 96.50 346 CYS A C 1
ATOM 2633 O O . CYS A 1 346 ? 0.036 -7.438 13.566 1.00 96.50 346 CYS A O 1
ATOM 2635 N N . VAL A 1 347 ? -0.198 -9.298 12.305 1.00 95.31 347 VAL A N 1
ATOM 2636 C CA . VAL A 1 347 ? -1.432 -9.794 12.917 1.00 95.31 347 VAL A CA 1
ATOM 2637 C C . VAL A 1 347 ? -1.238 -11.151 13.586 1.00 95.31 347 VAL A C 1
ATOM 2639 O O . VAL A 1 347 ? -0.555 -12.033 13.066 1.00 95.31 347 VAL A O 1
ATOM 2642 N N . ASP A 1 348 ? -1.874 -11.325 14.737 1.00 94.31 348 ASP A N 1
ATOM 2643 C CA . ASP A 1 348 ? -2.019 -12.587 15.460 1.00 94.31 348 ASP A CA 1
ATOM 2644 C C . ASP A 1 348 ? -3.510 -12.825 15.702 1.00 94.31 348 ASP A C 1
ATOM 2646 O O . ASP A 1 348 ? -4.117 -12.167 16.548 1.00 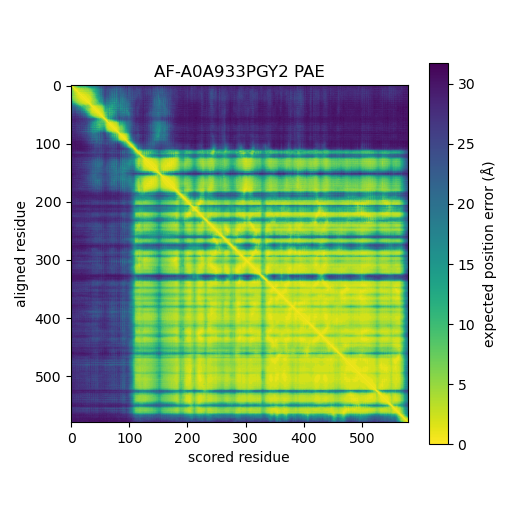94.31 348 ASP A O 1
ATOM 2650 N N . ASP A 1 349 ? -4.108 -13.709 14.905 1.00 90.94 349 ASP A N 1
ATOM 2651 C CA . ASP A 1 349 ? -5.559 -13.860 14.776 1.00 90.94 349 ASP A CA 1
ATOM 2652 C C . ASP A 1 349 ? -6.244 -12.505 14.497 1.00 90.94 349 ASP A C 1
ATOM 2654 O O . ASP A 1 349 ? -6.184 -11.986 13.380 1.00 90.94 349 ASP A O 1
ATOM 2658 N N . ASP A 1 350 ? -6.848 -11.912 15.529 1.00 93.31 350 ASP A N 1
ATOM 2659 C CA . ASP A 1 350 ? -7.579 -10.645 15.469 1.00 93.31 350 ASP A CA 1
ATOM 2660 C C . ASP A 1 350 ? -6.854 -9.508 16.197 1.00 93.31 350 ASP A C 1
ATOM 2662 O O . ASP A 1 350 ? -7.422 -8.439 16.406 1.00 93.31 350 ASP A O 1
ATOM 2666 N N . ARG A 1 351 ? -5.592 -9.717 16.578 1.00 96.69 351 ARG A N 1
ATOM 2667 C CA . ARG A 1 351 ? -4.766 -8.723 17.261 1.00 96.69 351 ARG A CA 1
ATOM 2668 C C . ARG A 1 351 ? -3.749 -8.122 16.314 1.00 96.69 351 ARG A C 1
ATOM 2670 O O . ARG A 1 351 ? -3.054 -8.847 15.611 1.00 96.69 351 ARG A O 1
ATOM 2677 N N . VAL A 1 352 ? -3.633 -6.801 16.337 1.00 97.38 352 VAL A N 1
ATOM 2678 C CA . VAL A 1 352 ? -2.687 -6.038 15.518 1.00 97.38 352 VAL A CA 1
ATOM 2679 C C . VAL A 1 352 ? -1.619 -5.432 16.412 1.00 97.38 352 VAL A C 1
ATOM 2681 O O . VAL A 1 352 ? -1.940 -4.877 17.464 1.00 97.38 352 VAL A O 1
ATOM 2684 N N . LEU A 1 353 ? -0.361 -5.510 15.982 1.00 96.81 353 LEU A N 1
ATOM 2685 C CA . LEU A 1 353 ? 0.758 -4.855 16.651 1.00 96.81 353 LEU A CA 1
ATOM 2686 C C . LEU A 1 353 ? 1.068 -3.509 15.982 1.00 96.81 353 LEU A C 1
ATOM 2688 O O . LEU A 1 353 ? 1.399 -3.461 14.798 1.00 96.81 353 LEU A O 1
ATOM 2692 N N . LEU A 1 354 ? 1.007 -2.422 16.743 1.00 97.75 354 LEU A N 1
ATOM 2693 C CA . LEU A 1 354 ? 1.494 -1.106 16.331 1.00 97.75 354 LEU A CA 1
ATOM 2694 C C . LEU A 1 354 ? 2.770 -0.778 17.093 1.00 97.75 354 LEU A C 1
ATOM 2696 O O . LEU A 1 354 ? 2.838 -1.009 18.302 1.00 97.75 354 LEU A O 1
ATOM 2700 N N . VAL A 1 355 ? 3.761 -0.208 16.416 1.00 96.31 355 VAL A N 1
ATOM 2701 C CA . VAL A 1 355 ? 5.061 0.095 17.023 1.00 96.31 355 VAL A CA 1
ATOM 2702 C C . VAL A 1 355 ? 5.242 1.599 17.147 1.00 96.31 355 VAL A C 1
ATOM 2704 O O . VAL A 1 355 ? 4.884 2.366 16.252 1.00 96.31 355 VAL A O 1
ATOM 2707 N N . ARG A 1 356 ? 5.752 2.040 18.301 1.00 96.44 356 ARG A N 1
ATOM 2708 C CA . ARG A 1 356 ? 6.113 3.439 18.528 1.00 96.44 356 ARG A CA 1
ATOM 2709 C C . ARG A 1 356 ? 7.310 3.784 17.653 1.00 96.44 356 ARG A C 1
ATOM 2711 O O . ARG A 1 356 ? 8.285 3.045 17.655 1.00 96.44 356 ARG A O 1
ATOM 2718 N N . ARG A 1 357 ? 7.261 4.914 16.959 1.00 95.06 357 ARG A N 1
ATOM 2719 C CA . ARG A 1 357 ? 8.403 5.479 16.239 1.00 95.06 357 ARG A CA 1
ATOM 2720 C C . ARG A 1 357 ? 9.379 6.132 17.217 1.00 95.06 357 ARG A C 1
ATOM 2722 O O . ARG A 1 357 ? 8.955 6.688 18.234 1.00 95.06 357 ARG A O 1
ATOM 2729 N N . SER A 1 358 ? 10.673 6.061 16.923 1.00 93.81 358 SER A N 1
ATOM 2730 C CA . SER A 1 358 ? 11.707 6.726 17.720 1.00 93.81 358 SER A CA 1
ATOM 2731 C C . SER A 1 358 ? 11.580 8.255 17.662 1.00 93.81 358 SER A C 1
ATOM 2733 O O . SER A 1 358 ? 10.840 8.811 16.853 1.00 93.81 358 SER A O 1
ATOM 2735 N N . GLU A 1 359 ? 12.331 8.962 18.505 1.00 93.31 359 GLU A N 1
ATOM 2736 C CA . GLU A 1 359 ? 12.351 10.434 18.517 1.00 93.31 359 GLU A CA 1
ATOM 2737 C C . GLU A 1 359 ? 13.150 11.048 17.347 1.00 93.31 359 GLU A C 1
ATOM 2739 O O . GLU A 1 359 ? 13.193 12.268 17.194 1.00 93.31 359 GLU A O 1
ATOM 2744 N N . TYR A 1 360 ? 13.797 10.220 16.519 1.00 88.38 360 TYR A N 1
ATOM 2745 C CA . TYR A 1 360 ? 14.721 10.662 15.465 1.00 88.38 360 TYR A CA 1
ATOM 2746 C C . TYR A 1 360 ? 14.137 10.573 14.050 1.00 88.38 360 TYR A C 1
ATOM 2748 O O . TYR A 1 360 ? 14.769 11.022 13.094 1.00 88.38 360 TYR A O 1
ATOM 2756 N N . VAL A 1 361 ? 12.938 10.010 13.910 1.00 89.62 361 VAL A N 1
ATOM 2757 C CA . VAL A 1 361 ? 12.260 9.798 12.626 1.00 89.62 361 VAL A CA 1
ATOM 2758 C C . VAL A 1 361 ? 11.090 10.761 12.419 1.00 89.62 361 VAL A C 1
ATOM 2760 O O . VAL A 1 361 ? 10.696 11.515 13.308 1.00 89.62 361 VAL A O 1
ATOM 2763 N N . VAL A 1 362 ? 10.503 10.731 11.218 1.00 85.44 362 VAL A N 1
ATOM 2764 C CA . VAL A 1 362 ? 9.241 11.428 10.934 1.00 85.44 362 VAL A CA 1
ATOM 2765 C C . VAL A 1 362 ? 8.146 10.878 11.855 1.00 85.44 362 VAL A C 1
ATOM 2767 O O . VAL A 1 362 ? 8.057 9.666 12.059 1.00 85.44 362 VAL A O 1
ATOM 2770 N N . TYR A 1 363 ? 7.318 11.777 12.396 1.00 89.56 363 TYR A N 1
ATOM 2771 C CA . TYR A 1 363 ? 6.296 11.492 13.414 1.00 89.56 363 TYR A CA 1
ATOM 2772 C C . TYR A 1 363 ? 6.866 10.898 14.718 1.00 89.56 363 TYR A C 1
ATOM 2774 O O . TYR A 1 363 ? 6.470 9.798 15.120 1.00 89.56 363 TYR A O 1
ATOM 2782 N N . PRO A 1 364 ? 7.780 11.618 15.393 1.00 93.12 364 PRO A N 1
ATOM 2783 C CA . PRO A 1 364 ? 8.485 11.102 16.560 1.00 93.12 364 PRO A CA 1
ATOM 2784 C C . PRO A 1 364 ? 7.526 10.738 17.699 1.00 93.12 364 PRO A C 1
ATOM 2786 O O . PRO A 1 364 ? 6.552 11.450 17.962 1.00 93.12 364 PRO A O 1
ATOM 2789 N N . GLY A 1 365 ? 7.769 9.594 18.344 1.00 94.25 365 GLY A N 1
ATOM 2790 C CA . GLY A 1 365 ? 7.006 9.118 19.503 1.00 94.25 365 GLY A CA 1
ATOM 2791 C C . GLY A 1 365 ? 5.566 8.655 19.220 1.00 94.25 365 GLY A C 1
ATOM 2792 O O . GLY A 1 365 ? 4.907 8.147 20.137 1.00 94.25 365 GLY A O 1
ATOM 2793 N N . ARG A 1 366 ? 5.069 8.790 17.980 1.00 95.12 366 ARG A N 1
ATOM 2794 C CA . ARG A 1 366 ? 3.748 8.296 17.551 1.00 95.12 366 ARG A CA 1
ATOM 2795 C C . ARG A 1 366 ? 3.819 6.816 17.162 1.00 95.12 366 ARG A C 1
ATOM 2797 O O . ARG A 1 366 ? 4.857 6.320 16.740 1.00 95.12 366 ARG A O 1
ATOM 2804 N N . PHE A 1 367 ? 2.713 6.097 17.285 1.00 97.06 367 PHE A N 1
ATOM 2805 C CA . PHE A 1 367 ? 2.569 4.716 16.845 1.00 97.06 367 PHE A CA 1
ATOM 2806 C C . PHE A 1 367 ? 2.222 4.656 15.352 1.00 97.06 367 PHE A C 1
ATOM 2808 O O . PHE A 1 367 ? 1.325 5.350 14.861 1.00 97.06 367 PHE A O 1
ATOM 2815 N N . THR A 1 368 ? 2.952 3.820 14.623 1.00 96.56 368 THR A N 1
ATOM 2816 C CA . THR A 1 368 ? 2.696 3.473 13.219 1.00 96.56 368 THR A CA 1
ATOM 2817 C C . THR A 1 368 ? 2.222 2.021 13.126 1.00 96.56 368 THR A C 1
ATOM 2819 O O . THR A 1 368 ? 1.880 1.421 14.145 1.00 96.56 368 THR A O 1
ATOM 2822 N N . GLY A 1 369 ? 2.179 1.440 11.926 1.00 96.44 369 GLY A N 1
ATOM 2823 C CA . GLY A 1 369 ? 2.090 -0.013 11.783 1.00 96.44 369 GLY A CA 1
ATOM 2824 C C . GLY A 1 369 ? 3.220 -0.743 12.518 1.00 96.44 369 GLY A C 1
ATOM 2825 O O . GLY A 1 369 ? 4.035 -0.152 13.224 1.00 96.44 369 GLY A O 1
ATOM 2826 N N . THR A 1 370 ? 3.291 -2.057 12.356 1.00 95.81 370 THR A N 1
ATOM 2827 C CA . THR A 1 370 ? 4.436 -2.814 12.869 1.00 95.81 370 THR A CA 1
ATOM 2828 C C . THR A 1 370 ? 5.743 -2.358 12.223 1.00 95.81 370 THR A C 1
ATOM 2830 O O . THR A 1 370 ? 6.771 -2.345 12.886 1.00 95.81 370 THR A O 1
ATOM 2833 N N . LEU A 1 371 ? 5.662 -1.951 10.956 1.00 94.50 371 LEU A N 1
ATOM 2834 C CA . LEU A 1 371 ? 6.752 -1.386 10.174 1.00 94.50 371 LEU A CA 1
ATOM 2835 C C . LEU A 1 371 ? 6.208 -0.355 9.184 1.00 94.50 371 LEU A C 1
ATOM 2837 O O . LEU A 1 371 ? 5.056 -0.461 8.749 1.00 94.50 371 LEU A O 1
ATOM 2841 N N . SER A 1 372 ? 7.034 0.609 8.788 1.00 94.38 372 SER A N 1
ATOM 2842 C CA . SER A 1 372 ? 6.769 1.457 7.628 1.00 94.38 372 SER A CA 1
ATOM 2843 C C . SER A 1 372 ? 8.062 1.808 6.913 1.00 94.38 372 SER A C 1
ATOM 2845 O O . SER A 1 372 ? 8.964 2.320 7.557 1.00 94.38 372 SER A O 1
ATOM 2847 N N . GLY A 1 373 ? 8.097 1.641 5.595 1.00 95.00 373 GLY A N 1
ATOM 2848 C CA . GLY A 1 373 ? 9.295 1.875 4.794 1.00 95.00 373 GLY A CA 1
ATOM 2849 C C . GLY A 1 373 ? 8.958 2.180 3.340 1.00 95.00 373 GLY A C 1
ATOM 2850 O O . GLY A 1 373 ? 7.787 2.299 2.959 1.00 95.00 373 GLY A O 1
ATOM 2851 N N . ASN A 1 374 ? 9.984 2.320 2.504 1.00 96.19 374 ASN A N 1
ATOM 2852 C CA . ASN A 1 374 ? 9.819 2.692 1.100 1.00 96.19 374 ASN A CA 1
ATOM 2853 C C . ASN A 1 374 ? 10.370 1.613 0.169 1.00 96.19 374 ASN A C 1
ATOM 2855 O O . ASN A 1 374 ? 11.302 0.896 0.497 1.00 96.19 374 ASN A O 1
ATOM 2859 N N . CYS A 1 375 ? 9.802 1.522 -1.032 1.00 96.88 375 CYS A N 1
ATOM 2860 C CA . CYS A 1 375 ? 10.370 0.696 -2.093 1.00 96.88 375 CYS A CA 1
ATOM 2861 C C . CYS A 1 375 ? 11.457 1.494 -2.829 1.00 96.88 375 CYS A C 1
ATOM 2863 O O . CYS A 1 375 ? 11.144 2.446 -3.559 1.00 96.88 375 CYS A O 1
ATOM 2865 N N . GLU A 1 376 ? 12.716 1.104 -2.627 1.00 95.00 376 GLU A N 1
ATOM 2866 C CA . GLU A 1 376 ? 13.916 1.753 -3.154 1.00 95.00 376 GLU A CA 1
ATOM 2867 C C . GLU A 1 376 ? 14.303 1.183 -4.522 1.00 95.00 376 GLU A C 1
ATOM 2869 O O . GLU A 1 376 ? 14.774 0.063 -4.683 1.00 95.00 376 GLU A O 1
ATOM 2874 N N . LEU A 1 377 ? 14.122 1.979 -5.568 1.00 93.25 377 LEU A N 1
ATOM 2875 C CA . LEU A 1 377 ? 14.279 1.569 -6.964 1.00 93.25 377 LEU A CA 1
ATOM 2876 C C . LEU A 1 377 ? 15.693 1.769 -7.519 1.00 93.25 377 LEU A C 1
ATOM 2878 O O . LEU A 1 377 ? 15.964 1.375 -8.669 1.00 93.25 377 LEU A O 1
ATOM 2882 N N . ALA A 1 378 ? 16.569 2.382 -6.724 1.00 89.25 378 ALA A N 1
ATOM 2883 C CA . ALA A 1 378 ? 17.999 2.506 -6.959 1.00 89.25 378 ALA A CA 1
ATOM 2884 C C . ALA A 1 378 ? 18.760 1.686 -5.906 1.00 89.25 378 ALA A C 1
ATOM 2886 O O . ALA A 1 378 ? 18.367 1.706 -4.746 1.00 89.25 378 ALA A O 1
ATOM 2887 N N . PRO A 1 379 ? 19.832 0.975 -6.295 1.00 86.56 379 PRO A N 1
ATOM 2888 C CA . PRO A 1 379 ? 20.638 0.231 -5.339 1.00 86.56 379 PRO A CA 1
ATOM 2889 C C . PRO A 1 379 ? 21.434 1.187 -4.444 1.00 86.56 379 PRO A C 1
ATOM 2891 O O . PRO A 1 379 ? 21.816 2.279 -4.880 1.00 86.56 379 PRO A O 1
ATOM 2894 N N . ARG A 1 380 ? 21.760 0.725 -3.240 1.00 84.12 380 ARG A N 1
ATOM 2895 C CA . ARG A 1 380 ? 22.686 1.383 -2.309 1.00 84.12 380 ARG A CA 1
ATOM 2896 C C . ARG A 1 380 ? 23.738 0.394 -1.811 1.00 84.12 380 ARG A C 1
ATOM 2898 O O . ARG A 1 380 ? 23.767 -0.760 -2.239 1.00 84.12 380 ARG A O 1
ATOM 2905 N N . GLU A 1 381 ? 24.675 0.860 -0.991 1.00 81.81 381 GLU A N 1
ATOM 2906 C CA . GLU A 1 381 ? 25.760 0.014 -0.487 1.00 81.81 381 GLU A CA 1
ATOM 2907 C C . GLU A 1 381 ? 25.189 -1.187 0.274 1.00 81.81 381 GLU A C 1
ATOM 2909 O O . GLU A 1 381 ? 24.490 -1.014 1.257 1.00 81.81 381 GLU A O 1
ATOM 2914 N N . GLY A 1 382 ? 25.452 -2.404 -0.211 1.00 82.69 382 GLY A N 1
ATOM 2915 C CA . GLY A 1 382 ? 24.971 -3.642 0.412 1.00 82.69 382 GLY A CA 1
ATOM 2916 C C . GLY A 1 382 ? 23.557 -4.085 0.018 1.00 82.69 382 GLY A C 1
ATOM 2917 O O . GLY A 1 382 ? 23.265 -5.272 0.154 1.00 82.69 382 GLY A O 1
ATOM 2918 N N . HIS A 1 383 ? 22.721 -3.207 -0.553 1.00 85.94 383 HIS A N 1
ATOM 2919 C CA . HIS A 1 383 ? 21.314 -3.514 -0.851 1.00 85.94 383 HIS A CA 1
ATOM 2920 C C . HIS A 1 383 ? 20.995 -3.346 -2.347 1.00 85.94 383 HIS A C 1
ATOM 2922 O O . HIS A 1 383 ? 21.208 -2.270 -2.927 1.00 85.94 383 HIS A O 1
ATOM 2928 N N . PRO A 1 384 ? 20.492 -4.401 -3.019 1.00 91.62 384 PRO A N 1
ATOM 2929 C CA . PRO A 1 384 ? 19.993 -4.273 -4.381 1.00 91.62 384 PRO A CA 1
ATOM 2930 C C . PRO A 1 384 ? 18.737 -3.393 -4.408 1.00 91.62 384 PRO A C 1
ATOM 2932 O O . PRO A 1 384 ? 18.057 -3.232 -3.402 1.00 91.62 384 PRO A O 1
ATOM 2935 N N . ALA A 1 385 ? 18.406 -2.853 -5.582 1.00 93.19 385 ALA A N 1
ATOM 2936 C CA . ALA A 1 385 ? 17.125 -2.175 -5.765 1.00 93.19 385 ALA A CA 1
ATOM 2937 C C . ALA A 1 385 ? 15.956 -3.158 -5.566 1.00 93.19 385 ALA A C 1
ATOM 2939 O O . ALA A 1 385 ? 16.032 -4.294 -6.038 1.00 93.19 385 ALA A O 1
ATOM 2940 N N . ASP A 1 386 ? 14.860 -2.678 -4.983 1.00 96.62 386 ASP A N 1
ATOM 2941 C CA . ASP A 1 386 ? 13.598 -3.390 -4.764 1.00 96.62 386 ASP A CA 1
ATOM 2942 C C . ASP A 1 386 ? 12.856 -3.617 -6.089 1.00 96.62 386 ASP A C 1
ATOM 2944 O O . ASP A 1 386 ? 11.880 -2.941 -6.440 1.00 96.62 386 ASP A O 1
ATOM 2948 N N . ARG A 1 387 ? 13.378 -4.545 -6.889 1.00 93.88 387 ARG A N 1
ATOM 2949 C CA . ARG A 1 387 ? 12.842 -4.904 -8.198 1.00 93.88 387 ARG A CA 1
ATOM 2950 C C . ARG A 1 387 ? 12.668 -6.408 -8.319 1.00 93.88 387 ARG A C 1
ATOM 2952 O O . ARG A 1 387 ? 13.513 -7.177 -7.870 1.00 93.88 387 ARG A O 1
ATOM 2959 N N . ASP A 1 388 ? 11.593 -6.801 -8.987 1.00 91.56 388 ASP A N 1
ATOM 2960 C CA . ASP A 1 388 ? 11.309 -8.193 -9.300 1.00 91.56 388 ASP A CA 1
ATOM 2961 C C . ASP A 1 388 ? 12.241 -8.720 -10.409 1.00 91.56 388 ASP A C 1
ATOM 2963 O O . ASP A 1 388 ? 13.069 -8.006 -10.987 1.00 91.56 388 ASP A O 1
ATOM 2967 N N . GLU A 1 389 ? 12.071 -9.991 -10.769 1.00 87.50 389 GLU A N 1
ATOM 2968 C CA . GLU A 1 389 ? 12.809 -10.638 -11.862 1.00 87.50 389 GLU A CA 1
ATOM 2969 C C . GLU A 1 389 ? 12.607 -9.986 -13.249 1.00 87.50 389 GLU A C 1
ATOM 2971 O O . GLU A 1 389 ? 13.367 -10.260 -14.184 1.00 87.50 389 GLU A O 1
ATOM 2976 N N . ASN A 1 390 ? 11.590 -9.130 -13.397 1.00 80.38 390 ASN A N 1
ATOM 2977 C CA . ASN A 1 390 ? 11.270 -8.379 -14.610 1.00 80.38 390 ASN A CA 1
ATOM 2978 C C . ASN A 1 390 ? 11.762 -6.923 -14.543 1.00 80.38 390 ASN A C 1
ATOM 2980 O O . ASN A 1 390 ? 11.558 -6.165 -15.494 1.00 80.38 390 ASN A O 1
ATOM 2984 N N . GLY A 1 391 ? 12.414 -6.520 -13.448 1.00 84.06 391 GLY A N 1
ATOM 2985 C CA . GLY A 1 391 ? 12.878 -5.155 -13.222 1.00 84.06 391 GLY A CA 1
ATOM 2986 C C . GLY A 1 391 ? 11.771 -4.173 -12.820 1.00 84.06 391 GLY A C 1
ATOM 2987 O O . GLY A 1 391 ? 12.034 -2.965 -12.772 1.00 84.06 391 GLY A O 1
ATOM 2988 N N . LEU A 1 392 ? 10.556 -4.651 -12.545 1.00 88.75 392 LEU A N 1
ATOM 2989 C CA . LEU A 1 392 ? 9.440 -3.854 -12.035 1.00 88.75 392 LEU A CA 1
ATOM 2990 C C . LEU A 1 392 ? 9.577 -3.673 -10.516 1.00 88.75 392 LEU A C 1
ATOM 2992 O O . LEU A 1 392 ? 10.176 -4.527 -9.874 1.00 88.75 392 LEU A O 1
ATOM 2996 N N . PRO A 1 393 ? 9.039 -2.593 -9.923 1.00 94.12 393 PRO A N 1
ATOM 2997 C CA . PRO A 1 393 ? 9.012 -2.427 -8.467 1.00 94.12 393 PRO A CA 1
ATOM 2998 C C . PRO A 1 393 ? 8.415 -3.643 -7.742 1.00 94.12 393 PRO A C 1
ATOM 3000 O O . PRO A 1 393 ? 7.281 -4.030 -8.036 1.00 94.12 393 PRO A O 1
ATOM 3003 N N . ASP A 1 394 ? 9.154 -4.213 -6.787 1.00 95.69 394 ASP A N 1
ATOM 3004 C CA . ASP A 1 394 ? 8.691 -5.328 -5.949 1.00 95.69 394 ASP A CA 1
ATOM 3005 C C . ASP A 1 394 ? 8.289 -4.827 -4.559 1.00 95.69 394 ASP A C 1
ATOM 3007 O O . ASP A 1 394 ? 9.066 -4.843 -3.609 1.00 95.69 394 ASP A O 1
ATOM 3011 N N . LEU A 1 395 ? 7.047 -4.355 -4.445 1.00 96.12 395 LEU A N 1
ATOM 3012 C CA . LEU A 1 395 ? 6.542 -3.735 -3.216 1.00 96.12 395 LEU A CA 1
ATOM 3013 C C . LEU A 1 395 ? 6.445 -4.729 -2.049 1.00 96.12 395 LEU A C 1
ATOM 3015 O O . LEU A 1 395 ? 6.707 -4.367 -0.908 1.00 96.12 395 LEU A O 1
ATOM 3019 N N . LEU A 1 396 ? 6.078 -5.988 -2.309 1.00 95.69 396 LEU A N 1
ATOM 3020 C CA . LEU A 1 396 ? 6.005 -7.002 -1.252 1.00 95.69 396 LEU A CA 1
ATOM 3021 C C . LEU A 1 396 ? 7.396 -7.508 -0.863 1.00 95.69 396 LEU A C 1
ATOM 3023 O O . LEU A 1 396 ? 7.640 -7.739 0.321 1.00 95.69 396 LEU A O 1
ATOM 3027 N N . GLY A 1 397 ? 8.310 -7.622 -1.831 1.00 95.62 397 GLY A N 1
ATOM 3028 C CA . GLY A 1 397 ? 9.725 -7.864 -1.567 1.00 95.62 397 GLY A CA 1
ATOM 3029 C C . GLY A 1 397 ? 10.343 -6.761 -0.711 1.00 95.62 397 GLY A C 1
ATOM 3030 O O . GLY A 1 397 ? 11.030 -7.071 0.259 1.00 95.62 397 GLY A O 1
ATOM 3031 N N . ALA A 1 398 ? 10.019 -5.495 -0.991 1.00 96.56 398 ALA A N 1
ATOM 3032 C CA . ALA A 1 398 ? 10.453 -4.359 -0.186 1.00 96.56 398 ALA A CA 1
ATOM 3033 C C . ALA A 1 398 ? 9.889 -4.427 1.245 1.00 96.56 398 ALA A C 1
ATOM 3035 O O . ALA A 1 398 ? 10.650 -4.321 2.195 1.00 96.56 398 ALA A O 1
ATOM 3036 N N . VAL A 1 399 ? 8.595 -4.728 1.436 1.00 96.81 399 VAL A N 1
ATOM 3037 C CA . VAL A 1 399 ? 8.027 -4.968 2.784 1.00 96.81 399 VAL A CA 1
ATOM 3038 C C . VAL A 1 399 ? 8.768 -6.087 3.525 1.00 96.81 399 VAL A C 1
ATOM 3040 O O . VAL A 1 399 ? 9.055 -5.953 4.711 1.00 96.81 399 VAL A O 1
ATOM 3043 N N . ALA A 1 400 ? 9.088 -7.192 2.846 1.00 95.88 400 ALA A N 1
ATOM 3044 C CA . ALA A 1 400 ? 9.826 -8.304 3.444 1.00 95.88 400 ALA A CA 1
ATOM 3045 C C . ALA A 1 400 ? 11.299 -7.964 3.736 1.00 95.88 400 ALA A C 1
ATOM 3047 O O . ALA A 1 400 ? 11.877 -8.520 4.671 1.00 95.88 400 ALA A O 1
ATOM 3048 N N . ARG A 1 401 ? 11.916 -7.078 2.944 1.00 94.88 401 ARG A N 1
ATOM 3049 C CA . ARG A 1 401 ? 13.249 -6.524 3.204 1.00 94.88 401 ARG A CA 1
ATOM 3050 C C . ARG A 1 401 ? 13.218 -5.653 4.456 1.00 94.88 401 ARG A C 1
ATOM 3052 O O . ARG A 1 401 ? 13.932 -5.974 5.398 1.00 94.88 401 ARG A O 1
ATOM 3059 N N . GLU A 1 402 ? 12.346 -4.648 4.491 1.00 95.69 402 GLU A N 1
ATOM 3060 C CA . GLU A 1 402 ? 12.212 -3.736 5.632 1.00 95.69 402 GLU A CA 1
ATOM 3061 C C . GLU A 1 402 ? 11.896 -4.521 6.917 1.00 95.69 402 GLU A C 1
ATOM 3063 O O . GLU A 1 402 ? 12.512 -4.304 7.952 1.00 95.69 402 GLU A O 1
ATOM 3068 N N . ALA A 1 403 ? 11.005 -5.522 6.865 1.00 95.12 403 ALA A N 1
ATOM 3069 C CA . ALA A 1 403 ? 10.676 -6.346 8.038 1.00 95.12 403 ALA A CA 1
ATOM 3070 C C . ALA A 1 403 ? 11.878 -7.117 8.590 1.00 95.12 403 ALA A C 1
ATOM 3072 O O . ALA A 1 403 ? 11.990 -7.319 9.800 1.00 95.12 403 ALA A O 1
ATOM 3073 N N . ARG A 1 404 ? 12.798 -7.526 7.719 1.00 93.81 404 ARG A N 1
ATOM 3074 C CA . ARG A 1 404 ? 14.041 -8.168 8.132 1.00 93.81 404 ARG A CA 1
ATOM 3075 C C . ARG A 1 404 ? 15.018 -7.151 8.714 1.00 93.81 404 ARG A C 1
ATOM 3077 O O . ARG A 1 404 ? 15.603 -7.422 9.754 1.00 93.81 404 ARG A O 1
ATOM 3084 N N . GLU A 1 405 ? 15.175 -6.007 8.054 1.00 92.06 405 GLU A N 1
ATOM 3085 C CA . GLU A 1 405 ? 16.113 -4.946 8.438 1.00 92.06 405 GLU A CA 1
ATOM 3086 C C . GLU A 1 405 ? 15.704 -4.280 9.759 1.00 92.06 405 GLU A C 1
ATOM 3088 O O . GLU A 1 405 ? 16.511 -4.197 10.678 1.00 92.06 405 GLU A O 1
ATOM 3093 N N . GLU A 1 406 ? 14.443 -3.889 9.924 1.00 91.62 406 GLU A N 1
ATOM 3094 C CA . GLU A 1 406 ? 13.974 -3.218 11.141 1.00 91.62 406 GLU A CA 1
ATOM 3095 C C . GLU A 1 406 ? 13.711 -4.185 12.296 1.00 91.62 406 GLU A C 1
ATOM 3097 O O . GLU A 1 406 ? 14.013 -3.883 13.451 1.00 91.62 406 GLU A O 1
ATOM 3102 N N . LEU A 1 407 ? 13.128 -5.351 12.006 1.00 90.94 407 LEU A N 1
ATOM 3103 C CA . LEU A 1 407 ? 12.512 -6.197 13.031 1.00 90.94 407 LEU A CA 1
ATOM 3104 C C . LEU A 1 407 ? 13.134 -7.591 13.152 1.00 90.94 407 LEU A C 1
ATOM 3106 O O . LEU A 1 407 ? 12.735 -8.354 14.036 1.00 90.94 407 LEU A O 1
ATOM 3110 N N . GLY A 1 408 ? 14.056 -7.961 12.257 1.00 91.44 408 GLY A N 1
ATOM 3111 C CA . GLY A 1 408 ? 14.574 -9.327 12.167 1.00 91.44 408 GLY A CA 1
ATOM 3112 C C . GLY A 1 408 ? 13.506 -10.358 11.780 1.00 91.44 408 GLY A C 1
ATOM 3113 O O . GLY A 1 408 ? 13.667 -11.546 12.060 1.00 91.44 408 GLY A O 1
ATOM 3114 N N . LEU A 1 409 ? 12.386 -9.926 11.188 1.00 91.94 409 LEU A N 1
ATOM 3115 C CA . LEU A 1 409 ? 11.282 -10.805 10.812 1.00 91.94 409 LEU A CA 1
ATOM 3116 C C . LEU A 1 409 ? 11.487 -11.381 9.410 1.00 91.94 409 LEU A C 1
ATOM 3118 O O . LEU A 1 409 ? 11.578 -10.647 8.427 1.00 91.94 409 LEU A O 1
ATOM 3122 N N . ASP A 1 410 ? 11.469 -12.710 9.308 1.00 93.06 410 ASP A N 1
ATOM 3123 C CA . ASP A 1 410 ? 11.444 -13.395 8.018 1.00 93.06 410 ASP A CA 1
ATOM 3124 C C . ASP A 1 410 ? 10.002 -13.576 7.519 1.00 93.06 410 ASP A C 1
ATOM 3126 O O . ASP A 1 410 ? 9.225 -14.402 8.010 1.00 93.06 410 ASP A O 1
ATOM 3130 N N . LEU A 1 411 ? 9.643 -12.774 6.517 1.00 93.56 411 LEU A N 1
ATOM 3131 C CA . LEU A 1 411 ? 8.347 -12.840 5.841 1.00 93.56 411 LEU A CA 1
ATOM 3132 C C . LEU A 1 411 ? 8.395 -13.651 4.535 1.00 93.56 411 LEU A C 1
ATOM 3134 O O . LEU A 1 411 ? 7.476 -13.564 3.725 1.00 93.56 411 LEU A O 1
ATOM 3138 N N . THR A 1 412 ? 9.465 -14.411 4.285 1.00 88.69 412 THR A N 1
ATOM 3139 C CA . THR A 1 412 ? 9.576 -15.251 3.080 1.00 88.69 412 THR A CA 1
ATOM 3140 C C . THR A 1 412 ? 8.882 -16.605 3.232 1.00 88.69 412 THR A C 1
ATOM 3142 O O . THR A 1 412 ? 8.585 -17.267 2.232 1.00 88.69 412 THR A O 1
ATOM 3145 N N . GLU A 1 413 ? 8.563 -17.020 4.462 1.00 89.00 413 GLU A N 1
ATOM 3146 C CA . GLU A 1 413 ? 7.847 -18.267 4.707 1.00 89.00 413 GLU A CA 1
ATOM 3147 C C . GLU A 1 413 ? 6.372 -18.172 4.268 1.00 89.00 413 GLU A C 1
ATOM 3149 O O . GLU A 1 413 ? 5.697 -17.179 4.544 1.00 89.00 413 GLU A O 1
ATOM 3154 N N . PRO A 1 414 ? 5.787 -19.225 3.662 1.00 85.94 414 PRO A N 1
ATOM 3155 C CA . PRO A 1 414 ? 4.398 -19.185 3.189 1.00 85.94 414 PRO A CA 1
ATOM 3156 C C . PRO A 1 414 ? 3.345 -18.841 4.255 1.00 85.94 414 PRO A C 1
ATOM 3158 O O . PRO A 1 414 ? 2.259 -18.381 3.911 1.00 85.94 414 PRO A O 1
ATOM 3161 N N . GLY A 1 415 ? 3.631 -19.098 5.537 1.00 86.19 415 GLY A N 1
ATOM 3162 C CA . GLY A 1 415 ? 2.728 -18.796 6.653 1.00 86.19 415 GLY A CA 1
ATOM 3163 C C . GLY A 1 415 ? 2.794 -17.350 7.159 1.00 86.19 415 GLY A C 1
ATOM 3164 O O . GLY A 1 415 ? 1.845 -16.911 7.809 1.00 86.19 415 GLY A O 1
ATOM 3165 N N . SER A 1 416 ? 3.882 -16.632 6.864 1.00 89.56 416 SER A N 1
ATOM 3166 C CA . SER A 1 416 ? 4.128 -15.233 7.247 1.00 89.56 416 SER A CA 1
ATOM 3167 C C . SER A 1 416 ? 4.174 -14.286 6.043 1.00 89.56 416 SER A C 1
ATOM 3169 O O . SER A 1 416 ? 4.252 -13.074 6.236 1.00 89.56 416 SER A O 1
ATOM 3171 N N . ALA A 1 417 ? 4.081 -14.820 4.819 1.00 91.31 417 ALA A N 1
ATOM 3172 C CA . ALA A 1 417 ? 4.125 -14.053 3.583 1.00 91.31 417 ALA A CA 1
ATOM 3173 C C . ALA A 1 417 ? 3.149 -12.862 3.605 1.00 91.31 417 ALA A C 1
ATOM 3175 O O . ALA A 1 417 ? 1.971 -13.034 3.949 1.00 91.31 417 ALA A O 1
ATOM 3176 N N . PRO A 1 418 ? 3.610 -11.656 3.228 1.00 92.94 418 PRO A N 1
ATOM 3177 C CA . PRO A 1 418 ? 2.790 -10.465 3.314 1.00 92.94 418 PRO A CA 1
ATOM 3178 C C . PRO A 1 418 ? 1.695 -10.485 2.241 1.00 92.94 418 PRO A C 1
ATOM 3180 O O . PRO A 1 418 ? 1.939 -10.764 1.067 1.00 92.94 418 PRO A O 1
ATOM 3183 N N . GLY A 1 419 ? 0.473 -10.156 2.648 1.00 92.62 419 GLY A N 1
ATOM 3184 C CA . GLY A 1 419 ? -0.631 -9.788 1.762 1.00 92.62 419 GLY A CA 1
ATOM 3185 C C . GLY A 1 419 ? -0.853 -8.278 1.771 1.00 92.62 419 GLY A C 1
ATOM 3186 O O . GLY A 1 419 ? -0.318 -7.575 2.624 1.00 92.62 419 GLY A O 1
ATOM 3187 N N . VAL A 1 420 ? -1.667 -7.764 0.851 1.00 95.69 420 VAL A N 1
ATOM 3188 C CA . VAL A 1 420 ? -2.033 -6.340 0.813 1.00 95.69 420 VAL A CA 1
ATOM 3189 C C . VAL A 1 420 ? -3.488 -6.151 1.177 1.00 95.69 420 VAL A C 1
ATOM 3191 O O . VAL A 1 420 ? -4.374 -6.683 0.527 1.00 95.69 420 VAL A O 1
ATOM 3194 N N . LEU A 1 421 ? -3.755 -5.338 2.182 1.00 94.81 421 LEU A N 1
ATOM 3195 C CA . LEU A 1 421 ? -5.099 -4.974 2.596 1.00 94.81 421 LEU A CA 1
ATOM 3196 C C . LEU A 1 421 ? -5.707 -3.903 1.683 1.00 94.81 421 LEU A C 1
ATOM 3198 O O . LEU A 1 421 ? -6.884 -3.970 1.344 1.00 94.81 421 LEU A O 1
ATOM 3202 N N . GLY A 1 422 ? -4.905 -2.933 1.243 1.00 95.44 422 GLY A N 1
ATOM 3203 C CA . GLY A 1 422 ? -5.385 -1.861 0.382 1.00 95.44 422 GLY A CA 1
ATOM 3204 C C . GLY A 1 422 ? -4.420 -0.691 0.270 1.00 95.44 422 GLY A C 1
ATOM 3205 O O . GLY A 1 422 ? -3.228 -0.821 0.546 1.00 95.44 422 GLY A O 1
ATOM 3206 N N . VAL A 1 423 ? -4.951 0.454 -0.147 1.00 96.81 423 VAL A N 1
ATOM 3207 C CA . VAL A 1 423 ? -4.227 1.723 -0.241 1.00 96.81 423 VAL A CA 1
ATOM 3208 C C . VAL A 1 423 ? -5.021 2.810 0.468 1.00 96.81 423 VAL A C 1
ATOM 3210 O O . VAL A 1 423 ? -6.241 2.905 0.303 1.00 96.81 423 VAL A O 1
ATOM 3213 N N . VAL A 1 424 ? -4.314 3.655 1.211 1.00 97.00 424 VAL A N 1
ATOM 3214 C CA . VAL A 1 424 ? -4.822 4.945 1.689 1.00 97.00 424 VAL A CA 1
ATOM 3215 C C . VAL A 1 424 ? -3.981 6.083 1.124 1.00 97.00 424 VAL A C 1
ATOM 3217 O O . VAL A 1 424 ? -2.825 5.884 0.764 1.00 97.00 424 VAL A O 1
ATOM 3220 N N . GLU A 1 425 ? -4.553 7.273 1.041 1.00 94.75 425 GLU A N 1
ATOM 3221 C CA . GLU A 1 425 ? -3.824 8.517 0.803 1.00 94.75 425 GLU A CA 1
ATOM 3222 C C . GLU A 1 425 ? -3.833 9.323 2.101 1.00 94.75 425 GLU A C 1
ATOM 3224 O O . GLU A 1 425 ? -4.847 9.371 2.797 1.00 94.75 425 GLU A O 1
ATOM 3229 N N . VAL A 1 426 ? -2.694 9.904 2.460 1.00 93.31 426 VAL A N 1
ATOM 3230 C CA . VAL A 1 426 ? -2.526 10.674 3.689 1.00 93.31 426 VAL A CA 1
ATOM 3231 C C . VAL A 1 426 ? -2.107 12.101 3.373 1.00 93.31 426 VAL A C 1
ATOM 3233 O O . VAL A 1 426 ? -1.229 12.352 2.541 1.00 93.31 426 VAL A O 1
ATOM 3236 N N . ASP A 1 427 ? -2.748 13.019 4.083 1.00 90.12 427 ASP A N 1
ATOM 3237 C CA . ASP A 1 427 ? -2.397 14.426 4.171 1.00 90.12 427 ASP A CA 1
ATOM 3238 C C . ASP A 1 427 ? -2.190 14.761 5.653 1.00 90.12 427 ASP A C 1
ATOM 3240 O O . ASP A 1 427 ? -3.058 14.519 6.487 1.00 90.12 427 ASP A O 1
ATOM 3244 N N . THR A 1 428 ? -1.028 15.292 5.993 1.00 87.38 428 THR A N 1
ATOM 3245 C CA . THR A 1 428 ? -0.575 15.646 7.336 1.00 87.38 428 THR A CA 1
ATOM 3246 C C . THR A 1 428 ? 0.215 16.954 7.268 1.00 87.38 428 THR A C 1
ATOM 3248 O O . THR A 1 428 ? 0.469 17.515 6.198 1.00 87.38 428 THR A O 1
ATOM 3251 N N . GLU A 1 429 ? 0.663 17.430 8.424 1.00 80.62 429 GLU A N 1
ATOM 3252 C CA . GLU A 1 429 ? 1.600 18.541 8.553 1.00 80.62 429 GLU A CA 1
ATOM 3253 C C . GLU A 1 429 ? 2.951 18.300 7.869 1.00 80.62 429 GLU A C 1
ATOM 3255 O O . GLU A 1 429 ? 3.628 19.255 7.500 1.00 80.62 429 GLU A O 1
ATOM 3260 N N . SER A 1 430 ? 3.360 17.037 7.730 1.00 81.88 430 SER A N 1
ATOM 3261 C CA . SER A 1 430 ? 4.682 16.652 7.221 1.00 81.88 430 SER A CA 1
ATOM 3262 C C . SER A 1 430 ? 4.630 15.995 5.845 1.00 81.88 430 SER A C 1
ATOM 3264 O O . SER A 1 430 ? 5.656 15.921 5.169 1.00 81.88 430 SER A O 1
ATOM 3266 N N . GLU A 1 431 ? 3.464 15.502 5.425 1.00 86.38 431 GLU A N 1
ATOM 3267 C CA . GLU A 1 431 ? 3.280 14.734 4.197 1.00 86.38 431 GLU A CA 1
ATOM 3268 C C . GLU A 1 431 ? 1.964 15.105 3.518 1.00 86.38 431 GLU A C 1
ATOM 3270 O O . GLU A 1 431 ? 0.937 15.191 4.167 1.00 86.38 431 GLU A O 1
ATOM 3275 N N . THR A 1 432 ? 1.942 15.319 2.208 1.00 84.81 432 THR A N 1
ATOM 3276 C CA . THR A 1 432 ? 0.715 15.663 1.482 1.00 84.81 432 THR A CA 1
ATOM 3277 C C . THR A 1 432 ? 0.620 14.874 0.184 1.00 84.81 432 THR A C 1
ATOM 3279 O O . THR A 1 432 ? 1.518 14.903 -0.662 1.00 84.81 432 THR A O 1
ATOM 3282 N N . GLY A 1 433 ? -0.508 14.197 -0.009 1.00 86.31 433 GLY A N 1
ATOM 3283 C CA . GLY A 1 433 ? -0.794 13.340 -1.153 1.00 86.31 433 GLY A CA 1
ATOM 3284 C C . GLY A 1 433 ? 0.098 12.101 -1.222 1.00 86.31 433 GLY A C 1
ATOM 3285 O O . GLY A 1 433 ? 0.336 11.570 -2.316 1.00 86.31 433 GLY A O 1
ATOM 3286 N N . SER A 1 434 ? 0.635 11.664 -0.080 1.00 93.06 434 SER A N 1
ATOM 3287 C CA . SER A 1 434 ? 1.394 10.418 0.025 1.00 93.06 434 SER A CA 1
ATOM 3288 C C . SER A 1 434 ? 0.420 9.247 0.029 1.00 93.06 434 SER A C 1
ATOM 3290 O O . SER A 1 434 ? -0.557 9.238 0.768 1.00 93.06 434 SER A O 1
ATOM 3292 N N . HIS A 1 435 ? 0.666 8.257 -0.817 1.00 96.19 435 HIS A N 1
ATOM 3293 C CA . HIS A 1 435 ? -0.118 7.031 -0.879 1.00 96.19 435 HIS A CA 1
ATOM 3294 C C . HIS A 1 435 ? 0.605 5.959 -0.071 1.00 96.19 435 HIS A C 1
ATOM 3296 O O . HIS A 1 435 ? 1.828 5.852 -0.126 1.00 96.19 435 HIS A O 1
ATOM 3302 N N . VAL A 1 436 ? -0.146 5.159 0.671 1.00 97.69 436 VAL A N 1
ATOM 3303 C CA . VAL A 1 436 ? 0.384 4.134 1.566 1.00 97.69 436 VAL A CA 1
ATOM 3304 C C . VAL A 1 436 ? -0.214 2.799 1.163 1.00 97.69 436 VAL A C 1
ATOM 3306 O O . VAL A 1 436 ? -1.425 2.598 1.277 1.00 97.69 436 VAL A O 1
ATOM 3309 N N . LEU A 1 437 ? 0.629 1.881 0.699 1.00 98.06 437 LEU A N 1
ATOM 3310 C CA . LEU A 1 437 ? 0.261 0.484 0.523 1.00 98.06 437 LEU A CA 1
ATOM 3311 C C . LEU A 1 437 ? 0.210 -0.181 1.900 1.00 98.06 437 LEU A C 1
ATOM 3313 O O . LEU A 1 437 ? 1.232 -0.298 2.577 1.00 98.06 437 LEU A O 1
ATOM 3317 N N . VAL A 1 438 ? -0.973 -0.619 2.315 1.00 98.25 438 VAL A N 1
ATOM 3318 C CA . VAL A 1 438 ? -1.162 -1.280 3.606 1.00 98.25 438 VAL A CA 1
ATOM 3319 C C . VAL A 1 438 ? -1.013 -2.779 3.412 1.00 98.25 438 VAL A C 1
ATOM 3321 O O . VAL A 1 438 ? -1.883 -3.427 2.830 1.00 98.25 438 VAL A O 1
ATOM 3324 N N . ALA A 1 439 ? 0.096 -3.325 3.890 1.00 97.50 439 ALA A N 1
ATOM 3325 C CA . ALA A 1 439 ? 0.378 -4.747 3.921 1.00 97.50 439 ALA A CA 1
ATOM 3326 C C . ALA A 1 439 ? -0.025 -5.367 5.266 1.00 97.50 439 ALA A C 1
ATOM 3328 O O . ALA A 1 439 ? -0.106 -4.694 6.293 1.00 97.50 439 ALA A O 1
ATOM 3329 N N . THR A 1 440 ? -0.255 -6.674 5.265 1.00 96.75 440 THR A N 1
ATOM 3330 C CA . THR A 1 440 ? -0.527 -7.478 6.459 1.00 96.75 440 THR A CA 1
ATOM 3331 C C . THR A 1 440 ? 0.311 -8.744 6.424 1.00 96.75 440 THR A C 1
ATOM 3333 O O . THR A 1 440 ? 0.366 -9.392 5.380 1.00 96.75 440 THR A O 1
ATOM 3336 N N . ALA A 1 441 ? 0.885 -9.147 7.552 1.00 95.94 441 ALA A N 1
ATOM 3337 C CA . ALA A 1 441 ? 1.605 -10.414 7.687 1.00 95.94 441 ALA A CA 1
ATOM 3338 C C . ALA A 1 441 ? 1.257 -11.083 9.015 1.00 95.94 441 ALA A C 1
ATOM 3340 O O . ALA A 1 441 ? 0.877 -10.410 9.969 1.00 95.94 441 ALA A O 1
ATOM 3341 N N . ARG A 1 442 ? 1.388 -12.407 9.101 1.00 95.12 442 ARG A N 1
ATOM 3342 C CA . ARG A 1 442 ? 1.166 -13.115 10.365 1.00 95.12 442 ARG A CA 1
ATOM 3343 C C . ARG A 1 442 ? 2.388 -12.970 11.273 1.00 95.12 442 ARG A C 1
ATOM 3345 O O . ARG A 1 442 ? 3.511 -13.180 10.824 1.00 95.12 442 ARG A O 1
ATOM 3352 N N . LEU A 1 443 ? 2.169 -12.672 12.552 1.00 93.31 443 LEU A N 1
ATOM 3353 C CA . LEU A 1 443 ? 3.224 -12.733 13.562 1.00 93.31 443 LEU A CA 1
ATOM 3354 C C . LEU A 1 443 ? 3.675 -14.186 13.795 1.00 93.31 443 LEU A C 1
ATOM 3356 O O . LEU A 1 443 ? 2.838 -15.093 13.821 1.00 93.31 443 LEU A O 1
ATOM 3360 N N . PRO A 1 444 ? 4.973 -14.428 14.053 1.00 90.81 444 PRO A N 1
ATOM 3361 C CA . PRO A 1 444 ? 5.481 -15.766 14.367 1.00 90.81 444 PRO A CA 1
ATOM 3362 C C . PRO A 1 444 ? 5.073 -16.251 15.773 1.00 90.81 444 PRO A C 1
ATOM 3364 O O . PRO A 1 444 ? 5.349 -17.389 16.145 1.00 90.81 444 PRO A O 1
ATOM 3367 N N . GLY A 1 445 ? 4.410 -15.409 16.571 1.00 91.31 445 GLY A N 1
ATOM 3368 C CA . GLY A 1 445 ? 3.890 -15.760 17.887 1.00 91.31 445 GLY A CA 1
ATOM 3369 C C . GLY A 1 445 ? 2.823 -14.778 18.377 1.00 91.31 445 GLY A C 1
ATOM 3370 O O . GLY A 1 445 ? 2.519 -13.810 17.678 1.00 91.31 445 GLY A O 1
ATOM 3371 N N . PRO A 1 446 ? 2.267 -14.995 19.583 1.00 94.75 446 PRO A N 1
ATOM 3372 C CA . PRO A 1 446 ? 1.110 -14.235 20.033 1.00 94.75 446 PRO A CA 1
ATOM 3373 C C . PRO A 1 446 ? 1.419 -12.755 20.264 1.00 94.75 446 PRO A C 1
ATOM 3375 O O . PRO A 1 446 ? 2.339 -12.440 21.028 1.00 94.75 446 PRO A O 1
ATOM 3378 N N . ALA A 1 447 ? 0.626 -11.842 19.696 1.00 93.38 447 ALA A N 1
ATOM 3379 C CA . ALA A 1 447 ? 0.866 -10.393 19.775 1.00 93.38 447 ALA A CA 1
ATOM 3380 C C . ALA A 1 447 ? 1.027 -9.851 21.215 1.00 93.38 447 ALA A C 1
ATOM 3382 O O . ALA A 1 447 ? 1.923 -9.032 21.438 1.00 93.38 447 ALA A O 1
ATOM 3383 N N . PRO A 1 448 ? 0.262 -10.314 22.231 1.00 92.50 448 PRO A N 1
ATOM 3384 C CA . PRO A 1 448 ? 0.417 -9.847 23.614 1.00 92.50 448 PRO A CA 1
ATOM 3385 C C . PRO A 1 448 ? 1.757 -10.205 24.264 1.00 92.50 448 PRO A C 1
ATOM 3387 O O . PRO A 1 448 ? 2.166 -9.545 25.217 1.00 92.50 448 PRO A O 1
ATOM 3390 N N . THR A 1 449 ? 2.448 -11.232 23.758 1.00 91.75 449 THR A N 1
ATOM 3391 C CA . THR A 1 449 ? 3.723 -11.724 24.314 1.00 91.75 449 THR A CA 1
ATOM 3392 C C . THR A 1 449 ? 4.910 -11.605 23.362 1.00 91.75 449 THR A C 1
ATOM 3394 O O . THR A 1 449 ? 6.050 -11.735 23.795 1.00 91.75 449 THR A O 1
ATOM 3397 N N . PHE A 1 450 ? 4.662 -11.336 22.080 1.00 90.62 450 PHE A N 1
ATOM 3398 C CA . PHE A 1 450 ? 5.669 -11.233 21.029 1.00 90.62 450 PHE A CA 1
ATOM 3399 C C . PHE A 1 450 ? 6.689 -10.121 21.315 1.00 90.62 450 PHE A C 1
ATOM 3401 O O . PHE A 1 450 ? 6.300 -9.006 21.635 1.00 90.62 450 PHE A O 1
ATOM 3408 N N . THR A 1 451 ? 7.983 -10.401 21.231 1.00 89.31 451 THR A N 1
ATOM 3409 C CA . THR A 1 451 ? 9.056 -9.418 21.450 1.00 89.31 451 THR A CA 1
ATOM 3410 C C . THR A 1 451 ? 10.015 -9.474 20.281 1.00 89.31 451 THR A C 1
ATOM 3412 O O . THR A 1 451 ? 10.343 -10.576 19.841 1.00 89.31 451 THR A O 1
ATOM 3415 N N . PHE A 1 452 ? 10.499 -8.322 19.829 1.00 86.12 452 PHE A N 1
ATOM 3416 C CA . PHE A 1 452 ? 11.509 -8.281 18.779 1.00 86.12 452 PHE A CA 1
ATOM 3417 C C . PHE A 1 452 ? 12.874 -8.704 19.322 1.00 86.12 452 PHE A C 1
ATOM 3419 O O . PHE A 1 452 ? 13.292 -8.267 20.399 1.00 86.12 452 PHE A O 1
ATOM 3426 N N . ASP A 1 453 ? 13.553 -9.572 18.576 1.00 86.19 453 ASP A N 1
ATOM 3427 C CA . ASP A 1 453 ? 14.948 -9.902 18.829 1.00 86.19 453 ASP A CA 1
ATOM 3428 C C . ASP A 1 453 ? 15.826 -8.870 18.121 1.00 86.19 453 ASP A C 1
ATOM 3430 O O . ASP A 1 453 ? 16.142 -8.996 16.940 1.00 86.19 453 ASP A O 1
ATOM 3434 N N . LEU A 1 454 ? 16.227 -7.837 18.864 1.00 81.38 454 LEU A N 1
ATOM 3435 C CA . LEU A 1 454 ? 17.066 -6.760 18.337 1.00 81.38 454 LEU A CA 1
ATOM 3436 C C . LEU A 1 454 ? 18.433 -7.245 17.833 1.00 81.38 454 LEU A C 1
ATOM 3438 O O . LEU A 1 454 ? 19.107 -6.498 17.135 1.00 81.38 454 LEU A O 1
ATOM 3442 N N . THR A 1 455 ? 18.857 -8.470 18.169 1.00 84.94 455 THR A N 1
ATOM 3443 C CA . THR A 1 455 ? 20.106 -9.039 17.637 1.00 84.94 455 THR A CA 1
ATOM 3444 C C . THR A 1 455 ? 19.988 -9.491 16.183 1.00 84.94 455 THR A C 1
ATOM 3446 O O . THR A 1 455 ? 21.011 -9.711 15.538 1.00 84.94 455 THR A O 1
ATOM 3449 N N . GLN A 1 456 ? 18.759 -9.624 15.675 1.00 87.81 456 GLN A N 1
ATOM 3450 C CA . GLN A 1 456 ? 18.461 -9.993 14.289 1.00 87.81 456 GLN A CA 1
ATOM 3451 C C . GLN A 1 456 ? 18.163 -8.778 13.400 1.00 87.81 456 GLN A C 1
ATOM 3453 O O . GLN A 1 456 ? 18.138 -8.925 12.180 1.00 87.81 456 GLN A O 1
ATOM 3458 N N . ALA A 1 457 ? 17.915 -7.607 13.993 1.00 88.06 457 ALA A N 1
ATOM 3459 C CA . ALA A 1 457 ? 17.694 -6.367 13.258 1.00 88.06 457 ALA A CA 1
ATOM 3460 C C . ALA A 1 457 ? 19.022 -5.790 12.745 1.00 88.06 457 ALA A C 1
ATOM 3462 O O . ALA A 1 457 ? 20.081 -5.982 13.352 1.00 88.06 457 ALA A O 1
ATOM 3463 N N . ASP A 1 458 ? 18.956 -5.046 11.644 1.00 87.12 458 ASP A N 1
ATOM 3464 C CA . ASP A 1 458 ? 20.085 -4.282 11.141 1.00 87.12 458 ASP A CA 1
ATOM 3465 C C . ASP A 1 458 ? 20.486 -3.219 12.185 1.00 87.12 458 ASP A C 1
ATOM 3467 O O . ASP A 1 458 ? 19.660 -2.382 12.583 1.00 87.12 458 ASP A O 1
ATOM 3471 N N . PRO A 1 459 ? 21.743 -3.238 12.666 1.00 79.38 459 PRO A N 1
ATOM 3472 C CA . PRO A 1 459 ? 22.176 -2.359 13.744 1.00 79.38 459 PRO A CA 1
ATOM 3473 C C . PRO A 1 459 ? 22.296 -0.889 13.322 1.00 79.38 459 PRO A C 1
ATOM 3475 O O . PRO A 1 459 ? 22.412 -0.028 14.194 1.00 79.38 459 PRO A O 1
ATOM 3478 N N . VAL A 1 460 ? 22.320 -0.601 12.018 1.00 77.38 460 VAL A N 1
ATOM 3479 C CA . VAL A 1 460 ? 22.482 0.744 11.464 1.00 77.38 460 VAL A CA 1
ATOM 3480 C C . VAL A 1 460 ? 21.136 1.310 11.045 1.00 77.38 460 VAL A C 1
ATOM 3482 O O . VAL A 1 460 ? 20.807 2.421 11.448 1.00 77.38 460 VAL A O 1
ATOM 3485 N N . GLU A 1 461 ? 20.360 0.563 10.264 1.00 76.12 461 GLU A N 1
ATOM 3486 C CA . GLU A 1 461 ? 19.164 1.100 9.604 1.00 76.12 461 GLU A CA 1
ATOM 3487 C C . GLU A 1 461 ? 17.861 0.762 10.321 1.00 76.12 461 GLU A C 1
ATOM 3489 O O . GLU A 1 461 ? 16.912 1.531 10.230 1.00 76.12 461 GLU A O 1
ATOM 3494 N N . GLY A 1 462 ? 17.819 -0.329 11.087 1.00 77.19 462 GLY A N 1
ATOM 3495 C CA . GLY A 1 462 ? 16.578 -0.801 11.693 1.00 77.19 462 GLY A CA 1
ATOM 3496 C C . GLY A 1 462 ? 16.288 -0.209 13.068 1.00 77.19 462 GLY A C 1
ATOM 3497 O O . GLY A 1 462 ? 15.239 0.382 13.324 1.00 77.19 462 GLY A O 1
ATOM 3498 N N . LEU A 1 463 ? 17.243 -0.355 13.989 1.00 81.31 463 LEU A N 1
ATOM 3499 C CA . LEU A 1 463 ? 17.006 -0.091 15.415 1.00 81.31 463 LEU A CA 1
ATOM 3500 C C . LEU A 1 463 ? 16.708 1.373 15.749 1.00 81.31 463 LEU A C 1
ATOM 3502 O O . LEU A 1 463 ? 16.038 1.649 16.743 1.00 81.31 463 LEU A O 1
ATOM 3506 N N . TRP A 1 464 ? 17.219 2.314 14.956 1.00 87.25 464 TRP A N 1
ATOM 3507 C CA . TRP A 1 464 ? 17.047 3.740 15.226 1.00 87.25 464 TRP A CA 1
ATOM 3508 C C . TRP A 1 464 ? 15.646 4.248 14.869 1.00 87.25 464 TRP A C 1
ATOM 3510 O O . TRP A 1 464 ? 15.281 5.324 15.339 1.00 87.25 464 TRP A O 1
ATOM 3520 N N . GLU A 1 465 ? 14.856 3.509 14.081 1.00 90.00 465 GLU A N 1
ATOM 3521 C CA . GLU A 1 465 ? 13.487 3.894 13.710 1.00 90.00 465 GLU A CA 1
ATOM 3522 C C . GLU A 1 465 ? 12.447 3.533 14.775 1.00 90.00 465 GLU A C 1
ATOM 3524 O O . GLU A 1 465 ? 11.382 4.159 14.864 1.00 90.00 465 GLU A O 1
ATOM 3529 N N . LEU A 1 466 ? 12.769 2.554 15.620 1.00 91.00 466 LEU A N 1
ATOM 3530 C CA . LEU A 1 466 ? 11.852 1.964 16.585 1.00 91.00 466 LEU A CA 1
ATOM 3531 C C . LEU A 1 466 ? 11.976 2.631 17.960 1.00 91.00 466 LEU A C 1
ATOM 3533 O O . LEU A 1 466 ? 13.061 2.919 18.461 1.00 91.00 466 LEU A O 1
ATOM 3537 N N . GLY A 1 467 ? 10.833 2.879 18.590 1.00 92.25 467 GLY A N 1
ATOM 3538 C CA . GLY A 1 467 ? 10.724 3.312 19.979 1.00 92.25 467 GLY A CA 1
ATOM 3539 C C . GLY A 1 467 ? 10.713 2.134 20.959 1.00 92.25 467 GLY A C 1
ATOM 3540 O O . GLY A 1 467 ? 10.884 0.978 20.589 1.00 92.25 467 GLY A O 1
ATOM 3541 N N . GLU A 1 468 ? 10.479 2.413 22.243 1.00 92.19 468 GLU A N 1
ATOM 3542 C CA . GLU A 1 468 ? 10.535 1.378 23.294 1.00 92.19 468 GLU A CA 1
ATOM 3543 C C . GLU A 1 468 ? 9.229 0.588 23.482 1.00 92.19 468 GLU A C 1
ATOM 3545 O O . GLU A 1 468 ? 9.230 -0.447 24.149 1.00 92.19 468 GLU A O 1
ATOM 3550 N N . ASP A 1 469 ? 8.120 1.052 22.901 1.00 94.88 469 ASP A N 1
ATOM 3551 C CA . ASP A 1 469 ? 6.773 0.556 23.189 1.00 94.88 469 ASP A CA 1
ATOM 3552 C C . ASP A 1 469 ? 6.024 0.087 21.940 1.00 94.88 469 ASP A C 1
ATOM 3554 O O . ASP A 1 469 ? 6.217 0.588 20.832 1.00 94.88 469 ASP A O 1
ATOM 3558 N N . ALA A 1 470 ? 5.069 -0.809 22.163 1.00 96.19 470 ALA A N 1
ATOM 3559 C CA . ALA A 1 470 ? 4.057 -1.212 21.202 1.00 96.19 470 ALA A CA 1
ATOM 3560 C C . ALA A 1 470 ? 2.644 -1.104 21.791 1.00 96.19 470 ALA A C 1
ATOM 3562 O O . ALA A 1 470 ? 2.441 -1.212 23.007 1.00 96.19 470 ALA A O 1
ATOM 3563 N N . LEU A 1 471 ? 1.665 -0.944 20.902 1.00 97.50 471 LEU A N 1
ATOM 3564 C CA . LEU A 1 471 ? 0.256 -1.194 21.188 1.00 97.50 471 LEU A CA 1
ATOM 3565 C C . LEU A 1 471 ? -0.156 -2.529 20.575 1.00 97.50 471 LEU A C 1
ATOM 3567 O O . LEU A 1 471 ? 0.241 -2.871 19.463 1.00 97.50 471 LEU A O 1
ATOM 3571 N N . VAL A 1 472 ? -0.992 -3.261 21.297 1.00 98.00 472 VAL A N 1
ATOM 3572 C CA . VAL A 1 472 ? -1.710 -4.432 20.809 1.00 98.00 472 VAL A CA 1
ATOM 3573 C C . VAL A 1 472 ? -3.181 -4.061 20.768 1.00 98.00 472 VAL A C 1
ATOM 3575 O O . VAL A 1 472 ? -3.773 -3.790 21.812 1.00 98.00 472 VAL A O 1
ATOM 3578 N N . VAL A 1 473 ? -3.756 -4.035 19.570 1.00 98.12 473 VAL A N 1
ATOM 3579 C CA . VAL A 1 473 ? -5.172 -3.723 19.351 1.00 98.12 473 VAL A CA 1
ATOM 3580 C C . VAL A 1 473 ? -5.912 -5.021 19.059 1.00 98.12 473 VAL A C 1
ATOM 3582 O O . VAL A 1 473 ? -5.644 -5.660 18.044 1.00 98.12 473 VAL A O 1
ATOM 3585 N N . ASP A 1 474 ? -6.824 -5.425 19.938 1.00 97.94 474 ASP A N 1
ATOM 3586 C CA . ASP A 1 474 ? -7.701 -6.581 19.745 1.00 97.94 474 ASP A CA 1
ATOM 3587 C C . ASP A 1 474 ? -8.924 -6.156 18.922 1.00 97.94 474 ASP A C 1
ATOM 3589 O O . ASP A 1 474 ? -9.893 -5.604 19.439 1.00 97.94 474 ASP A O 1
ATOM 3593 N N . ILE A 1 475 ? -8.863 -6.378 17.609 1.00 96.94 475 ILE A N 1
ATOM 3594 C CA . ILE A 1 475 ? -9.899 -5.961 16.660 1.00 96.94 475 ILE A CA 1
ATOM 3595 C C . ILE A 1 475 ? -11.207 -6.703 16.920 1.00 96.94 475 ILE A C 1
ATOM 3597 O O . ILE A 1 475 ? -12.273 -6.122 16.730 1.00 96.94 475 ILE A O 1
ATOM 3601 N N . ALA A 1 476 ? -11.158 -7.960 17.370 1.00 95.75 476 ALA A N 1
ATOM 3602 C CA . ALA A 1 476 ? -12.366 -8.709 17.700 1.00 95.75 476 ALA A CA 1
ATOM 3603 C C . ALA A 1 476 ? -13.095 -8.082 18.890 1.00 95.75 476 ALA A C 1
ATOM 3605 O O . ALA A 1 476 ? -14.298 -7.845 18.806 1.00 95.75 476 ALA A O 1
ATOM 3606 N N . ALA A 1 477 ? -12.367 -7.767 19.965 1.00 97.12 477 ALA A N 1
ATOM 3607 C CA . ALA A 1 477 ? -12.935 -7.077 21.119 1.00 97.12 477 ALA A CA 1
ATOM 3608 C C . ALA A 1 477 ? -13.434 -5.672 20.742 1.00 97.12 477 ALA A C 1
ATOM 3610 O O . ALA A 1 477 ? -14.571 -5.324 21.043 1.00 97.12 477 ALA A O 1
ATOM 3611 N N . ALA A 1 478 ? -12.633 -4.912 19.991 1.00 96.94 478 ALA A N 1
ATOM 3612 C CA . ALA A 1 478 ? -12.969 -3.557 19.563 1.00 96.94 478 ALA A CA 1
ATOM 3613 C C . ALA A 1 478 ? -14.167 -3.482 18.605 1.00 96.94 478 ALA A C 1
ATOM 3615 O O . ALA A 1 478 ? -14.702 -2.406 18.383 1.00 96.94 478 ALA A O 1
ATOM 3616 N N . THR A 1 479 ? -14.580 -4.598 17.998 1.00 96.44 479 THR A N 1
ATOM 3617 C CA . THR A 1 479 ? -15.710 -4.644 17.055 1.00 96.44 479 THR A CA 1
ATOM 3618 C C . THR A 1 479 ? -16.860 -5.531 17.528 1.00 96.44 479 THR A C 1
ATOM 3620 O O . THR A 1 479 ? -17.799 -5.779 16.765 1.00 96.44 479 THR A O 1
ATOM 3623 N N . ALA A 1 480 ? -16.817 -5.984 18.786 1.00 96.00 480 ALA A N 1
ATOM 3624 C CA . ALA A 1 480 ? -17.804 -6.892 19.363 1.00 96.00 480 ALA A CA 1
ATOM 3625 C C . ALA A 1 480 ? -19.206 -6.265 19.446 1.00 96.00 480 ALA A C 1
ATOM 3627 O O . ALA A 1 480 ? -20.206 -6.944 19.194 1.00 96.00 480 ALA A O 1
ATOM 3628 N N . THR A 1 481 ? -19.283 -4.970 19.763 1.00 96.94 481 THR A N 1
ATOM 3629 C CA . THR A 1 481 ? -20.527 -4.193 19.825 1.00 96.94 481 THR A CA 1
ATOM 3630 C C . THR A 1 481 ? -20.439 -2.927 18.969 1.00 96.94 481 THR A C 1
ATOM 3632 O O . THR A 1 481 ? -19.360 -2.528 18.533 1.00 96.94 481 THR A O 1
ATOM 3635 N N . ALA A 1 482 ? -21.585 -2.289 18.700 1.00 97.06 482 ALA A N 1
ATOM 3636 C CA . ALA A 1 482 ? -21.617 -1.003 18.001 1.00 97.06 482 ALA A CA 1
ATOM 3637 C C . ALA A 1 482 ? -20.918 0.112 18.794 1.00 97.06 482 ALA A C 1
ATOM 3639 O O . ALA A 1 482 ? -20.250 0.951 18.196 1.00 97.06 482 ALA A O 1
ATOM 3640 N N . ASP A 1 483 ? -21.060 0.110 20.123 1.00 96.50 483 ASP A N 1
ATOM 3641 C CA . ASP A 1 483 ? -20.452 1.120 20.991 1.00 96.50 483 ASP A CA 1
ATOM 3642 C C . ASP A 1 483 ? -18.927 0.958 21.043 1.00 96.50 483 ASP A C 1
ATOM 3644 O O . ASP A 1 483 ? -18.214 1.951 20.910 1.00 96.50 483 ASP A O 1
ATOM 3648 N N . ASP A 1 484 ? -18.419 -0.279 21.127 1.00 96.75 484 ASP A N 1
ATOM 3649 C CA . ASP A 1 484 ? -16.974 -0.555 21.080 1.00 96.75 484 ASP A CA 1
ATOM 3650 C C . ASP A 1 484 ? -16.381 -0.162 19.720 1.00 96.75 484 ASP A C 1
ATOM 3652 O O . ASP A 1 484 ? -15.364 0.531 19.655 1.00 96.75 484 ASP A O 1
ATOM 3656 N N . ALA A 1 485 ? -17.058 -0.531 18.625 1.00 96.94 485 ALA A N 1
ATOM 3657 C CA . ALA A 1 485 ? -16.620 -0.200 17.270 1.00 96.94 485 ALA A CA 1
ATOM 3658 C C . ALA A 1 485 ? -16.605 1.314 17.041 1.00 96.94 485 ALA A C 1
ATOM 3660 O O . ALA A 1 485 ? -15.671 1.850 16.441 1.00 96.94 485 ALA A O 1
ATOM 3661 N N . ARG A 1 486 ? -17.615 2.019 17.559 1.00 96.12 486 ARG A N 1
ATOM 3662 C CA . ARG A 1 486 ? -17.657 3.478 17.538 1.00 96.12 486 ARG A CA 1
ATOM 3663 C C . ARG A 1 486 ? -16.541 4.085 18.383 1.00 96.12 486 ARG A C 1
ATOM 3665 O O . ARG A 1 486 ? -15.882 4.996 17.903 1.00 96.12 486 ARG A O 1
ATOM 3672 N N . SER A 1 487 ? -16.298 3.564 19.585 1.00 95.06 487 SER A N 1
ATOM 3673 C CA . SER A 1 487 ? -15.206 3.999 20.465 1.00 95.06 487 SER A CA 1
ATOM 3674 C C . SER A 1 487 ? -13.843 3.850 19.781 1.00 95.06 487 SER A C 1
ATOM 3676 O O . SER A 1 487 ? -13.039 4.782 19.789 1.00 95.06 487 SER A O 1
ATOM 3678 N N . LEU A 1 488 ? -13.610 2.725 19.089 1.00 95.88 488 LEU A N 1
ATOM 3679 C CA . LEU A 1 488 ? -12.415 2.520 18.270 1.00 95.88 488 LEU A CA 1
ATOM 3680 C C . LEU A 1 488 ? -12.309 3.579 17.165 1.00 95.88 488 LEU A C 1
ATOM 3682 O O . LEU A 1 488 ? -11.259 4.195 17.020 1.00 95.88 488 LEU A O 1
ATOM 3686 N N . VAL A 1 489 ? -13.371 3.801 16.385 1.00 95.50 489 VAL A N 1
ATOM 3687 C CA . VAL A 1 489 ? -13.371 4.785 15.286 1.00 95.50 489 VAL A CA 1
ATOM 3688 C C . VAL A 1 489 ? -13.140 6.202 15.802 1.00 95.50 489 VAL A C 1
ATOM 3690 O O . VAL A 1 489 ? -12.349 6.939 15.216 1.00 95.50 489 VAL A O 1
ATOM 3693 N N . ASP A 1 490 ? -13.788 6.571 16.903 1.00 93.88 490 ASP A N 1
ATOM 3694 C CA . ASP A 1 490 ? -13.608 7.863 17.552 1.00 93.88 490 ASP A CA 1
ATOM 3695 C C . ASP A 1 490 ? -12.148 8.025 18.006 1.00 93.88 490 ASP A C 1
ATOM 3697 O O . ASP A 1 490 ? -11.530 9.026 17.647 1.00 93.88 490 ASP A O 1
ATOM 3701 N N . TRP A 1 491 ? -11.546 7.014 18.651 1.00 94.12 491 TRP A N 1
ATOM 3702 C CA . TRP A 1 491 ? -10.116 7.019 18.998 1.00 94.12 491 TRP A CA 1
ATOM 3703 C C . TRP A 1 491 ? -9.209 7.134 17.765 1.00 94.12 491 TRP A C 1
ATOM 3705 O O . TRP A 1 491 ? -8.313 7.971 17.756 1.00 94.12 491 TRP A O 1
ATOM 3715 N N . LEU A 1 492 ? -9.441 6.373 16.689 1.00 94.31 492 LEU A N 1
ATOM 3716 C CA . LEU A 1 492 ? -8.627 6.463 15.463 1.00 94.31 492 LEU A CA 1
ATOM 3717 C C . LEU A 1 492 ? -8.659 7.863 14.839 1.00 94.31 492 LEU A C 1
ATOM 3719 O O . LEU A 1 492 ? -7.676 8.303 14.246 1.00 94.31 492 LEU A O 1
ATOM 3723 N N . ARG A 1 493 ? -9.784 8.569 14.965 1.00 92.88 493 ARG A N 1
ATOM 3724 C CA . ARG A 1 493 ? -9.945 9.936 14.459 1.00 92.88 493 ARG A CA 1
ATOM 3725 C C . ARG A 1 493 ? -9.384 10.984 15.408 1.00 92.88 493 ARG A C 1
ATOM 3727 O O . ARG A 1 493 ? -8.935 12.033 14.946 1.00 92.88 493 ARG A O 1
ATOM 3734 N N . SER A 1 494 ? -9.415 10.699 16.710 1.00 89.88 494 SER A N 1
ATOM 3735 C CA . SER A 1 494 ? -9.070 11.650 17.758 1.00 89.88 494 SER A CA 1
ATOM 3736 C C . SER A 1 494 ? -7.684 11.444 18.386 1.00 89.88 494 SER A C 1
ATOM 3738 O O . SER A 1 494 ? -7.279 12.220 19.249 1.00 89.88 494 SER A O 1
ATOM 3740 N N . SER A 1 495 ? -6.959 10.380 18.046 1.00 91.38 495 SER A N 1
ATOM 3741 C CA . SER A 1 495 ? -5.748 10.025 18.784 1.00 91.38 495 SER A CA 1
ATOM 3742 C C . SER A 1 495 ? -4.507 10.756 18.264 1.00 91.38 495 SER A C 1
ATOM 3744 O O . SER A 1 495 ? -4.081 10.505 17.136 1.00 91.38 495 SER A O 1
ATOM 3746 N N . PRO A 1 496 ? -3.852 11.601 19.085 1.00 88.56 496 PRO A N 1
ATOM 3747 C CA . PRO A 1 496 ? -2.586 12.230 18.712 1.00 88.56 496 PRO A CA 1
ATOM 3748 C C . PRO A 1 496 ? -1.401 11.257 18.802 1.00 88.56 496 PRO A C 1
ATOM 3750 O O . PRO A 1 496 ? -0.303 11.570 18.342 1.00 88.56 496 PRO A O 1
ATOM 3753 N N . GLU A 1 497 ? -1.594 10.092 19.432 1.00 92.12 497 GLU A N 1
ATOM 3754 C CA . GLU A 1 497 ? -0.538 9.095 19.589 1.00 92.12 497 GLU A CA 1
ATOM 3755 C C . GLU A 1 497 ? -0.368 8.232 18.340 1.00 92.12 497 GLU A C 1
ATOM 3757 O O . GLU A 1 497 ? 0.629 7.530 18.248 1.00 92.12 497 GLU A O 1
ATOM 3762 N N . LEU A 1 498 ? -1.305 8.273 17.389 1.00 94.56 498 LEU A N 1
ATOM 3763 C CA . LEU A 1 498 ? -1.251 7.509 16.148 1.00 94.56 498 LEU A CA 1
ATOM 3764 C C . LEU A 1 498 ? -0.754 8.377 14.988 1.00 94.56 498 LEU A C 1
ATOM 3766 O O . LEU A 1 498 ? -1.032 9.570 14.886 1.00 94.56 498 LEU A O 1
ATOM 3770 N N . THR A 1 499 ? -0.025 7.757 14.071 1.00 95.19 499 THR A N 1
ATOM 3771 C CA . THR A 1 499 ? 0.237 8.334 12.748 1.00 95.19 499 THR A CA 1
ATOM 3772 C C . THR A 1 499 ? -1.008 8.226 11.863 1.00 95.19 499 THR A C 1
ATOM 3774 O O . THR A 1 499 ? -1.791 7.284 11.988 1.00 95.19 499 THR A O 1
ATOM 3777 N N . ALA A 1 500 ? -1.168 9.144 10.904 1.00 94.44 500 ALA A N 1
ATOM 3778 C CA . ALA A 1 500 ? -2.261 9.066 9.928 1.00 94.44 500 ALA A CA 1
ATOM 3779 C C . ALA A 1 500 ? -2.226 7.748 9.125 1.00 94.44 500 ALA A C 1
ATOM 3781 O O . ALA A 1 500 ? -3.271 7.183 8.798 1.00 94.44 500 ALA A O 1
ATOM 3782 N N . THR A 1 501 ? -1.025 7.220 8.862 1.00 95.94 501 THR A N 1
ATOM 3783 C CA . THR A 1 501 ? -0.827 5.927 8.196 1.00 95.94 501 THR A CA 1
ATOM 3784 C C . THR A 1 501 ? -1.367 4.765 9.036 1.00 95.94 501 THR A C 1
ATOM 3786 O O . THR A 1 501 ? -2.082 3.924 8.492 1.00 95.94 501 THR A O 1
ATOM 3789 N N . ALA A 1 502 ? -1.126 4.740 10.355 1.00 96.94 502 ALA A N 1
ATOM 3790 C CA . ALA A 1 502 ? -1.715 3.748 11.260 1.00 96.94 502 ALA A CA 1
ATOM 3791 C C . ALA A 1 502 ? -3.242 3.848 11.322 1.00 96.94 502 ALA A C 1
ATOM 3793 O O . ALA A 1 502 ? -3.919 2.821 11.238 1.00 96.94 502 ALA A O 1
ATOM 3794 N N . CYS A 1 503 ? -3.791 5.064 11.413 1.00 96.50 503 CYS A N 1
ATOM 3795 C CA . CYS A 1 503 ? -5.239 5.272 11.410 1.00 96.50 503 CYS A CA 1
ATOM 3796 C C . CYS A 1 503 ? -5.872 4.712 10.131 1.00 96.50 503 CYS A C 1
ATOM 3798 O O . CYS A 1 503 ? -6.821 3.932 10.198 1.00 96.50 503 CYS A O 1
ATOM 3800 N N . GLY A 1 504 ? -5.313 5.045 8.963 1.00 96.69 504 GLY A N 1
ATOM 3801 C CA . GLY A 1 504 ? -5.788 4.521 7.683 1.00 96.69 504 GLY A CA 1
ATOM 3802 C C . GLY A 1 504 ? -5.661 3.007 7.561 1.00 96.69 504 GLY A C 1
ATOM 3803 O O . GLY A 1 504 ? -6.597 2.348 7.109 1.00 96.69 504 GLY A O 1
ATOM 3804 N N . ALA A 1 505 ? -4.544 2.442 8.015 1.00 97.75 505 ALA A N 1
ATOM 3805 C CA . ALA A 1 505 ? -4.313 1.004 7.989 1.00 97.75 505 ALA A CA 1
ATOM 3806 C C . ALA A 1 505 ? -5.320 0.235 8.865 1.00 97.75 505 ALA A C 1
ATOM 3808 O O . ALA A 1 505 ? -5.909 -0.748 8.409 1.00 97.75 505 ALA A O 1
ATOM 3809 N N . LEU A 1 506 ? -5.575 0.706 10.091 1.00 97.56 506 LEU A N 1
ATOM 3810 C CA . LEU A 1 506 ? -6.569 0.106 10.984 1.00 97.56 506 LEU A CA 1
ATOM 3811 C C . LEU A 1 506 ? -8.000 0.278 10.463 1.00 97.56 506 LEU A C 1
ATOM 3813 O O . LEU A 1 506 ? -8.775 -0.677 10.514 1.00 97.56 506 LEU A O 1
ATOM 3817 N N . LEU A 1 507 ? -8.346 1.443 9.902 1.00 96.81 507 LEU A N 1
ATOM 3818 C CA . LEU A 1 507 ? -9.654 1.657 9.275 1.00 96.81 507 LEU A CA 1
ATOM 3819 C C . LEU A 1 507 ? -9.887 0.678 8.120 1.00 96.81 507 LEU A C 1
ATOM 3821 O O . LEU A 1 507 ? -10.938 0.041 8.076 1.00 96.81 507 LEU A O 1
ATOM 3825 N N . LEU A 1 508 ? -8.909 0.491 7.225 1.00 95.69 508 LEU A N 1
ATOM 3826 C CA . LEU A 1 508 ? -9.023 -0.501 6.151 1.00 95.69 508 LEU A CA 1
ATOM 3827 C C . LEU A 1 508 ? -9.244 -1.920 6.692 1.00 95.69 508 LEU A C 1
ATOM 3829 O O . LEU A 1 508 ? -9.998 -2.694 6.093 1.00 95.69 508 LEU A O 1
ATOM 3833 N N . LEU A 1 509 ? -8.623 -2.265 7.824 1.00 95.44 509 LEU A N 1
ATOM 3834 C CA . LEU A 1 509 ? -8.740 -3.599 8.411 1.00 95.44 509 LEU A CA 1
ATOM 3835 C C . LEU A 1 509 ? -10.142 -3.810 8.981 1.00 95.44 509 LEU A C 1
ATOM 3837 O O . LEU A 1 509 ? -10.783 -4.816 8.679 1.00 95.44 509 LEU A O 1
ATOM 3841 N N . VAL A 1 510 ? -10.636 -2.836 9.747 1.00 95.19 510 VAL A N 1
ATOM 3842 C CA . VAL A 1 510 ? -11.991 -2.836 10.312 1.00 95.19 510 VAL A CA 1
ATOM 3843 C C . VAL A 1 510 ? -13.041 -2.918 9.200 1.00 95.19 510 VAL A C 1
ATOM 3845 O O . VAL A 1 510 ? -13.939 -3.758 9.270 1.00 95.19 510 VAL A O 1
ATOM 3848 N N . ILE A 1 511 ? -12.893 -2.124 8.133 1.00 93.75 511 ILE A N 1
ATOM 3849 C CA . ILE A 1 511 ? -13.793 -2.143 6.969 1.00 93.75 511 ILE A CA 1
ATOM 3850 C C . ILE A 1 511 ? -13.815 -3.527 6.321 1.00 93.75 511 ILE A C 1
ATOM 3852 O O . ILE A 1 511 ? -14.887 -4.101 6.125 1.00 93.75 511 ILE A O 1
ATOM 3856 N N . SER A 1 512 ? -12.641 -4.077 6.009 1.00 91.69 512 SER A N 1
ATOM 3857 C CA . SER A 1 512 ? -12.526 -5.352 5.294 1.00 91.69 512 SER A CA 1
ATOM 3858 C C . SER A 1 512 ? -13.121 -6.506 6.104 1.00 91.69 512 SER A C 1
ATOM 3860 O O . SER A 1 512 ? -13.841 -7.353 5.570 1.00 91.69 512 SER A O 1
ATOM 3862 N N . ARG A 1 513 ? -12.891 -6.517 7.422 1.00 91.50 513 ARG A N 1
ATOM 3863 C CA . ARG A 1 513 ? -13.482 -7.514 8.322 1.00 91.50 513 ARG A CA 1
ATOM 3864 C C . ARG A 1 513 ? -14.994 -7.374 8.428 1.00 91.50 513 ARG A C 1
ATOM 3866 O O . ARG A 1 513 ? -15.695 -8.383 8.374 1.00 91.50 513 ARG A O 1
ATOM 3873 N N . GLN A 1 514 ? -15.504 -6.150 8.532 1.00 93.19 514 GLN A N 1
ATOM 3874 C CA . GLN A 1 514 ? -16.943 -5.948 8.636 1.00 93.19 514 GLN A CA 1
ATOM 3875 C C . GLN A 1 514 ? -17.674 -6.327 7.349 1.00 93.19 514 GLN A C 1
ATOM 3877 O O . GLN A 1 514 ? -18.726 -6.961 7.410 1.00 93.19 514 GLN A O 1
ATOM 3882 N N . GLN A 1 515 ? -17.091 -6.023 6.188 1.00 90.25 515 GLN A N 1
ATOM 3883 C CA . GLN A 1 515 ? -17.621 -6.466 4.898 1.00 90.25 515 GLN A CA 1
ATOM 3884 C C . GLN A 1 515 ? -17.689 -7.994 4.815 1.00 90.25 515 GLN A C 1
ATOM 3886 O O . GLN A 1 515 ? -18.710 -8.541 4.396 1.00 90.25 515 GLN A O 1
ATOM 3891 N N . LEU A 1 516 ? -16.652 -8.696 5.290 1.00 89.12 516 LEU A N 1
ATOM 3892 C CA . LEU A 1 516 ? -16.672 -10.157 5.373 1.00 89.12 516 LEU A CA 1
ATOM 3893 C C . LEU A 1 516 ? -17.818 -10.662 6.255 1.00 89.12 516 LEU A C 1
ATOM 3895 O O . LEU A 1 516 ? -18.537 -11.580 5.860 1.00 89.12 516 LEU A O 1
ATOM 3899 N N . ALA A 1 517 ? -17.988 -10.072 7.440 1.00 89.94 517 ALA A N 1
ATOM 3900 C CA . ALA A 1 517 ? -19.027 -10.462 8.387 1.00 89.94 517 ALA A CA 1
ATOM 3901 C C . ALA A 1 517 ? -20.439 -10.241 7.815 1.00 89.94 517 ALA A C 1
ATOM 3903 O O . ALA A 1 517 ? -21.292 -11.126 7.922 1.00 89.94 517 ALA A O 1
ATOM 3904 N N . GLN A 1 518 ? -20.673 -9.104 7.151 1.00 90.12 518 GLN A N 1
ATOM 3905 C CA . GLN A 1 518 ? -21.922 -8.794 6.445 1.00 90.12 518 GLN A CA 1
ATOM 3906 C C . GLN A 1 518 ? -22.220 -9.795 5.337 1.00 90.12 518 GLN A C 1
ATOM 3908 O O . GLN A 1 518 ? -23.298 -10.381 5.318 1.00 90.12 518 GLN A O 1
ATOM 3913 N N . GLU A 1 519 ? -21.249 -10.074 4.476 1.00 87.62 519 GLU A N 1
ATOM 3914 C CA . GLU A 1 519 ? -21.415 -11.024 3.380 1.00 87.62 519 GLU A CA 1
ATOM 3915 C C . GLU A 1 519 ? -21.692 -12.451 3.887 1.00 87.62 519 GLU A C 1
ATOM 3917 O O . GLU A 1 519 ? -22.527 -13.182 3.344 1.00 87.62 519 GLU A O 1
ATOM 3922 N N . GLN A 1 520 ? -21.004 -12.875 4.951 1.00 88.75 520 GLN A N 1
ATOM 3923 C CA . GLN A 1 520 ? -21.256 -14.164 5.600 1.00 88.75 520 GLN A CA 1
ATOM 3924 C C . GLN A 1 520 ? -22.650 -14.222 6.240 1.00 88.75 520 GLN A C 1
ATOM 3926 O O . GLN A 1 520 ? -23.296 -15.273 6.206 1.00 88.75 520 GLN A O 1
ATOM 3931 N N . HIS A 1 521 ? -23.118 -13.114 6.819 1.00 89.12 521 HIS A N 1
ATOM 3932 C CA . HIS A 1 521 ? -24.468 -12.992 7.358 1.00 89.12 521 HIS A CA 1
ATOM 3933 C C . HIS A 1 521 ? -25.523 -13.062 6.239 1.00 89.12 521 HIS A C 1
ATOM 3935 O O . HIS A 1 521 ? -26.458 -13.857 6.333 1.00 89.12 521 HIS A O 1
ATOM 3941 N N . ASP A 1 522 ? -25.331 -12.325 5.143 1.00 87.38 522 ASP A N 1
ATOM 3942 C CA . ASP A 1 522 ? -26.244 -12.282 3.996 1.00 87.38 522 ASP A CA 1
ATOM 3943 C C . ASP A 1 522 ? -26.348 -13.618 3.252 1.00 87.38 522 ASP A C 1
ATOM 3945 O O . ASP A 1 522 ? -27.432 -14.014 2.817 1.00 87.38 522 ASP A O 1
ATOM 3949 N N . LYS A 1 523 ? -25.244 -14.361 3.126 1.00 85.75 523 LYS A N 1
ATOM 3950 C CA . LYS A 1 523 ? -25.245 -15.694 2.499 1.00 85.75 523 LYS A CA 1
ATOM 3951 C C . LYS A 1 523 ? -25.903 -16.771 3.349 1.00 85.75 523 LYS A C 1
ATOM 3953 O O . LYS A 1 523 ? -26.362 -17.771 2.803 1.00 85.75 523 LYS A O 1
ATOM 3958 N N . ALA A 1 524 ? -25.986 -16.579 4.662 1.00 85.12 524 ALA A N 1
ATOM 3959 C CA . ALA A 1 524 ? -26.621 -17.528 5.572 1.00 85.12 524 ALA A CA 1
ATOM 3960 C C . ALA A 1 524 ? -28.168 -17.494 5.528 1.00 85.12 524 ALA A C 1
ATOM 3962 O O . ALA A 1 524 ? -28.813 -18.100 6.389 1.00 85.12 524 ALA A O 1
ATOM 3963 N N . ARG A 1 525 ? -28.776 -16.811 4.539 1.00 63.50 525 ARG A N 1
ATOM 3964 C CA . ARG A 1 525 ? -30.233 -16.722 4.330 1.00 63.50 525 ARG A CA 1
ATOM 3965 C C . ARG A 1 525 ? -30.886 -18.109 4.359 1.00 63.50 525 ARG A C 1
ATOM 3967 O O . ARG A 1 525 ? -30.721 -18.913 3.447 1.00 63.50 525 ARG A O 1
ATOM 3974 N N . GLY A 1 526 ? -31.630 -18.364 5.436 1.00 66.56 526 GLY A N 1
ATOM 3975 C CA . GLY A 1 526 ? -32.306 -19.633 5.725 1.00 66.56 526 GLY A CA 1
ATOM 3976 C C . GLY A 1 526 ? -32.166 -20.077 7.185 1.00 66.56 526 GLY A C 1
ATOM 3977 O O . GLY A 1 526 ? -33.056 -20.744 7.704 1.00 66.56 526 GLY A O 1
ATOM 3978 N N . ALA A 1 527 ? -31.101 -19.656 7.876 1.00 71.69 527 ALA A N 1
ATOM 3979 C CA . ALA A 1 527 ? -30.956 -19.827 9.320 1.00 71.69 527 ALA A CA 1
ATOM 3980 C C . ALA A 1 527 ? -31.381 -18.542 10.047 1.00 71.69 527 ALA A C 1
ATOM 3982 O O . ALA A 1 527 ? -30.950 -17.451 9.678 1.00 71.69 527 ALA A O 1
ATOM 3983 N N . VAL A 1 528 ? -32.204 -18.657 11.093 1.00 77.88 528 VAL A N 1
ATOM 3984 C CA . VAL A 1 528 ? -32.508 -17.531 11.990 1.00 77.88 528 VAL A CA 1
ATOM 3985 C C . VAL A 1 528 ? -31.219 -17.179 12.736 1.00 77.88 528 VAL A C 1
ATOM 3987 O O . VAL A 1 528 ? -30.848 -17.855 13.693 1.00 77.88 528 VAL A O 1
ATOM 3990 N N . ARG A 1 529 ? -30.491 -16.166 12.256 1.00 80.62 529 ARG A N 1
ATOM 3991 C CA . ARG A 1 529 ? -29.307 -15.617 12.924 1.00 80.62 529 ARG A CA 1
ATOM 3992 C C . ARG A 1 529 ? -29.655 -14.305 13.620 1.00 80.62 529 ARG A C 1
ATOM 3994 O O . ARG A 1 529 ? -30.498 -13.564 13.111 1.00 80.62 529 ARG A O 1
ATOM 4001 N N . PRO A 1 530 ? -29.006 -14.001 14.755 1.00 85.75 530 PRO A N 1
ATOM 4002 C CA . PRO A 1 530 ? -29.092 -12.669 15.330 1.00 85.75 530 PRO A CA 1
ATOM 4003 C C . PRO A 1 530 ? -28.563 -11.633 14.322 1.00 85.75 530 PRO A C 1
ATOM 4005 O O . PRO A 1 530 ? -27.665 -11.966 13.537 1.00 85.75 530 PRO A O 1
ATOM 4008 N N . PRO A 1 531 ? -29.113 -10.406 14.315 1.00 90.44 531 PRO A N 1
ATOM 4009 C CA . PRO A 1 531 ? -28.588 -9.324 13.491 1.00 90.44 531 PRO A CA 1
ATOM 4010 C C . PRO A 1 531 ? -27.124 -9.051 13.845 1.00 90.44 531 PRO A C 1
ATOM 4012 O O . PRO A 1 531 ? -26.689 -9.305 14.971 1.00 90.44 531 PRO A O 1
ATOM 4015 N N . LEU A 1 532 ? -26.365 -8.531 12.879 1.00 93.44 532 LEU A N 1
ATOM 4016 C CA . LEU A 1 532 ? -25.021 -8.038 13.166 1.00 93.44 532 LEU A CA 1
ATOM 4017 C C . LEU A 1 532 ? -25.094 -6.875 14.165 1.00 93.44 532 LEU A C 1
ATOM 4019 O O . LEU A 1 532 ? -26.040 -6.088 14.096 1.00 93.44 532 LEU A O 1
ATOM 4023 N N . PRO A 1 533 ? -24.109 -6.753 15.071 1.00 95.44 533 PRO A N 1
ATOM 4024 C CA . PRO A 1 533 ? -24.099 -5.686 16.068 1.00 95.44 533 PRO A CA 1
ATOM 4025 C C . PRO A 1 533 ? -24.009 -4.293 15.431 1.00 95.44 533 PRO A C 1
ATOM 4027 O O . PRO A 1 533 ? -24.539 -3.342 15.990 1.00 95.44 533 PRO A O 1
ATOM 4030 N N . TRP A 1 534 ? -23.366 -4.182 14.267 1.00 96.88 534 TRP A N 1
ATOM 4031 C CA . TRP A 1 534 ? -23.237 -2.963 13.467 1.00 96.88 534 TRP A CA 1
ATOM 4032 C C . TRP A 1 534 ? -22.938 -3.327 12.001 1.00 96.88 534 TRP A C 1
ATOM 4034 O O . TRP A 1 534 ? -22.842 -4.504 11.646 1.00 96.88 534 TRP A O 1
ATOM 4044 N N . THR A 1 535 ? -22.826 -2.338 11.118 1.00 94.44 535 THR A N 1
ATOM 4045 C CA . THR A 1 535 ? -22.668 -2.488 9.663 1.00 94.44 535 THR A CA 1
ATOM 4046 C C . THR A 1 535 ? -21.679 -1.471 9.087 1.00 94.44 535 THR A C 1
ATOM 4048 O O . THR A 1 535 ? -21.350 -0.467 9.711 1.00 94.44 535 THR A O 1
ATOM 4051 N N . THR A 1 536 ? -21.231 -1.672 7.847 1.00 91.56 536 THR A N 1
ATOM 4052 C CA . THR A 1 536 ? -20.461 -0.655 7.102 1.00 91.56 536 THR A CA 1
ATOM 4053 C C . THR A 1 536 ? -21.208 0.668 6.919 1.00 91.56 536 THR A C 1
ATOM 4055 O O . THR A 1 536 ? -20.563 1.709 6.807 1.00 91.56 536 THR A O 1
ATOM 4058 N N . ALA A 1 537 ? -22.545 0.656 6.930 1.00 90.31 537 ALA A N 1
ATOM 4059 C CA . ALA A 1 537 ? -23.352 1.872 6.912 1.00 90.31 537 ALA A CA 1
ATOM 4060 C C . ALA A 1 537 ? -23.250 2.643 8.238 1.00 90.31 537 ALA A C 1
ATOM 4062 O O . ALA A 1 537 ? -23.165 3.870 8.217 1.00 90.31 537 ALA A O 1
ATOM 4063 N N . ASP A 1 538 ? -23.190 1.937 9.372 1.00 95.00 538 ASP A N 1
ATOM 4064 C CA . ASP A 1 538 ? -22.956 2.558 10.680 1.00 95.00 538 ASP A CA 1
ATOM 4065 C C . ASP A 1 538 ? -21.561 3.188 10.734 1.00 95.00 538 ASP A C 1
ATOM 4067 O O . ASP A 1 538 ? -21.427 4.349 11.108 1.00 95.00 538 ASP A O 1
ATOM 4071 N N . LEU A 1 539 ? -20.536 2.479 10.246 1.00 94.56 539 LEU A N 1
ATOM 4072 C CA . LEU A 1 539 ? -19.181 3.023 10.125 1.00 94.56 539 LEU A CA 1
ATOM 4073 C C . LEU A 1 539 ? -19.132 4.273 9.243 1.00 94.56 539 LEU A C 1
ATOM 4075 O O . LEU A 1 539 ? -18.509 5.263 9.618 1.00 94.56 539 LEU A O 1
ATOM 4079 N N . ALA A 1 540 ? -19.813 4.259 8.096 1.00 91.69 540 ALA A N 1
ATOM 4080 C CA . ALA A 1 540 ? -19.950 5.444 7.258 1.00 91.69 540 ALA A CA 1
ATOM 4081 C C . ALA A 1 540 ? -20.594 6.602 8.040 1.00 91.69 540 ALA A C 1
ATOM 4083 O O . ALA A 1 540 ? -20.070 7.711 8.024 1.00 91.69 540 ALA A O 1
ATOM 4084 N N . ALA A 1 541 ? -21.670 6.354 8.788 1.00 93.31 541 ALA A N 1
ATOM 4085 C CA . ALA A 1 541 ? -22.300 7.386 9.608 1.00 93.31 541 ALA A CA 1
ATOM 4086 C C . ALA A 1 541 ? -21.363 7.925 10.707 1.00 93.31 541 ALA A C 1
ATOM 4088 O O . ALA A 1 541 ? -21.330 9.132 10.944 1.00 93.31 541 ALA A O 1
ATOM 4089 N N . TRP A 1 542 ? -20.564 7.069 11.353 1.00 94.81 542 TRP A N 1
ATOM 4090 C CA . TRP A 1 542 ? -19.592 7.493 12.367 1.00 94.81 542 TRP A CA 1
ATOM 4091 C C . TRP A 1 542 ? -18.465 8.334 11.773 1.00 94.81 542 TRP A C 1
ATOM 4093 O O . TRP A 1 542 ? -18.101 9.348 12.357 1.00 94.81 542 TRP A O 1
ATOM 4103 N N . LEU A 1 543 ? -17.957 7.970 10.593 1.00 93.06 543 LEU A N 1
ATOM 4104 C CA . LEU A 1 543 ? -16.947 8.753 9.878 1.00 93.06 543 LEU A CA 1
ATOM 4105 C C . LEU A 1 543 ? -17.494 10.108 9.375 1.00 93.06 543 LEU A C 1
ATOM 4107 O O . LEU A 1 543 ? -16.708 11.034 9.198 1.00 93.06 543 LEU A O 1
ATOM 4111 N N . ASP A 1 544 ? -18.816 10.237 9.164 1.00 90.06 544 ASP A N 1
ATOM 4112 C CA . ASP A 1 544 ? -19.485 11.492 8.753 1.00 90.06 544 ASP A CA 1
ATOM 4113 C C . ASP A 1 544 ? -19.768 12.403 9.951 1.00 90.06 544 ASP A C 1
ATOM 4115 O O . ASP A 1 544 ? -19.924 13.616 9.797 1.00 90.06 544 ASP A O 1
ATOM 4119 N N . ALA A 1 545 ? -19.856 11.832 11.154 1.00 90.94 545 ALA A N 1
ATOM 4120 C CA . ALA A 1 545 ? -20.024 12.615 12.365 1.00 90.94 545 ALA A CA 1
ATOM 4121 C C . ALA A 1 545 ? -18.807 13.538 12.560 1.00 90.94 545 ALA A C 1
ATOM 4123 O O . ALA A 1 545 ? -17.690 13.140 12.218 1.00 90.94 545 ALA A O 1
ATOM 4124 N N . PRO A 1 546 ? -18.975 14.742 13.136 1.00 86.38 546 PRO A N 1
ATOM 4125 C CA . PRO A 1 546 ? -17.849 15.597 13.497 1.00 86.38 546 PRO A CA 1
ATOM 4126 C C . PRO A 1 546 ? -16.810 14.818 14.303 1.00 86.38 546 PRO A C 1
ATOM 4128 O O . PRO A 1 546 ? -17.176 14.010 15.159 1.00 86.38 546 PRO A O 1
ATOM 4131 N N . ALA A 1 547 ? -15.530 15.043 14.013 1.00 79.75 547 ALA A N 1
ATOM 4132 C CA . ALA A 1 547 ? -14.465 14.377 14.746 1.00 79.75 547 ALA A CA 1
ATOM 4133 C C . ALA A 1 547 ? -14.566 14.723 16.248 1.00 79.75 547 ALA A C 1
ATOM 4135 O O . ALA A 1 547 ? -14.892 15.872 16.579 1.00 79.75 547 ALA A O 1
ATOM 4136 N N . PRO A 1 548 ? -14.338 13.756 17.157 1.00 81.19 548 PRO A N 1
ATOM 4137 C CA . PRO A 1 548 ? -14.432 14.002 18.590 1.00 81.19 548 PRO A CA 1
ATOM 4138 C C . PRO A 1 548 ? -13.517 15.159 18.994 1.00 81.19 548 PRO A C 1
ATOM 4140 O O . PRO A 1 548 ? -12.355 15.223 18.600 1.00 81.19 548 PRO A O 1
ATOM 4143 N N . THR A 1 549 ? -14.035 16.095 19.787 1.00 73.25 549 THR A N 1
ATOM 4144 C CA . THR A 1 549 ? -13.251 17.248 20.259 1.00 73.25 549 THR A CA 1
ATOM 4145 C C . THR A 1 549 ? -12.366 16.909 21.455 1.00 73.25 549 THR A C 1
ATOM 4147 O O . THR A 1 549 ? -11.494 17.698 21.816 1.00 73.25 549 THR A O 1
ATOM 4150 N N . TRP A 1 550 ? -12.577 15.749 22.079 1.00 72.38 550 TRP A N 1
ATOM 4151 C CA . TRP A 1 550 ? -11.790 15.267 23.205 1.00 72.38 550 TRP A CA 1
ATOM 4152 C C . TRP A 1 550 ? -10.780 14.215 22.747 1.00 72.38 550 TRP A C 1
ATOM 4154 O O . TRP A 1 550 ? -11.086 13.336 21.947 1.00 72.38 550 TRP A O 1
ATOM 4164 N N . THR A 1 551 ? -9.583 14.257 23.324 1.00 65.62 551 THR A N 1
ATOM 4165 C CA . THR A 1 551 ? -8.611 13.169 23.217 1.00 65.62 551 THR A CA 1
ATOM 4166 C C . THR A 1 551 ? -9.002 12.080 24.215 1.00 65.62 551 THR A C 1
ATOM 4168 O O . THR A 1 551 ? -8.543 12.087 25.360 1.00 65.62 551 THR A O 1
ATOM 4171 N N . ALA A 1 552 ? -9.908 11.180 23.827 1.00 62.72 552 ALA A N 1
ATOM 4172 C CA . ALA A 1 552 ? -10.101 9.952 24.590 1.00 62.72 552 ALA A CA 1
ATOM 4173 C C . ALA A 1 552 ? -8.846 9.094 24.414 1.00 62.72 552 ALA A C 1
ATOM 4175 O O . ALA A 1 552 ? -8.389 8.878 23.291 1.00 62.72 552 ALA A O 1
ATOM 4176 N N . GLY A 1 553 ? -8.279 8.625 25.527 1.00 79.31 553 GLY A N 1
ATOM 4177 C CA . GLY A 1 553 ? -7.344 7.508 25.459 1.00 79.31 553 GLY A CA 1
ATOM 4178 C C . GLY A 1 553 ? -8.056 6.283 24.875 1.00 79.31 553 GLY A C 1
ATOM 4179 O O . GLY A 1 553 ? -9.286 6.206 24.959 1.00 79.31 553 GLY A O 1
ATOM 4180 N N . PRO A 1 554 ? -7.313 5.339 24.284 1.00 86.69 554 PRO A N 1
ATOM 4181 C CA . PRO A 1 554 ? -7.924 4.123 23.780 1.00 86.69 554 PRO A CA 1
ATOM 4182 C C . PRO A 1 554 ? -8.618 3.365 24.911 1.00 86.69 554 PRO A C 1
ATOM 4184 O O . PRO A 1 554 ? -8.158 3.392 26.057 1.00 86.69 554 PRO A O 1
ATOM 4187 N N . ASP A 1 555 ? -9.697 2.658 24.586 1.00 92.06 555 ASP A N 1
ATOM 4188 C CA . ASP A 1 555 ? -10.356 1.803 25.564 1.00 92.06 555 ASP A CA 1
ATOM 4189 C C . ASP A 1 555 ? -9.410 0.652 25.968 1.00 92.06 555 ASP A C 1
ATOM 4191 O O . ASP A 1 555 ? -9.002 -0.150 25.113 1.00 92.06 555 ASP A O 1
ATOM 4195 N N . PRO A 1 556 ? -9.046 0.532 27.258 1.00 95.06 556 PRO A N 1
ATOM 4196 C CA . PRO A 1 556 ? -8.169 -0.536 27.722 1.00 95.06 556 PRO A CA 1
ATOM 4197 C C . PRO A 1 556 ? -8.784 -1.934 27.561 1.00 95.06 556 PRO A C 1
ATOM 4199 O O . PRO A 1 556 ? -8.061 -2.923 27.684 1.00 95.06 556 PRO A O 1
ATOM 4202 N N . ALA A 1 557 ? -10.090 -2.047 27.285 1.00 94.75 557 ALA A N 1
ATOM 4203 C CA . ALA A 1 557 ? -10.744 -3.317 26.988 1.00 94.75 557 ALA A CA 1
ATOM 4204 C C . ALA A 1 557 ? -10.208 -3.977 25.708 1.00 94.75 557 ALA A C 1
ATOM 4206 O O . ALA A 1 557 ? -10.223 -5.205 25.611 1.00 94.75 557 ALA A O 1
ATOM 4207 N N . PHE A 1 558 ? -9.722 -3.190 24.743 1.00 95.94 558 PHE A N 1
ATOM 4208 C CA . PHE A 1 558 ? -9.226 -3.707 23.465 1.00 95.94 558 PHE A CA 1
ATOM 4209 C C . PHE A 1 558 ? -7.884 -3.123 23.010 1.00 95.94 558 PHE A C 1
ATOM 4211 O O . PHE A 1 558 ? -7.343 -3.584 22.007 1.00 95.94 558 PHE A O 1
ATOM 4218 N N . VAL A 1 559 ? -7.301 -2.166 23.738 1.00 97.19 559 VAL A N 1
ATOM 4219 C CA . VAL A 1 559 ? -5.938 -1.680 23.480 1.00 97.19 559 VAL A CA 1
ATOM 4220 C C . VAL A 1 559 ? -5.044 -1.915 24.690 1.00 97.19 559 VAL A C 1
ATOM 4222 O O . VAL A 1 559 ? -5.214 -1.319 25.751 1.00 97.19 559 VAL A O 1
ATOM 4225 N N . GLY A 1 560 ? -4.036 -2.765 24.510 1.00 96.75 560 GLY A N 1
ATOM 4226 C CA . GLY A 1 560 ? -2.980 -2.990 25.492 1.00 96.75 560 GLY A CA 1
ATOM 4227 C C . GLY A 1 560 ? -1.682 -2.304 25.079 1.00 96.75 560 GLY A C 1
ATOM 4228 O O . GLY A 1 560 ? -1.241 -2.454 23.943 1.00 96.75 560 GLY A O 1
ATOM 4229 N N . ARG A 1 561 ? -1.022 -1.599 26.002 1.00 96.31 561 ARG A N 1
ATOM 4230 C CA . ARG A 1 561 ? 0.342 -1.081 25.800 1.00 96.31 561 ARG A CA 1
ATOM 4231 C C . ARG A 1 561 ? 1.365 -2.004 26.439 1.00 96.31 561 ARG A C 1
ATOM 4233 O O . ARG A 1 561 ? 1.122 -2.557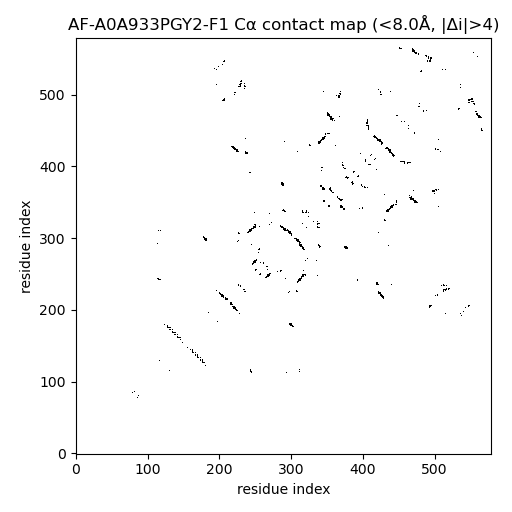 27.511 1.00 96.31 561 ARG A O 1
ATOM 4240 N N . ARG A 1 562 ? 2.524 -2.141 25.803 1.00 94.56 562 ARG A N 1
ATOM 4241 C CA . ARG A 1 562 ? 3.600 -2.998 26.298 1.00 94.56 562 ARG A CA 1
ATOM 4242 C C . ARG A 1 562 ? 4.978 -2.560 25.799 1.00 94.56 562 ARG A C 1
ATOM 4244 O O . ARG A 1 562 ? 5.051 -1.926 24.749 1.00 94.56 562 ARG A O 1
ATOM 4251 N N . PRO A 1 563 ? 6.061 -2.979 26.474 1.00 93.31 563 PRO A N 1
ATOM 4252 C CA . PRO A 1 563 ? 7.406 -2.845 25.932 1.00 93.31 563 PRO A CA 1
ATOM 4253 C C . PRO A 1 563 ? 7.555 -3.640 24.630 1.00 93.31 563 PRO A C 1
ATOM 4255 O O . PRO A 1 563 ? 7.083 -4.784 24.527 1.00 93.31 563 PRO A O 1
ATOM 4258 N N . LEU A 1 564 ? 8.232 -3.027 23.662 1.00 88.94 564 LEU A N 1
ATOM 4259 C CA . LEU A 1 564 ? 8.578 -3.592 22.361 1.00 88.94 564 LEU A CA 1
ATOM 4260 C C . LEU A 1 564 ? 9.663 -4.671 22.494 1.00 88.94 564 LEU A C 1
ATOM 4262 O O . LEU A 1 564 ? 9.559 -5.769 21.937 1.00 88.94 564 LEU A O 1
ATOM 4266 N N . CYS A 1 565 ? 10.674 -4.362 23.306 1.00 84.56 565 CYS A N 1
ATOM 4267 C CA . CYS A 1 565 ? 11.873 -5.164 23.502 1.00 84.56 565 CYS A CA 1
ATOM 4268 C C . CYS A 1 565 ? 12.036 -5.492 24.987 1.00 84.56 565 CYS A C 1
ATOM 4270 O O . CYS A 1 565 ? 11.757 -4.663 25.856 1.00 84.56 565 CYS A O 1
ATOM 4272 N N . ARG A 1 566 ? 12.521 -6.698 25.305 1.00 73.62 566 ARG A N 1
ATOM 4273 C CA . ARG A 1 566 ? 12.995 -6.984 26.666 1.00 73.62 566 ARG A CA 1
ATOM 4274 C C . ARG A 1 566 ? 14.322 -6.267 26.854 1.00 73.62 566 ARG A C 1
ATOM 4276 O O . ARG A 1 566 ? 15.226 -6.445 26.039 1.00 73.62 566 ARG A O 1
ATOM 4283 N N . ARG A 1 567 ? 14.460 -5.469 27.914 1.00 66.75 567 ARG A N 1
ATOM 4284 C CA . ARG A 1 567 ? 15.756 -4.858 28.216 1.00 66.75 567 ARG A CA 1
ATOM 4285 C C . ARG A 1 567 ? 16.749 -5.988 28.530 1.00 66.75 567 ARG A C 1
ATOM 4287 O O . ARG A 1 567 ? 16.393 -6.888 29.292 1.00 66.75 567 ARG A O 1
ATOM 4294 N N . PRO A 1 568 ? 17.987 -5.957 28.000 1.00 61.38 568 PRO A N 1
ATOM 4295 C CA . PRO A 1 568 ? 19.004 -6.978 28.283 1.00 61.38 568 PRO A CA 1
ATOM 4296 C C . PRO A 1 568 ? 19.260 -7.200 29.784 1.00 61.38 568 PRO A C 1
ATOM 4298 O O . PRO A 1 568 ? 19.726 -8.256 30.192 1.00 61.38 568 PRO A O 1
ATOM 4301 N N . CYS A 1 569 ? 18.927 -6.215 30.621 1.00 57.59 569 CYS A N 1
ATOM 4302 C CA . CYS A 1 569 ? 19.070 -6.269 32.073 1.00 57.59 569 CYS A CA 1
ATOM 4303 C C . CYS A 1 569 ? 17.991 -7.114 32.782 1.00 57.59 569 CYS A C 1
ATOM 4305 O O . CYS A 1 569 ? 18.185 -7.477 33.939 1.00 57.59 569 CYS A O 1
ATOM 4307 N N . ASP A 1 570 ? 16.872 -7.424 32.115 1.00 60.16 570 ASP A N 1
ATOM 4308 C CA . ASP A 1 570 ? 15.742 -8.158 32.708 1.00 60.16 570 ASP A CA 1
ATOM 4309 C C . ASP A 1 570 ? 15.905 -9.681 32.606 1.00 60.16 570 ASP A C 1
ATOM 4311 O O . ASP A 1 570 ? 15.160 -10.441 33.234 1.00 60.16 570 ASP A O 1
ATOM 4315 N N . THR A 1 571 ? 16.906 -10.165 31.863 1.00 55.50 571 THR A N 1
ATOM 4316 C CA . THR A 1 571 ? 17.371 -11.542 32.029 1.00 55.50 571 THR A CA 1
ATOM 4317 C C . THR A 1 571 ? 18.176 -11.590 33.319 1.00 55.50 571 THR A C 1
ATOM 4319 O O . THR A 1 571 ? 19.363 -11.262 33.332 1.00 55.50 571 THR A O 1
ATOM 4322 N N . GLY A 1 572 ? 17.520 -11.964 34.424 1.00 55.19 572 GLY A N 1
ATOM 4323 C CA . GLY A 1 572 ? 18.204 -12.279 35.680 1.00 55.19 572 GLY A CA 1
ATOM 4324 C C . GLY A 1 572 ? 19.422 -13.180 35.426 1.00 55.19 572 GLY A C 1
ATOM 4325 O O . GLY A 1 572 ? 19.437 -13.893 34.419 1.00 55.19 572 GLY A O 1
ATOM 4326 N N . PRO A 1 573 ? 20.453 -13.136 36.293 1.00 48.59 573 PRO A N 1
ATOM 4327 C CA . PRO A 1 573 ? 21.737 -13.784 36.047 1.00 48.59 573 PRO A CA 1
ATOM 4328 C C . PRO A 1 573 ? 21.508 -15.214 35.569 1.00 48.59 573 PRO A C 1
ATOM 4330 O O . PRO A 1 573 ? 21.001 -16.046 36.325 1.00 48.59 573 PRO A O 1
ATOM 4333 N N . VAL A 1 574 ? 21.840 -15.468 34.297 1.00 50.97 574 VAL A N 1
ATOM 4334 C CA . VAL A 1 574 ? 21.812 -16.806 33.712 1.00 50.97 574 VAL A CA 1
ATOM 4335 C C . VAL A 1 574 ? 22.730 -17.627 34.593 1.00 50.97 574 VAL A C 1
ATOM 4337 O O . VAL A 1 574 ? 23.947 -17.452 34.570 1.00 50.97 574 VAL A O 1
ATOM 4340 N N . THR A 1 575 ? 22.138 -18.445 35.458 1.00 45.06 575 THR A N 1
ATOM 4341 C CA . THR A 1 575 ? 22.898 -19.319 36.338 1.00 45.06 575 THR A CA 1
ATOM 4342 C C . THR A 1 575 ? 23.620 -20.259 35.388 1.00 45.06 575 THR A C 1
ATOM 4344 O O . THR A 1 575 ? 22.941 -20.969 34.642 1.00 45.06 575 THR A O 1
ATOM 4347 N N . PRO A 1 576 ? 24.961 -20.222 35.311 1.00 42.44 576 PRO A N 1
ATOM 4348 C CA . PRO A 1 576 ? 25.673 -21.071 34.378 1.00 42.44 576 PRO A CA 1
ATOM 4349 C C . PRO A 1 576 ? 25.338 -22.511 34.753 1.00 42.44 576 PRO A C 1
ATOM 4351 O O . PRO A 1 576 ? 25.703 -22.986 35.829 1.00 42.44 576 PRO A O 1
ATOM 4354 N N . SER A 1 577 ? 24.583 -23.196 33.894 1.00 50.19 577 SER A N 1
ATOM 4355 C CA . SER A 1 577 ? 24.379 -24.630 34.021 1.00 50.19 577 SER A CA 1
ATOM 4356 C C . SER A 1 577 ? 25.729 -25.272 33.734 1.00 50.19 577 SER A C 1
ATOM 4358 O O . SER A 1 577 ? 26.114 -25.419 32.572 1.00 50.19 577 SER A O 1
ATOM 4360 N N . GLY A 1 578 ? 26.481 -25.559 34.796 1.00 56.38 578 GLY A N 1
ATOM 4361 C CA . GLY A 1 578 ? 27.745 -26.272 34.710 1.00 56.38 578 GLY A CA 1
ATOM 4362 C C . GLY A 1 578 ? 27.549 -27.573 33.938 1.00 56.38 578 GLY A C 1
ATOM 4363 O O . GLY A 1 578 ? 26.698 -28.391 34.295 1.00 56.38 578 GLY A O 1
ATOM 4364 N N . ARG A 1 579 ? 28.318 -27.724 32.863 1.00 42.00 579 ARG A N 1
ATOM 4365 C CA . ARG A 1 579 ? 28.693 -29.022 32.312 1.00 42.00 579 ARG A CA 1
ATOM 4366 C C . ARG A 1 579 ? 30.127 -29.305 32.705 1.00 42.00 579 ARG A C 1
ATOM 4368 O O . ARG A 1 579 ? 30.927 -28.343 32.653 1.00 42.00 579 ARG A O 1
#

Mean predicted aligned error: 13.92 Å

Sequence (579 aa):
MAADTTFDTVVGWAGIIGTVLAALALVVALAVTTSLFQWSALLLRRLRTMRRAIGTVRDERIALGPFLRETRALLRRRVGTGGATVREELEWVGRLVGATAAEPGPTGATTVAVPFTFAAGLAGTRYPAGLSELAAAYERYGVAVRRRWVLRSSAGPLVAEEHEIARRTASLLRRWAGYLPVPEPSDPNTPDPRDPDRLRHRSVDLSHVTDTTGQPVPTRVQLVTWPFVTARSALGFPTVAVSYQPLRVVVDGTPSQRSAPRDGVVTEVIPAGPDPRPVDPLGFDGVLTRWHGTGCRLEVDQASGRQQLHLCVSETSYFAVRATQPNGTSAPHTGRARLLTMVLLCVDDDRVLLVRRSEYVVYPGRFTGTLSGNCELAPREGHPADRDENGLPDLLGAVAREAREELGLDLTEPGSAPGVLGVVEVDTESETGSHVLVATARLPGPAPTFTFDLTQADPVEGLWELGEDALVVDIAAATATADDARSLVDWLRSSPELTATACGALLLLVISRQQLAQEQHDKARGAVRPPLPWTTADLAAWLDAPAPTWTAGPDPAFVGRRPLCRRPCDTGPVTPSGR

Solvent-accessible surface area (backbone atoms only — not comparable to full-atom values): 32125 Å² total; per-residue (Å²): 144,90,81,80,67,65,59,62,51,51,53,52,50,50,53,50,52,50,52,52,52,52,52,50,52,49,53,50,51,51,53,51,52,53,51,52,50,54,51,50,52,53,52,54,49,53,52,53,56,44,54,55,56,47,67,73,48,85,79,73,85,71,64,63,66,64,55,52,48,54,53,50,52,54,50,50,52,52,65,76,71,47,58,73,69,57,56,53,49,56,57,49,64,69,63,70,77,85,83,87,77,81,78,81,73,86,87,69,91,59,98,67,78,72,48,78,96,67,39,71,92,37,68,61,86,52,35,32,53,54,29,41,53,50,17,55,49,29,41,54,48,20,52,49,44,49,53,48,44,81,72,69,55,93,60,54,68,64,39,52,50,53,24,48,49,25,46,50,51,20,51,51,29,43,57,54,28,46,36,43,66,58,78,74,84,92,50,90,88,67,70,57,79,84,45,76,65,75,54,47,64,34,70,38,65,36,62,59,42,54,47,99,84,68,48,76,40,79,26,34,28,26,38,52,46,61,63,87,40,40,78,85,51,61,76,34,21,78,48,75,47,74,46,76,43,60,40,33,37,28,33,58,94,36,72,66,60,71,44,79,72,56,92,82,45,45,76,47,72,42,77,64,53,100,74,61,69,81,75,58,89,86,57,84,55,49,34,30,36,8,58,33,90,90,31,61,46,48,28,29,32,70,86,77,68,48,58,33,43,35,34,29,31,28,35,15,26,48,58,22,40,62,66,57,27,50,89,84,60,93,71,69,84,79,87,59,34,25,41,36,34,36,33,31,38,36,28,34,96,53,26,37,37,26,25,22,24,12,82,82,43,88,64,50,63,18,26,34,29,54,40,72,52,66,35,38,67,49,62,54,93,97,41,77,37,29,45,42,101,83,69,44,76,23,61,66,59,24,53,38,47,48,36,26,33,44,46,39,39,77,32,83,45,89,82,22,41,63,27,34,41,32,35,30,34,34,32,44,75,74,40,58,61,30,31,34,41,26,31,35,26,45,46,98,48,57,56,97,74,51,60,54,52,72,89,55,19,35,86,77,78,13,56,61,48,49,36,65,36,27,39,36,38,32,51,58,60,30,54,63,39,46,67,41,34,48,51,47,51,46,27,56,28,19,37,70,55,48,33,64,65,27,35,42,45,51,49,53,49,54,50,34,52,46,43,28,53,50,41,47,57,64,68,47,73,86,60,96,66,82,78,72,68,63,52,70,52,52,52,50,52,59,62,69,42,80,56,48,92,57,74,54,75,72,59,69,89,27,42,45,79,44,68,32,51,79,58,82,80,74,62,63,83,78,74,78,80,83,126

Secondary structure (DSSP, 8-state):
---SSHHHHHHHHHHHHHHHHHHHHHHHHHHHHHHHHHHHHHHHHHHHHHHHHHHSS-S----HHHHHHHHHHHHHHHHHS--HHHHHHHHHHTT------------S--SSPPPTTT-GGG-STHHHHHHHHHHHHHHHHHHHHHHHHHHH-S-HHHHHHHHHHHHHHHHHHHHHHTEEEPPPPS-TTS--TT-GGGGTTEEEEES--B-TTSPBP-EEEEEEE-----TTS-SSBS-EEEEEEEEEEEETT-HHHHSPPPTTPEEEEEPPPSS-----TTS---EEEEEEEEEEEEEEETTT--EEEEEEEEEEEHHHHHHHS-SS----STT---BEEEEEEEEETTEEEEEEEPTTSSSTT-EE-SEEEE-B-S-BTTB--SB-TTSSB-HHHHHHHHHHHHH-----STTTPPEEEEEEEEE-SS-EEEEEEEEEEE-SS-TTT----TTTS-TTTTTTTEEEEEEEEEHHHHTSSHHHHHHHHHHHHH-TTB-HHHHHHHHHHHHHHHHHHHHHHHHTTTS-PPPPS--HHHHHHHHHSPPPSS-PPPPTTTEEEEESS--GGGS--------

Foldseek 3Di:
DDDPPVVVVVVVVVVVVVVVVVVVVVVVVVVVVVVVVLVVVVLVVVVVVVVVVVVVVPDDPDPVVVVSVVVVVVVCVCVVPDPPVVVVVSVVVVVPDDDPDPDDDDPDDPVFDFPLLPDPVCADPNQLVVLQVVLVVLQVVLVVLVVCVVPDDPPVVVSVVSSVLSNVSSVVSNQSSLKHFDDQDDDPVDDDLADLCVLAQDKFWFFDDQDPVRHDDTKIKGRHDFDLFALPADLFAQEEAEDETLEEEEEPPAPVVVPDRDPPRHYDYDYQDPDNPPDPNPDDFFKFKAADDSFWTWIARNVPRYIYIYGYIYIYTPVQQQRQWDPPDPDDPPRHRLGEKEAEWADDPQKTKWFAWDCPDPLHRATAGVDIGTQGLPADVPGHGCADPSSGHPRQSVVQVLCQAAFVDHCVDPQFRKGWRGKMAIDDNGGHNHIYTYIYTYDPDDNVPDAGDVVRHNPPPHHNGGDFKMKMFRNCQCQVALVSVLLVLLLLSHASRHDSNRSSNVVSSNSSVQSNVVNVVVVVPPDPDDDRNDHVSSVVVSSVPPRDPDNDDRDPSGMDMDTRHDDPVPPDPPPPPDD

Nearest PDB structures (foldseek):
  8dpv-assembly1_A  TM=3.638E-01  e=3.725E+00  Homo sapiens

Radius of gyration: 34.2 Å; Cα contacts (8 Å, |Δi|>4): 912; chains: 1; bounding box: 67×96×120 Å